Protein AF-A0A1H3VIX4-F1 (afdb_monomer_lite)

Secondary structure (DSSP, 8-state):
------SSSSSSSSSS-----SS-TT---SSSPP-PPP-PPPPPTT--SSS--EEEEEE-SSS-EEEEEEESBS-EEEEEE--TTS-B--EEEEEEE----SSSS-SSBS-EEEEEE-SBS-EEEEEEESSS-EEEEEESSS-TT-BS-EEEEEESTTT---S-EEEEEEESBS-EEEEEEESSS-EEEEEEESSS-EEEEEEE--STT----EEEEEEESSS-EEEEEEESSSEEEEEEEEESSS-EEEEEEEE--SSSEEEEEEEEESS----HHHHHHHHHHHHHT-----SSB---S---S-EEEEEEEEES-EEEEEE--SSSPPEEEEEEEEES-EEEEEESSBS-TT-B--EEEEEEEEES-EEEEEEEEES-EEEEEEEESS-EEEEEEEEES-EEEEEEEE-SS---EEEEEEEEES-EEEEEE---TT-SS--EEEEEESTTT-S----EEEEEE--TT--TTT-------PPPPPP-PPPPPPP-----S--------

Radius of gyration: 26.4 Å; chains: 1; bounding box: 95×46×82 Å

pLDDT: mean 78.57, std 14.89, range [28.78, 94.69]

Structure (mmCIF, N/CA/C/O backbone):
data_AF-A0A1H3VIX4-F1
#
_entry.id   AF-A0A1H3VIX4-F1
#
loop_
_atom_site.group_PDB
_atom_site.id
_atom_site.type_symbol
_atom_site.label_atom_id
_atom_site.label_alt_id
_atom_site.label_comp_id
_atom_site.label_asym_id
_atom_site.label_entity_id
_atom_site.label_seq_id
_atom_site.pdbx_PDB_ins_code
_atom_site.Cartn_x
_atom_site.Cartn_y
_atom_site.Cartn_z
_atom_site.occupancy
_atom_site.B_iso_or_equiv
_atom_site.auth_seq_id
_atom_site.auth_comp_id
_atom_site.auth_asym_id
_atom_site.auth_atom_id
_atom_site.pdbx_PDB_model_num
ATOM 1 N N . MET A 1 1 ? 48.214 16.006 -22.092 1.00 38.94 1 MET A N 1
ATOM 2 C CA . MET A 1 1 ? 48.220 14.790 -21.252 1.00 38.94 1 MET A CA 1
ATOM 3 C C . MET A 1 1 ? 46.780 14.490 -20.881 1.00 38.94 1 MET A C 1
ATOM 5 O O . MET A 1 1 ? 46.116 15.362 -20.337 1.00 38.94 1 MET A O 1
ATOM 9 N N . LYS A 1 2 ? 46.261 13.355 -21.363 1.00 33.50 2 LYS A N 1
ATOM 10 C CA . LYS A 1 2 ? 44.851 12.967 -21.248 1.00 33.50 2 LYS A CA 1
ATOM 11 C C . LYS A 1 2 ? 44.579 12.322 -19.885 1.00 33.50 2 LYS A C 1
ATOM 13 O O . LYS A 1 2 ? 45.466 11.744 -19.272 1.00 33.50 2 LYS A O 1
ATOM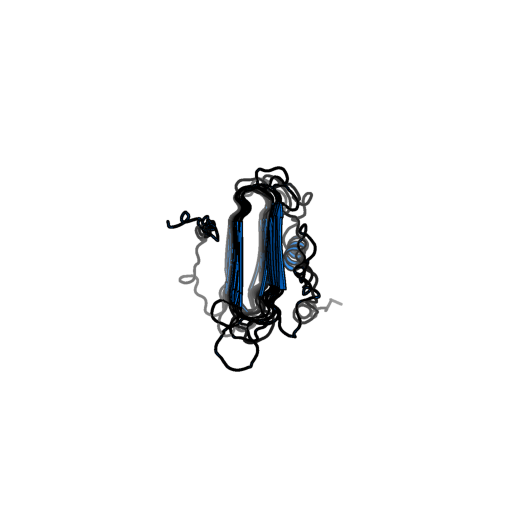 18 N N . LYS A 1 3 ? 43.330 12.512 -19.474 1.00 37.00 3 LYS A N 1
ATOM 19 C CA . LYS A 1 3 ? 42.675 12.226 -18.199 1.00 37.00 3 LYS A CA 1
ATOM 20 C C . LYS A 1 3 ? 42.771 10.754 -17.783 1.00 37.00 3 LYS A C 1
ATOM 22 O O . LYS A 1 3 ? 42.614 9.884 -18.633 1.00 37.00 3 LYS A O 1
ATOM 27 N N . VAL A 1 4 ? 42.883 10.516 -16.477 1.00 32.56 4 VAL A N 1
ATOM 28 C CA . VAL A 1 4 ? 42.431 9.286 -15.813 1.00 32.56 4 VAL A CA 1
ATOM 29 C C . VAL A 1 4 ? 41.758 9.700 -14.506 1.00 32.56 4 VAL A C 1
ATOM 31 O O . VAL A 1 4 ? 42.426 10.185 -13.603 1.00 32.56 4 VAL A O 1
ATOM 34 N N . PHE A 1 5 ? 40.440 9.536 -14.435 1.00 32.16 5 PHE A N 1
ATOM 35 C CA . PHE A 1 5 ? 39.695 9.380 -13.187 1.00 32.16 5 PHE A CA 1
ATOM 36 C C . PHE A 1 5 ? 38.558 8.405 -13.490 1.00 32.16 5 PHE A C 1
ATOM 38 O O . PHE A 1 5 ? 37.575 8.766 -14.128 1.00 32.16 5 PHE A O 1
ATOM 45 N N . PHE A 1 6 ? 38.744 7.155 -13.084 1.00 35.34 6 PHE A N 1
ATOM 46 C CA . PHE A 1 6 ? 37.698 6.146 -12.973 1.00 35.34 6 PHE A CA 1
ATOM 47 C C . PHE A 1 6 ? 37.902 5.440 -11.636 1.00 35.34 6 PHE A C 1
ATOM 49 O O . PHE A 1 6 ? 39.035 5.101 -11.297 1.00 35.34 6 PHE A O 1
ATOM 56 N N . GLY A 1 7 ? 36.803 5.208 -10.918 1.00 33.38 7 GLY A N 1
ATOM 57 C CA . GLY A 1 7 ? 36.757 4.295 -9.776 1.00 33.38 7 GLY A CA 1
ATOM 58 C C . GLY A 1 7 ? 36.436 4.977 -8.451 1.00 33.38 7 GLY A C 1
ATOM 59 O O . GLY A 1 7 ? 37.349 5.239 -7.683 1.00 33.38 7 GLY A O 1
ATOM 60 N N . ALA A 1 8 ? 35.148 5.255 -8.205 1.00 30.28 8 ALA A N 1
ATOM 61 C CA . ALA A 1 8 ? 34.580 5.414 -6.851 1.00 30.28 8 ALA A CA 1
ATOM 62 C C . ALA A 1 8 ? 33.048 5.622 -6.821 1.00 30.28 8 ALA A C 1
ATOM 64 O O . ALA A 1 8 ? 32.479 5.631 -5.740 1.00 30.28 8 ALA A O 1
ATOM 65 N N . ALA A 1 9 ? 32.356 5.795 -7.956 1.00 34.09 9 ALA A N 1
ATOM 66 C CA . ALA A 1 9 ? 30.912 6.072 -7.933 1.00 34.09 9 ALA A CA 1
ATOM 67 C C . ALA A 1 9 ? 30.023 4.819 -7.789 1.00 34.09 9 ALA A C 1
ATOM 69 O O . ALA A 1 9 ? 28.904 4.937 -7.318 1.00 34.09 9 ALA A O 1
ATOM 70 N N . ALA A 1 10 ? 30.508 3.623 -8.142 1.00 36.84 10 ALA A N 1
ATOM 71 C CA . ALA A 1 10 ? 29.705 2.395 -8.072 1.00 36.84 10 ALA A CA 1
ATOM 72 C C . ALA A 1 10 ? 29.747 1.690 -6.700 1.00 36.84 10 ALA A C 1
ATOM 74 O O . ALA A 1 10 ? 28.922 0.829 -6.441 1.00 36.84 10 ALA A O 1
ATOM 75 N N . LEU A 1 11 ? 30.691 2.045 -5.816 1.00 32.38 11 LEU A N 1
ATOM 76 C CA . LEU A 1 11 ? 30.916 1.334 -4.545 1.00 32.38 11 LEU A CA 1
ATOM 77 C C . LEU A 1 11 ? 30.412 2.078 -3.295 1.00 32.38 11 LEU A C 1
ATOM 79 O O . LEU A 1 11 ? 30.587 1.585 -2.187 1.00 32.38 11 LEU A O 1
ATOM 83 N N . LEU A 1 12 ? 29.816 3.266 -3.448 1.00 33.66 12 LEU A N 1
ATOM 84 C CA . LEU A 1 12 ? 29.278 4.045 -2.321 1.00 33.66 12 LEU A CA 1
ATOM 85 C C . LEU A 1 12 ? 27.816 3.714 -1.981 1.00 33.66 12 LEU A C 1
ATOM 87 O O . LEU A 1 12 ? 27.284 4.275 -1.030 1.00 33.66 12 LEU A O 1
ATOM 91 N N . PHE A 1 13 ? 27.179 2.797 -2.713 1.00 49.75 13 PHE A N 1
ATOM 92 C CA . PHE A 1 13 ? 25.750 2.503 -2.562 1.00 49.75 13 PHE A CA 1
ATOM 93 C C . PHE A 1 13 ? 25.434 1.231 -1.763 1.00 49.75 13 PHE A C 1
ATOM 95 O O . PHE A 1 13 ? 24.277 1.005 -1.445 1.00 49.75 13 PHE A O 1
ATOM 102 N N . SER A 1 14 ? 26.437 0.442 -1.358 1.00 38.66 14 SER A N 1
ATOM 103 C CA . SER A 1 14 ? 26.229 -0.810 -0.610 1.00 38.66 14 SER A CA 1
ATOM 104 C C . SER A 1 14 ? 26.608 -0.735 0.878 1.00 38.66 14 SER A C 1
ATOM 106 O O . SER A 1 14 ? 26.825 -1.768 1.503 1.00 38.66 14 SER A O 1
ATOM 108 N N . GLY A 1 15 ? 26.776 0.457 1.468 1.00 31.25 15 GLY A N 1
ATOM 109 C CA . GLY A 1 15 ? 27.304 0.528 2.841 1.00 31.25 15 GLY A CA 1
ATOM 110 C C . GLY A 1 15 ? 27.171 1.834 3.617 1.00 31.25 15 GLY A C 1
ATOM 111 O O . GLY A 1 15 ? 27.740 1.933 4.700 1.00 31.25 15 GLY A O 1
ATOM 112 N N . ALA A 1 16 ? 26.443 2.834 3.125 1.00 30.09 16 ALA A N 1
ATOM 113 C CA . ALA A 1 16 ? 26.253 4.079 3.861 1.00 30.09 16 ALA A CA 1
ATOM 114 C C . ALA A 1 16 ? 24.766 4.331 4.116 1.00 30.09 16 ALA A C 1
ATOM 116 O O . ALA A 1 16 ? 24.095 4.991 3.335 1.00 30.09 16 ALA A O 1
ATOM 117 N N . LEU A 1 17 ? 24.309 3.824 5.264 1.00 33.22 17 LEU A N 1
ATOM 118 C CA . LEU A 1 17 ? 23.233 4.410 6.059 1.00 33.22 17 LEU A CA 1
ATOM 119 C C . LEU A 1 17 ? 21.881 4.537 5.335 1.00 33.22 17 LEU A C 1
ATOM 121 O O . LEU A 1 17 ? 21.429 5.641 5.051 1.00 33.22 17 LEU A O 1
ATOM 125 N N . MET A 1 18 ? 21.143 3.427 5.241 1.00 38.69 18 MET A N 1
ATOM 126 C CA . MET A 1 18 ? 19.692 3.494 5.468 1.00 38.69 18 MET A CA 1
ATOM 127 C C . MET A 1 18 ? 19.445 3.694 6.971 1.00 38.69 18 MET A C 1
ATOM 129 O O . MET A 1 18 ? 18.868 2.861 7.661 1.00 38.69 18 MET A O 1
ATOM 133 N N . ALA A 1 19 ? 19.972 4.796 7.506 1.00 28.92 19 ALA A N 1
ATOM 134 C CA . ALA A 1 19 ? 19.436 5.379 8.715 1.00 28.92 19 ALA A CA 1
ATOM 135 C C . ALA A 1 19 ? 18.136 6.050 8.271 1.00 28.92 19 ALA A C 1
ATOM 137 O O . ALA A 1 19 ? 18.170 7.111 7.653 1.00 28.92 19 ALA A O 1
ATOM 138 N N . GLN A 1 20 ? 17.038 5.311 8.454 1.00 43.12 20 GLN A N 1
ATOM 139 C CA . GLN A 1 20 ? 15.797 5.790 9.054 1.00 43.12 20 GLN A CA 1
ATOM 140 C C . GLN A 1 20 ? 15.574 7.290 8.853 1.00 43.12 20 GLN A C 1
ATOM 142 O O . GLN A 1 20 ? 16.247 8.057 9.522 1.00 43.12 20 GLN A O 1
ATOM 147 N N . GLU A 1 21 ? 14.666 7.661 7.945 1.00 28.78 21 GLU A N 1
ATOM 148 C CA . GLU A 1 21 ? 13.721 8.794 8.033 1.00 28.78 21 GLU A CA 1
ATOM 149 C C . GLU A 1 21 ? 12.874 8.812 6.745 1.00 28.78 21 GLU A C 1
ATOM 151 O O . GLU A 1 21 ? 13.055 9.616 5.834 1.00 28.78 21 GLU A O 1
ATOM 156 N N . GLY A 1 22 ? 11.953 7.856 6.655 1.00 30.53 22 GLY A N 1
ATOM 157 C CA . GLY A 1 22 ? 10.790 7.901 5.774 1.00 30.53 22 GLY A CA 1
ATOM 158 C C . GLY A 1 22 ? 9.644 7.349 6.604 1.00 30.53 22 GLY A C 1
ATOM 159 O O . GLY A 1 22 ? 9.657 6.159 6.872 1.00 30.53 22 GLY A O 1
ATOM 160 N N . LEU A 1 23 ? 8.782 8.237 7.114 1.00 39.88 23 LEU A N 1
ATOM 161 C CA . LEU A 1 23 ? 7.794 7.980 8.175 1.00 39.88 23 LEU A CA 1
ATOM 162 C C . LEU A 1 23 ? 8.413 7.296 9.412 1.00 39.88 23 LEU A C 1
ATOM 164 O O . LEU A 1 23 ? 8.745 6.118 9.429 1.00 39.88 23 LEU A O 1
ATOM 168 N N . ASN A 1 24 ? 8.624 8.115 10.445 1.00 38.44 24 ASN A N 1
ATOM 169 C CA . ASN A 1 24 ? 9.185 7.792 11.757 1.00 38.44 24 ASN A CA 1
ATOM 170 C C . ASN A 1 24 ? 8.921 6.331 12.168 1.00 38.44 24 ASN A C 1
ATOM 172 O O . ASN A 1 24 ? 7.785 5.870 12.068 1.00 38.44 24 ASN A O 1
ATOM 176 N N . ALA A 1 25 ? 9.933 5.621 12.675 1.00 35.81 25 ALA A N 1
ATOM 177 C CA . ALA A 1 25 ? 9.860 4.209 13.086 1.00 35.81 25 ALA A CA 1
ATOM 178 C C . ALA A 1 25 ? 8.931 3.936 14.296 1.00 35.81 25 ALA A C 1
ATOM 180 O O . ALA A 1 25 ? 9.143 2.989 15.043 1.00 35.81 25 ALA A O 1
ATOM 181 N N . ASN A 1 26 ? 7.924 4.786 14.477 1.00 38.12 26 ASN A N 1
ATOM 182 C CA . ASN A 1 26 ? 6.981 4.883 15.573 1.00 38.12 26 ASN A CA 1
ATOM 183 C C . ASN A 1 26 ? 5.514 4.925 15.085 1.00 38.12 26 ASN A C 1
ATOM 185 O O . ASN A 1 26 ? 4.647 5.373 15.830 1.00 38.12 26 ASN A O 1
ATOM 189 N N . GLY A 1 27 ? 5.240 4.576 13.817 1.00 46.81 27 GLY A N 1
ATOM 190 C CA . GLY A 1 27 ? 3.872 4.336 13.330 1.00 46.81 27 GLY A CA 1
ATOM 191 C C . GLY A 1 27 ? 2.922 5.543 13.372 1.00 46.81 27 GLY A C 1
ATOM 192 O O . GLY A 1 27 ? 1.708 5.367 13.330 1.00 46.81 27 GLY A O 1
ATOM 193 N N . THR A 1 28 ? 3.423 6.778 13.479 1.00 45.81 28 THR A N 1
ATOM 194 C CA . THR A 1 28 ? 2.560 7.957 13.639 1.00 45.81 28 THR A CA 1
ATOM 195 C C . THR A 1 28 ? 1.806 8.261 12.348 1.00 45.81 28 THR A C 1
ATOM 197 O O . THR A 1 28 ? 2.435 8.544 11.328 1.00 45.81 28 THR A O 1
ATOM 200 N N . ALA A 1 29 ? 0.474 8.235 12.422 1.00 47.97 29 ALA A N 1
ATOM 201 C CA . ALA A 1 29 ? -0.419 8.627 11.340 1.00 47.97 29 ALA A CA 1
ATOM 202 C C . ALA A 1 29 ? -0.185 10.077 10.896 1.00 47.97 29 ALA A C 1
ATOM 204 O O . ALA A 1 29 ? 0.188 10.942 11.690 1.00 47.97 29 ALA A O 1
ATOM 205 N N . THR A 1 30 ? -0.442 10.348 9.623 1.00 49.22 30 THR A N 1
ATOM 206 C CA . THR A 1 30 ? -0.248 11.666 9.009 1.00 49.22 30 THR A CA 1
ATOM 207 C C . THR A 1 30 ? -1.311 12.688 9.431 1.00 49.22 30 THR A C 1
ATOM 209 O O . THR A 1 30 ? -1.024 13.883 9.404 1.00 49.22 30 THR A O 1
ATOM 212 N N . ASN A 1 31 ? -2.513 12.233 9.812 1.00 47.31 31 ASN A N 1
ATOM 213 C CA . ASN A 1 31 ? -3.623 13.076 10.293 1.00 47.31 31 ASN A CA 1
ATOM 214 C C . ASN A 1 31 ? -4.472 12.414 11.410 1.00 47.31 31 ASN A C 1
ATOM 216 O O . ASN A 1 31 ? -5.554 12.886 11.759 1.00 47.31 31 ASN A O 1
ATOM 220 N N . GLY A 1 32 ? -3.999 11.301 11.976 1.00 45.94 32 GLY A N 1
ATOM 221 C CA . GLY A 1 32 ? -4.639 10.647 13.120 1.00 45.94 32 GLY A CA 1
ATOM 222 C C . GLY A 1 32 ? -4.318 11.345 14.434 1.00 45.94 32 GLY A C 1
ATOM 223 O O . GLY A 1 32 ? -3.354 12.115 14.528 1.00 45.94 32 GLY A O 1
ATOM 224 N N . SER A 1 33 ? -5.088 11.039 15.476 1.00 45.97 33 SER A N 1
ATOM 225 C CA . SER A 1 33 ? -4.622 11.315 16.831 1.00 45.97 33 SER A CA 1
ATOM 226 C C . SER A 1 33 ? -3.235 10.671 17.024 1.00 45.97 33 SER A C 1
ATOM 228 O O . SER A 1 33 ? -2.974 9.558 16.560 1.00 45.97 33 SER A O 1
ATOM 230 N N . SER A 1 34 ? -2.281 11.399 17.624 1.00 51.56 34 SER A N 1
ATOM 231 C CA . SER A 1 34 ? -1.000 10.807 18.041 1.00 51.56 34 SER A CA 1
ATOM 232 C C . SER A 1 34 ? -1.301 9.510 18.776 1.00 51.56 34 SER A C 1
ATOM 234 O O . SER A 1 34 ? -2.230 9.529 19.571 1.00 51.56 34 SER A O 1
ATOM 236 N N . ALA A 1 35 ? -0.532 8.441 18.537 1.00 51.34 35 ALA A N 1
ATOM 237 C CA . ALA A 1 35 ? -0.664 7.165 19.247 1.00 51.34 35 ALA A CA 1
ATOM 238 C C . ALA A 1 35 ? -1.015 7.408 20.723 1.00 51.34 35 ALA A C 1
ATOM 240 O O . ALA A 1 35 ? -0.170 7.881 21.485 1.00 51.34 35 ALA A O 1
ATOM 241 N N . THR A 1 36 ? -2.279 7.213 21.088 1.00 62.75 36 THR A N 1
ATOM 242 C CA . THR A 1 36 ? -2.680 7.252 22.484 1.00 62.75 36 THR A CA 1
ATOM 243 C C . THR A 1 36 ? -2.809 5.816 22.911 1.00 62.75 36 THR A C 1
ATOM 245 O O . THR A 1 36 ? -3.655 5.100 22.380 1.00 62.75 36 THR A O 1
ATOM 248 N N . ASP A 1 37 ? -1.983 5.411 23.861 1.00 70.19 37 ASP A N 1
ATOM 249 C CA . ASP A 1 37 ? -2.159 4.136 24.538 1.00 70.19 37 ASP A CA 1
ATOM 250 C C . ASP A 1 37 ? -3.566 4.110 25.169 1.00 70.19 37 ASP A C 1
ATOM 252 O O . ASP A 1 37 ? -4.077 5.167 25.588 1.00 70.19 37 ASP A O 1
ATOM 256 N N . PRO A 1 38 ? -4.222 2.941 25.249 1.00 74.69 38 PRO A N 1
ATOM 257 C CA . PRO A 1 38 ? -5.498 2.818 25.930 1.00 74.69 38 PRO A CA 1
ATOM 258 C C . PRO A 1 38 ? -5.421 3.359 27.360 1.00 74.69 38 PRO A C 1
ATOM 260 O O . PRO A 1 38 ? -4.473 3.130 28.116 1.00 74.69 38 PRO A O 1
ATOM 263 N N . THR A 1 39 ? -6.467 4.057 27.780 1.00 82.56 39 THR A N 1
ATOM 264 C CA . THR A 1 39 ? -6.545 4.613 29.126 1.00 82.56 39 THR A CA 1
ATOM 265 C C . THR A 1 39 ? -6.721 3.484 30.142 1.00 82.56 39 THR A C 1
ATOM 267 O O . THR A 1 39 ? -7.792 2.882 30.254 1.00 82.56 39 THR A O 1
ATOM 270 N N .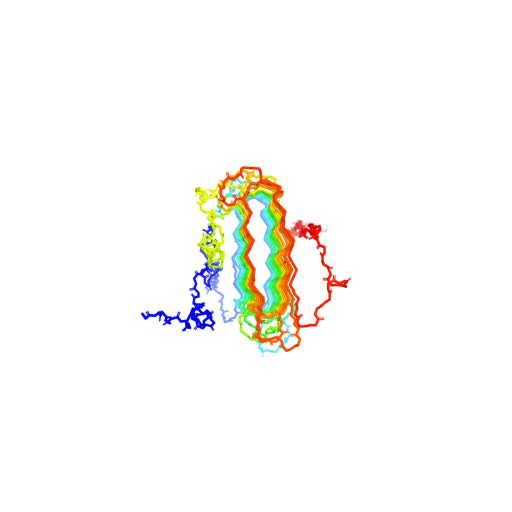 VAL A 1 40 ? -5.689 3.230 30.948 1.00 80.31 40 VAL A N 1
ATOM 271 C CA . VAL A 1 40 ? -5.755 2.229 32.022 1.00 80.31 40 VAL A CA 1
ATOM 272 C C . VAL A 1 40 ? -6.651 2.723 33.162 1.00 80.31 40 VAL A C 1
ATOM 274 O O . VAL A 1 40 ? -6.418 3.773 33.771 1.00 80.31 40 VAL A O 1
ATOM 277 N N . VAL A 1 41 ? -7.684 1.947 33.488 1.00 83.12 41 VAL A N 1
ATOM 278 C CA . VAL A 1 41 ? -8.639 2.269 34.550 1.00 83.12 41 VAL A CA 1
ATOM 279 C C . VAL A 1 41 ? -8.050 1.881 35.902 1.00 83.12 41 VAL A C 1
ATOM 281 O O . VAL A 1 41 ? -7.724 0.722 36.153 1.00 83.12 41 VAL A O 1
ATOM 284 N N . ALA A 1 42 ? -7.948 2.849 36.813 1.00 80.88 42 ALA A N 1
ATOM 285 C CA . ALA A 1 42 ? -7.496 2.587 38.174 1.00 80.88 42 ALA A CA 1
ATOM 286 C C . ALA A 1 42 ? -8.496 1.706 38.945 1.00 80.88 42 ALA A C 1
ATOM 288 O O . ALA A 1 42 ? -9.713 1.875 38.840 1.00 80.88 42 ALA A O 1
ATOM 289 N N . ALA A 1 43 ? -7.977 0.804 39.782 1.00 79.75 43 ALA A N 1
ATOM 290 C CA . ALA A 1 43 ? -8.801 0.008 40.684 1.00 79.75 43 ALA A CA 1
ATOM 291 C C . ALA A 1 43 ? -9.577 0.904 41.665 1.00 79.75 43 ALA A C 1
ATOM 293 O O . ALA A 1 43 ? -9.073 1.921 42.152 1.00 79.75 43 ALA A O 1
ATOM 294 N N . LEU A 1 44 ? -10.809 0.507 41.991 1.00 82.25 44 LEU A N 1
ATOM 295 C CA . LEU A 1 44 ? -11.607 1.220 42.985 1.00 82.25 44 LEU A CA 1
ATOM 296 C C . LEU A 1 44 ? -10.958 1.116 44.377 1.00 82.25 44 LEU A C 1
ATOM 298 O O . LEU A 1 44 ? -10.470 0.042 44.727 1.00 82.25 44 LEU A O 1
ATOM 302 N N . PRO A 1 45 ? -11.018 2.165 45.226 1.00 75.50 45 PRO A N 1
ATOM 303 C CA . PRO A 1 45 ? -10.353 2.171 46.537 1.00 75.50 45 PRO A CA 1
ATOM 304 C C . PRO A 1 45 ? -10.755 1.027 47.482 1.00 75.50 45 PRO A C 1
ATOM 306 O O . PRO A 1 45 ? -10.019 0.701 48.409 1.00 75.50 45 PRO A O 1
ATOM 309 N N . SER A 1 46 ? -11.936 0.438 47.280 1.00 76.94 46 SER A N 1
ATOM 310 C CA . SER A 1 46 ? -12.457 -0.692 48.055 1.00 76.94 46 SER A CA 1
ATOM 311 C C . SER A 1 46 ? -12.033 -2.065 47.524 1.00 76.94 46 SER A C 1
ATOM 313 O O . SER A 1 46 ? -12.240 -3.063 48.215 1.00 76.94 46 SER A O 1
ATOM 315 N N . ALA A 1 47 ? -11.461 -2.140 46.320 1.00 74.12 47 ALA A N 1
ATOM 316 C CA . ALA A 1 47 ? -10.932 -3.372 45.751 1.00 74.12 47 ALA A CA 1
ATOM 317 C C . ALA A 1 47 ? -9.518 -3.613 46.305 1.00 74.12 47 ALA A C 1
ATOM 319 O O . ALA A 1 47 ? -8.554 -2.966 45.907 1.00 74.12 47 ALA A O 1
ATOM 320 N N . GLY A 1 48 ? -9.397 -4.525 47.270 1.00 56.75 48 GLY A N 1
ATOM 321 C CA . GLY A 1 48 ? -8.103 -4.981 47.777 1.00 56.75 48 GLY A CA 1
ATOM 322 C C . GLY A 1 48 ? -7.515 -6.090 46.901 1.00 56.75 48 GLY A C 1
ATOM 323 O O . GLY A 1 48 ? -8.254 -6.922 46.382 1.00 56.75 48 GLY A O 1
ATOM 324 N N . GLY A 1 49 ? -6.189 -6.133 46.770 1.00 62.06 49 GLY A N 1
ATOM 325 C CA . GLY A 1 49 ? -5.469 -7.227 46.109 1.00 62.06 49 GLY A CA 1
ATOM 326 C C . GLY A 1 49 ? -4.531 -6.767 44.996 1.00 62.06 49 GLY A C 1
ATOM 327 O O . GLY A 1 49 ? -4.702 -5.700 44.415 1.00 62.06 49 GLY A O 1
ATOM 328 N N . PHE A 1 50 ? -3.521 -7.591 44.733 1.00 58.47 50 PHE A N 1
ATOM 329 C CA . PHE A 1 50 ? -2.702 -7.529 43.525 1.00 58.47 50 PHE A CA 1
ATOM 330 C C . PHE A 1 50 ? -3.422 -8.339 42.426 1.00 58.47 50 PHE A C 1
ATOM 332 O O . PHE A 1 50 ? -4.142 -9.273 42.780 1.00 58.47 50 PHE A O 1
ATOM 339 N N . TRP A 1 51 ? -3.207 -8.032 41.139 1.00 67.50 51 TRP A N 1
ATOM 340 C CA . TRP A 1 51 ? -3.690 -8.836 39.992 1.00 67.50 51 TRP A CA 1
ATOM 341 C C . TRP A 1 51 ? -5.186 -8.700 39.644 1.00 67.50 51 TRP A C 1
ATOM 343 O O . TRP A 1 51 ? -5.736 -9.544 38.942 1.00 67.50 51 TRP A O 1
ATOM 353 N N . ASN A 1 52 ? -5.866 -7.648 40.107 1.00 77.75 52 ASN A N 1
ATOM 354 C CA . ASN A 1 52 ? -7.296 -7.448 39.847 1.00 77.75 52 ASN A CA 1
ATOM 355 C C . ASN A 1 52 ? -7.539 -6.852 38.454 1.00 77.75 52 ASN A C 1
ATOM 357 O O . ASN A 1 52 ? -6.931 -5.844 38.108 1.00 77.75 52 ASN A O 1
ATOM 361 N N . ASN A 1 53 ? -8.491 -7.409 37.703 1.00 82.06 53 ASN A N 1
ATOM 362 C CA . ASN A 1 53 ? -9.000 -6.747 36.502 1.00 82.06 53 ASN A CA 1
ATOM 363 C C . ASN A 1 53 ? -9.759 -5.470 36.891 1.00 82.06 53 ASN A C 1
ATOM 365 O O . ASN A 1 53 ? -10.475 -5.434 37.900 1.00 82.06 53 ASN A O 1
ATOM 369 N N . THR A 1 54 ? -9.603 -4.424 36.092 1.00 86.94 54 THR A N 1
ATOM 370 C CA . THR A 1 54 ? -10.267 -3.136 36.253 1.00 86.94 54 THR A CA 1
ATOM 371 C C . THR A 1 54 ? -11.098 -2.821 35.021 1.00 86.94 54 THR A C 1
ATOM 373 O O . THR A 1 54 ? -10.832 -3.275 33.908 1.00 86.94 54 THR A O 1
ATOM 376 N N . GLY A 1 55 ? -12.130 -2.009 35.214 1.00 88.75 55 GLY A N 1
ATOM 377 C CA . GLY A 1 55 ? -12.856 -1.480 34.083 1.00 88.75 55 GLY A CA 1
ATOM 378 C C . GLY A 1 55 ? -13.841 -0.388 34.448 1.00 88.75 55 GLY A C 1
ATOM 379 O O . GLY A 1 55 ? -14.224 -0.222 35.610 1.00 88.75 55 GLY A O 1
ATOM 380 N N . LYS A 1 56 ? -14.229 0.384 33.438 1.00 90.69 56 LYS A N 1
ATOM 381 C CA . LYS A 1 56 ? -15.237 1.434 33.526 1.00 90.69 56 LYS A CA 1
ATOM 382 C C . LYS A 1 56 ? -16.016 1.474 32.220 1.00 90.69 56 LYS A C 1
ATOM 384 O O . LYS A 1 56 ? -15.428 1.646 31.161 1.00 90.69 56 LYS A O 1
ATOM 389 N N . SER A 1 57 ? -17.336 1.397 32.321 1.00 90.00 57 SER A N 1
ATOM 390 C CA . SER A 1 57 ? -18.238 1.581 31.188 1.00 90.00 57 SER A CA 1
ATOM 391 C C . SER A 1 57 ? -19.148 2.772 31.441 1.00 90.00 57 SER A C 1
ATOM 393 O O . SER A 1 57 ? -19.860 2.811 32.444 1.00 90.00 57 SER A O 1
ATOM 395 N N . VAL A 1 58 ? -19.100 3.750 30.542 1.00 88.75 58 VAL A N 1
ATOM 396 C CA . VAL A 1 58 ? -19.958 4.937 30.523 1.00 88.75 58 VAL A CA 1
ATOM 397 C C . VAL A 1 58 ? -20.841 4.840 29.286 1.00 88.75 58 VAL A C 1
ATOM 399 O O . VAL A 1 58 ? -20.331 4.708 28.179 1.00 88.75 58 VAL A O 1
ATOM 402 N N . GLN A 1 59 ? -22.154 4.856 29.491 1.00 89.12 59 GLN A N 1
ATOM 403 C CA . GLN A 1 59 ? -23.174 4.767 28.447 1.00 89.12 59 GLN A CA 1
ATOM 404 C C . GLN A 1 59 ? -24.143 5.926 28.669 1.00 89.12 59 GLN A C 1
ATOM 406 O O . GLN A 1 59 ? -25.013 5.845 29.536 1.00 89.12 59 GLN A O 1
ATOM 411 N N . GLU A 1 60 ? -23.947 7.014 27.937 1.00 85.94 60 GLU A N 1
ATOM 412 C CA . GLU A 1 60 ? -24.813 8.191 27.966 1.00 85.94 60 GLU A CA 1
ATOM 413 C C . GLU A 1 60 ? -25.722 8.183 26.729 1.00 85.94 60 GLU A C 1
ATOM 415 O O . GLU A 1 60 ? -25.344 7.697 25.665 1.00 85.94 60 GLU A O 1
ATOM 420 N N . GLY A 1 61 ? -26.939 8.712 26.852 1.00 85.06 61 GLY A N 1
ATOM 421 C CA . GLY A 1 61 ? -27.899 8.734 25.745 1.00 85.06 61 GLY A CA 1
ATOM 422 C C . GLY A 1 61 ? -28.796 7.494 25.671 1.00 85.06 61 GLY A C 1
ATOM 423 O O . GLY A 1 61 ? -29.307 7.032 26.694 1.00 85.06 61 GLY A O 1
ATOM 424 N N . THR A 1 62 ? -29.085 7.014 24.462 1.00 85.38 62 THR A N 1
ATOM 425 C CA . THR A 1 62 ? -30.186 6.072 24.192 1.00 85.38 62 THR A CA 1
ATOM 426 C C . THR A 1 62 ? -29.696 4.750 23.615 1.00 85.38 62 THR A C 1
ATOM 428 O O . THR A 1 62 ? -28.908 4.731 22.681 1.00 85.38 62 THR A O 1
ATOM 431 N N . ASN A 1 63 ? -30.198 3.636 24.166 1.00 85.88 63 ASN A N 1
ATOM 432 C CA . ASN A 1 63 ? -30.003 2.263 23.670 1.00 85.88 63 ASN A CA 1
ATOM 433 C C . ASN A 1 63 ? -28.546 1.804 23.469 1.00 85.88 63 ASN A C 1
ATOM 435 O O . ASN A 1 63 ? -28.311 0.824 22.765 1.00 85.88 63 ASN A O 1
ATOM 439 N N . GLN A 1 64 ? -27.586 2.446 24.135 1.00 88.31 64 GLN A N 1
ATOM 440 C CA . GLN A 1 64 ? -26.202 1.984 24.149 1.00 88.31 64 GLN A CA 1
ATOM 441 C C . GLN A 1 64 ? -26.111 0.599 24.797 1.00 88.31 64 GLN A C 1
ATOM 443 O O . GLN A 1 64 ? -26.821 0.311 25.771 1.00 88.31 64 GLN A O 1
ATOM 448 N N . LYS A 1 65 ? -25.263 -0.270 24.240 1.00 90.44 65 LYS A N 1
ATOM 449 C CA . LYS A 1 65 ? -25.041 -1.618 24.771 1.00 90.44 65 LYS A CA 1
ATOM 450 C C . LYS A 1 65 ? -23.555 -1.926 24.878 1.00 90.44 65 LYS A C 1
ATOM 452 O O . LYS A 1 65 ? -22.834 -1.946 23.883 1.00 90.44 65 LYS A O 1
ATOM 457 N N . VAL A 1 66 ? -23.124 -2.302 26.077 1.00 90.94 66 VAL A N 1
ATOM 458 C CA . VAL A 1 66 ? -21.768 -2.791 26.344 1.00 90.94 66 VAL A CA 1
ATOM 459 C C . VAL A 1 66 ? -21.799 -4.202 26.916 1.00 90.94 66 VAL A C 1
ATOM 461 O O . VAL A 1 66 ? -22.519 -4.486 27.873 1.00 90.94 66 VAL A O 1
ATOM 464 N N . TYR A 1 67 ? -20.953 -5.068 26.363 1.00 90.88 67 TYR A N 1
ATOM 465 C CA . TYR A 1 67 ? -20.601 -6.360 26.939 1.00 90.88 67 TYR A CA 1
ATOM 466 C C . TYR A 1 67 ? -19.093 -6.417 27.183 1.00 90.88 67 TYR A C 1
ATOM 468 O O . TYR A 1 67 ? -18.309 -6.219 26.257 1.00 90.88 67 TYR A O 1
ATOM 476 N N . VAL A 1 68 ? -18.692 -6.738 28.414 1.00 87.75 68 VAL A N 1
ATOM 477 C CA . VAL A 1 68 ? -17.286 -6.903 28.803 1.00 87.75 68 VAL A CA 1
ATOM 478 C C . VAL A 1 68 ? -17.109 -8.248 29.501 1.00 87.75 68 VAL A C 1
ATOM 480 O O . VAL A 1 68 ? -17.739 -8.506 30.527 1.00 87.75 68 VAL A O 1
ATOM 483 N N . GLY A 1 69 ? -16.234 -9.093 28.957 1.00 84.88 69 GLY A N 1
ATOM 484 C CA . GLY A 1 69 ? -15.731 -10.301 29.609 1.00 84.88 69 GLY A CA 1
ATOM 485 C C . GLY A 1 69 ? -14.232 -10.175 29.863 1.00 84.88 69 GLY A C 1
ATOM 486 O O . GLY A 1 69 ? -13.472 -10.037 28.912 1.00 84.88 69 GLY A O 1
ATOM 487 N N . GLN A 1 70 ? -13.804 -10.230 31.127 1.00 79.25 70 GLN A N 1
ATOM 488 C CA . GLN A 1 70 ? -12.387 -10.210 31.508 1.00 79.25 70 GLN A CA 1
ATOM 489 C C . GLN A 1 70 ? -12.050 -11.457 32.331 1.00 79.25 70 GLN A C 1
ATOM 491 O O . GLN A 1 70 ? -12.622 -11.666 33.405 1.00 79.25 70 GLN A O 1
ATOM 496 N N . ALA A 1 71 ? -11.106 -12.266 31.857 1.00 78.94 71 ALA A N 1
ATOM 497 C CA . ALA A 1 71 ? -10.534 -13.394 32.584 1.00 78.94 71 ALA A CA 1
ATOM 498 C C . ALA A 1 71 ? -9.000 -13.347 32.507 1.00 78.94 71 ALA A C 1
ATOM 500 O O . ALA A 1 71 ? -8.429 -13.234 31.428 1.00 78.94 71 ALA A O 1
ATOM 501 N N . GLY A 1 72 ? -8.338 -13.435 33.660 1.00 75.38 72 GLY A N 1
ATOM 502 C CA . GLY A 1 72 ? -6.904 -13.169 33.799 1.00 75.38 72 GLY A CA 1
ATOM 503 C C . GLY A 1 72 ? -6.641 -12.171 34.925 1.00 75.38 72 GLY A C 1
ATOM 504 O O . GLY A 1 72 ? -7.502 -11.988 35.793 1.00 75.38 72 GLY A O 1
ATOM 505 N N . ALA A 1 73 ? -5.472 -11.534 34.901 1.00 74.12 73 ALA A N 1
ATOM 506 C CA . ALA A 1 73 ? -4.975 -10.643 35.944 1.00 74.12 73 ALA A CA 1
ATOM 507 C C . ALA A 1 73 ? -4.640 -9.240 35.410 1.00 74.12 73 ALA A C 1
ATOM 509 O O . ALA A 1 73 ? -4.030 -9.105 34.360 1.00 74.12 73 ALA A O 1
ATOM 510 N N . ASN A 1 74 ? -4.949 -8.180 36.168 1.00 78.25 74 ASN A N 1
ATOM 511 C CA . ASN A 1 74 ? -4.602 -6.787 35.816 1.00 78.25 74 ASN A CA 1
ATOM 512 C C . ASN A 1 74 ? -5.070 -6.314 34.421 1.00 78.25 74 ASN A C 1
ATOM 514 O O . ASN A 1 74 ? -4.524 -5.351 33.890 1.00 78.25 74 ASN A O 1
ATOM 518 N N . ASN A 1 75 ? -6.085 -6.944 33.828 1.00 81.94 75 ASN A N 1
ATOM 519 C CA . ASN A 1 75 ? -6.646 -6.465 32.568 1.00 81.94 75 ASN A CA 1
ATOM 520 C C . ASN A 1 75 ? -7.477 -5.199 32.807 1.00 81.94 75 ASN A C 1
ATOM 522 O O . ASN A 1 75 ? -8.181 -5.112 33.815 1.00 81.94 75 ASN A O 1
ATOM 526 N N . SER A 1 76 ? -7.432 -4.243 31.884 1.00 87.06 76 SER A N 1
ATOM 527 C CA . SER A 1 76 ? -8.146 -2.967 31.969 1.00 87.06 76 SER A CA 1
ATOM 528 C C . SER A 1 76 ? -9.089 -2.779 30.786 1.00 87.06 76 SER A C 1
ATOM 530 O O . SER A 1 76 ? -8.683 -2.941 29.637 1.00 87.06 76 SER A O 1
ATOM 532 N N . VAL A 1 77 ? -10.328 -2.365 31.065 1.00 88.38 77 VAL A N 1
ATOM 533 C CA . VAL A 1 77 ? -11.320 -2.008 30.037 1.00 88.38 77 VAL A CA 1
ATOM 534 C C . VAL A 1 77 ? -11.907 -0.623 30.273 1.00 88.38 77 VAL A C 1
ATOM 536 O O . VAL A 1 77 ? -12.486 -0.362 31.327 1.00 88.38 77 VAL A O 1
ATOM 539 N N . LEU A 1 78 ? -11.856 0.248 29.269 1.00 88.69 78 LEU A N 1
ATOM 540 C CA . LEU A 1 78 ? -12.616 1.497 29.251 1.00 88.69 78 LEU A CA 1
ATOM 541 C C . LEU A 1 78 ? -13.591 1.499 28.074 1.00 88.69 78 LEU A C 1
ATOM 543 O O . LEU A 1 78 ? -13.184 1.367 26.926 1.00 88.69 78 LEU A O 1
ATOM 547 N N . THR A 1 79 ? -14.879 1.693 28.347 1.00 89.88 79 THR A N 1
ATOM 548 C CA . THR A 1 79 ? -15.866 1.978 27.301 1.00 89.88 79 THR A CA 1
ATOM 549 C C . THR A 1 79 ? -16.547 3.311 27.563 1.00 89.88 79 THR A C 1
ATOM 551 O O . THR A 1 79 ? -17.001 3.579 28.680 1.00 89.88 79 THR A O 1
ATOM 554 N N . MET A 1 80 ? -16.634 4.150 26.537 1.00 88.06 80 MET A N 1
ATOM 555 C CA . MET A 1 80 ? -17.388 5.401 26.551 1.00 88.06 80 MET A CA 1
ATOM 556 C C . MET A 1 80 ? -18.271 5.445 25.309 1.00 88.06 80 MET A C 1
ATOM 558 O O . MET A 1 80 ? -17.768 5.445 24.191 1.00 88.06 80 MET A O 1
ATOM 562 N N . GLN A 1 81 ? -19.582 5.443 25.510 1.00 85.94 81 GLN A N 1
ATOM 563 C CA . GLN A 1 81 ? -20.561 5.532 24.436 1.00 85.94 81 GLN A CA 1
ATOM 564 C C . GLN A 1 81 ? -21.503 6.697 24.710 1.00 85.94 81 GLN A C 1
ATOM 566 O O . GLN A 1 81 ? -22.041 6.801 25.816 1.00 85.94 81 GLN A O 1
ATOM 571 N N . ASP A 1 82 ? -21.732 7.535 23.707 1.00 89.06 82 ASP A N 1
ATOM 572 C CA . ASP A 1 82 ? -22.724 8.606 23.745 1.00 89.06 82 ASP A CA 1
ATOM 573 C C . ASP A 1 82 ? -23.424 8.765 22.391 1.00 89.06 82 ASP A C 1
ATOM 575 O O . ASP A 1 82 ? -23.049 8.136 21.405 1.00 89.06 82 ASP A O 1
ATOM 579 N N . ASN A 1 83 ? -24.503 9.542 22.364 1.00 86.44 83 ASN A N 1
ATOM 580 C CA . ASN A 1 83 ? -25.260 9.758 21.135 1.00 86.44 83 ASN A CA 1
ATOM 581 C C . ASN A 1 83 ? -24.564 10.714 20.161 1.00 86.44 83 ASN A C 1
ATOM 583 O O . ASN A 1 83 ? -24.980 10.768 19.010 1.00 86.44 83 ASN A O 1
ATOM 587 N N . GLY A 1 84 ? -23.584 11.505 20.606 1.00 87.44 84 GLY A N 1
ATOM 588 C CA . GLY A 1 84 ? -23.069 12.638 19.840 1.00 87.44 84 GLY A CA 1
ATOM 589 C C . GLY A 1 84 ? -24.192 13.536 19.325 1.00 87.44 84 GLY A C 1
ATOM 590 O O . GLY A 1 84 ? -25.109 13.906 20.071 1.00 87.44 84 GLY A O 1
ATOM 591 N N . SER A 1 85 ? -24.145 13.814 18.024 1.00 87.38 85 SER A N 1
ATOM 592 C CA . SER A 1 85 ? -25.219 14.467 17.265 1.00 87.38 85 SER A CA 1
ATOM 593 C C . SER A 1 85 ? -26.265 13.483 16.703 1.00 87.38 85 SER A C 1
ATOM 595 O O . SER A 1 85 ? -27.269 13.916 16.133 1.00 87.38 85 SER A O 1
ATOM 597 N N . GLY A 1 86 ? -26.052 12.174 16.864 1.00 86.44 86 GLY A N 1
ATOM 598 C CA . GLY A 1 86 ? -26.904 11.083 16.385 1.00 86.44 86 GLY A CA 1
ATOM 599 C C . GLY A 1 86 ? -27.971 10.596 17.380 1.00 86.44 86 GLY A C 1
ATOM 600 O O . GLY A 1 86 ? -28.399 11.306 18.296 1.00 86.44 86 GLY A O 1
ATOM 601 N N . THR A 1 87 ? -28.445 9.360 17.182 1.00 87.00 87 THR A N 1
ATOM 602 C CA . THR A 1 87 ? -29.539 8.754 17.969 1.00 87.00 87 THR A CA 1
ATOM 603 C C . THR A 1 87 ? -29.094 7.692 18.978 1.00 87.00 87 THR A C 1
ATOM 605 O O . THR A 1 87 ? -29.939 7.206 19.734 1.00 87.00 87 THR A O 1
ATOM 608 N N . GLY A 1 88 ? -27.803 7.354 19.046 1.00 87.19 88 GLY A N 1
ATOM 609 C CA . GLY A 1 88 ? -27.278 6.302 19.924 1.00 87.19 88 GLY A CA 1
ATOM 610 C C . GLY A 1 88 ? -27.352 4.909 19.294 1.00 87.19 88 GLY A C 1
ATOM 611 O O . GLY A 1 88 ? -27.123 4.754 18.105 1.00 87.19 88 GLY A O 1
ATOM 612 N N . GLU A 1 89 ? -27.672 3.883 20.080 1.00 89.50 89 GLU A N 1
ATOM 613 C CA . GLU A 1 89 ? -27.633 2.460 19.669 1.00 89.50 89 GLU A CA 1
ATOM 614 C C . GLU A 1 89 ? -26.221 1.902 19.384 1.00 89.50 89 GLU A C 1
ATOM 616 O O . GLU A 1 89 ? -26.062 0.818 18.822 1.00 89.50 89 GLU A O 1
ATOM 621 N N . ASN A 1 90 ? -25.185 2.597 19.850 1.00 86.31 90 ASN A N 1
ATOM 622 C CA . ASN A 1 90 ? -23.797 2.160 19.790 1.00 86.31 90 ASN A CA 1
ATOM 623 C C . ASN A 1 90 ? -23.588 0.887 20.628 1.00 86.31 90 ASN A C 1
ATOM 625 O O . ASN A 1 90 ? -24.049 0.762 21.772 1.00 86.31 90 ASN A O 1
ATOM 629 N N . LYS A 1 91 ? -22.839 -0.069 20.075 1.00 91.25 91 LYS A N 1
ATOM 630 C CA . LYS A 1 91 ? -22.574 -1.383 20.668 1.00 91.25 91 LYS A CA 1
ATOM 631 C C . LYS A 1 91 ? -21.075 -1.638 20.784 1.00 91.25 91 LYS A C 1
ATOM 633 O O . LYS A 1 91 ? -20.343 -1.575 19.798 1.00 91.25 91 LYS A O 1
ATOM 638 N N . ALA A 1 92 ? -20.641 -2.033 21.975 1.00 89.69 92 ALA A N 1
ATOM 639 C CA . ALA A 1 92 ? -19.263 -2.424 22.247 1.00 89.69 92 ALA A CA 1
ATOM 640 C C . ALA A 1 92 ? -19.219 -3.823 22.867 1.00 89.69 92 ALA A C 1
ATOM 642 O O . ALA A 1 92 ? -19.900 -4.110 23.855 1.00 89.69 92 ALA A O 1
ATOM 643 N N . ARG A 1 93 ? -18.394 -4.701 22.299 1.00 91.62 93 ARG A N 1
ATOM 644 C CA . ARG A 1 93 ? -18.111 -6.036 22.830 1.00 91.62 93 ARG A CA 1
ATOM 645 C C . ARG A 1 93 ? -16.619 -6.174 23.079 1.00 91.62 93 ARG A C 1
ATOM 647 O O . ARG A 1 93 ? -15.833 -6.119 22.144 1.00 91.62 93 ARG A O 1
ATOM 654 N N . ILE A 1 94 ? -16.231 -6.403 24.324 1.00 87.31 94 ILE A N 1
ATOM 655 C CA . ILE A 1 94 ? -14.830 -6.589 24.695 1.00 87.31 94 ILE A CA 1
ATOM 656 C C . ILE A 1 94 ? -14.672 -7.934 25.393 1.00 87.31 94 ILE A C 1
ATOM 658 O O . ILE A 1 94 ? -15.413 -8.252 26.327 1.00 87.31 94 ILE A O 1
ATOM 662 N N . TRP A 1 95 ? -13.708 -8.721 24.928 1.00 83.25 95 TRP A N 1
ATOM 663 C CA . TRP A 1 95 ? -13.352 -10.017 25.479 1.00 83.25 95 TRP A CA 1
ATOM 664 C C . TRP A 1 95 ? -11.839 -10.083 25.694 1.00 83.25 95 TRP A C 1
ATOM 666 O O . TRP A 1 95 ? -11.070 -10.072 24.741 1.00 83.25 95 TRP A O 1
ATOM 676 N N . GLN A 1 96 ? -11.407 -10.147 26.949 1.00 78.56 96 GLN A N 1
ATOM 677 C CA . GLN A 1 96 ? -10.004 -10.304 27.331 1.00 78.56 96 GLN A CA 1
ATOM 678 C C . GLN A 1 96 ? -9.857 -11.634 28.070 1.00 78.56 96 GLN A C 1
ATOM 680 O O . GLN A 1 96 ? -10.472 -11.823 29.124 1.00 78.56 96 GLN A O 1
ATOM 685 N N . THR A 1 97 ? -9.082 -12.567 27.520 1.00 69.94 97 THR A N 1
ATOM 686 C CA . THR A 1 97 ? -8.854 -13.895 28.113 1.00 69.94 97 THR A CA 1
ATOM 687 C C . THR A 1 97 ? -7.408 -14.339 27.971 1.00 69.94 97 THR A C 1
ATOM 689 O O . THR A 1 97 ? -6.951 -14.544 26.857 1.00 69.94 97 THR A O 1
ATOM 692 N N . GLY A 1 98 ? -6.721 -14.606 29.080 1.00 61.31 98 GLY A N 1
ATOM 693 C CA . GLY A 1 98 ? -5.516 -15.454 29.064 1.00 61.31 98 GLY A CA 1
ATOM 694 C C . GLY A 1 98 ? -5.853 -16.950 28.987 1.00 61.31 98 GLY A C 1
ATOM 695 O O . GLY A 1 98 ? -6.996 -17.332 29.266 1.00 61.31 98 GLY A O 1
ATOM 696 N N . ASP A 1 99 ? -4.883 -17.816 28.657 1.00 55.03 99 ASP A N 1
ATOM 697 C CA . ASP A 1 99 ? -5.050 -19.276 28.786 1.00 55.03 99 ASP A CA 1
ATOM 698 C C . ASP A 1 99 ? -5.209 -19.653 30.259 1.00 55.03 99 ASP A C 1
ATOM 700 O O . ASP A 1 99 ? -4.258 -19.730 31.041 1.00 55.03 99 ASP A O 1
ATOM 704 N N . VAL A 1 100 ? -6.449 -19.913 30.661 1.00 51.06 100 VAL A N 1
ATOM 705 C CA . VAL A 1 100 ? -6.773 -20.287 32.036 1.00 51.06 100 VAL A CA 1
ATOM 706 C C . VAL A 1 100 ? -6.575 -21.795 32.238 1.00 51.06 100 VAL A C 1
ATOM 708 O O . VAL A 1 100 ? -7.503 -22.507 32.621 1.00 51.06 100 VAL A O 1
ATOM 711 N N . ASN A 1 101 ? -5.356 -22.300 32.018 1.00 46.84 101 ASN A N 1
ATOM 712 C CA . ASN A 1 101 ? -4.959 -23.675 32.352 1.00 46.84 101 ASN A CA 1
ATOM 713 C C . ASN A 1 101 ? -3.947 -23.734 33.510 1.00 46.84 101 ASN A C 1
ATOM 715 O O . ASN A 1 101 ? -2.800 -24.143 33.386 1.00 46.84 101 ASN A O 1
ATOM 719 N N . ASN A 1 102 ? -4.461 -23.385 34.689 1.00 45.69 102 ASN A N 1
ATOM 720 C CA . ASN A 1 102 ? -4.198 -24.013 35.989 1.00 45.69 102 ASN A CA 1
ATOM 721 C C . ASN A 1 102 ? -2.742 -24.365 36.377 1.00 45.69 102 ASN A C 1
ATOM 723 O O . ASN A 1 102 ? -2.464 -25.475 36.841 1.00 45.69 102 ASN A O 1
ATOM 727 N N . GLY A 1 103 ? -1.834 -23.396 36.303 1.00 45.03 103 GLY A N 1
ATOM 728 C CA . GLY A 1 103 ? -0.552 -23.483 36.995 1.00 45.03 103 GLY A CA 1
ATOM 729 C C . GLY A 1 103 ? 0.342 -22.299 36.680 1.00 45.03 103 GLY A C 1
ATOM 730 O O . GLY A 1 103 ? 1.016 -22.336 35.668 1.00 45.03 103 GLY A O 1
ATOM 731 N N . PHE A 1 104 ? 0.315 -21.280 37.548 1.00 49.34 104 PHE A N 1
ATOM 732 C CA . PHE A 1 104 ? 1.278 -20.174 37.658 1.00 49.34 104 PHE A CA 1
ATOM 733 C C . PHE A 1 104 ? 2.386 -20.144 36.583 1.00 49.34 104 PHE A C 1
ATOM 735 O O . PHE A 1 104 ? 3.389 -20.836 36.755 1.00 49.34 104 PHE A O 1
ATOM 742 N N . ASN A 1 105 ? 2.160 -19.364 35.515 1.00 44.50 105 ASN A N 1
ATOM 743 C CA . ASN A 1 105 ? 3.130 -18.610 34.701 1.00 44.50 105 ASN A CA 1
ATOM 744 C C . ASN A 1 105 ? 2.362 -17.889 33.566 1.00 44.50 105 ASN A C 1
ATOM 746 O O . ASN A 1 105 ? 2.020 -18.509 32.565 1.00 44.50 105 ASN A O 1
ATOM 750 N N . ASP A 1 106 ? 2.026 -16.623 33.833 1.00 53.91 106 ASP A N 1
ATOM 751 C CA . ASP A 1 106 ? 1.940 -15.470 32.917 1.00 53.91 106 ASP A CA 1
ATOM 752 C C . ASP A 1 106 ? 1.259 -15.691 31.547 1.00 53.91 106 ASP A C 1
ATOM 754 O O . ASP A 1 106 ? 1.909 -15.879 30.530 1.00 53.91 106 ASP A O 1
ATOM 758 N N . SER A 1 107 ? -0.083 -15.708 31.546 1.00 55.31 107 SER A N 1
ATOM 759 C CA . SER A 1 107 ? -0.886 -15.333 30.372 1.00 55.31 107 SER A CA 1
ATOM 760 C C . SER A 1 107 ? -2.207 -14.659 30.805 1.00 55.31 107 SER A C 1
ATOM 762 O O . SER A 1 107 ? -2.797 -15.033 31.829 1.00 55.31 107 SER A O 1
ATOM 764 N N . GLY A 1 108 ? -2.699 -13.658 30.071 1.00 57.06 108 GLY A N 1
ATOM 765 C CA . GLY A 1 108 ? -3.804 -12.779 30.473 1.00 57.06 108 GLY A CA 1
ATOM 766 C C . GLY A 1 108 ? -3.432 -11.659 31.456 1.00 57.06 108 GLY A C 1
ATOM 767 O O . GLY A 1 108 ? -4.306 -11.261 32.238 1.00 57.06 108 GLY A O 1
ATOM 768 N N . TYR A 1 109 ? -2.175 -11.206 31.484 1.00 71.38 109 TYR A N 1
ATOM 769 C CA . TYR A 1 109 ? -1.655 -10.123 32.317 1.00 71.38 109 TYR A CA 1
ATOM 770 C C . TYR A 1 109 ? -1.615 -8.786 31.570 1.00 71.38 109 TYR A C 1
ATOM 772 O O . TYR A 1 109 ? -0.973 -8.652 30.535 1.00 71.38 109 TYR A O 1
ATOM 780 N N . GLY A 1 110 ? -2.252 -7.758 32.136 1.00 73.25 110 GLY A N 1
ATOM 781 C CA . GLY A 1 110 ? -2.013 -6.374 31.716 1.00 73.25 110 GLY A CA 1
ATOM 782 C C . GLY A 1 110 ? -2.568 -5.985 30.343 1.00 73.25 110 GLY A C 1
ATOM 783 O O . GLY A 1 110 ? -2.151 -4.957 29.821 1.00 73.25 110 GLY A O 1
ATOM 784 N N . ASN A 1 111 ? -3.507 -6.745 29.765 1.00 79.56 111 ASN A N 1
ATOM 785 C CA . ASN A 1 111 ? -4.153 -6.324 28.520 1.00 79.56 111 ASN A CA 1
ATOM 786 C C . ASN A 1 111 ? -5.015 -5.077 28.757 1.00 79.56 111 ASN A C 1
ATOM 788 O O . ASN A 1 111 ? -5.763 -5.001 29.741 1.00 79.56 111 ASN A O 1
ATOM 792 N N . ALA A 1 112 ? -4.968 -4.126 27.832 1.00 84.50 112 ALA A N 1
ATOM 793 C CA . ALA A 1 112 ? -5.759 -2.908 27.876 1.00 84.50 112 ALA A CA 1
ATOM 794 C C . ALA A 1 112 ? -6.636 -2.796 26.625 1.00 84.50 112 ALA A C 1
ATOM 796 O O . ALA A 1 112 ? -6.161 -2.884 25.494 1.00 84.50 112 ALA A O 1
ATOM 797 N N . ALA A 1 113 ? -7.935 -2.585 26.828 1.00 87.38 113 ALA A N 1
ATOM 798 C CA . ALA A 1 113 ? -8.879 -2.330 25.751 1.00 87.38 113 ALA A CA 1
ATOM 799 C C . ALA A 1 113 ? -9.654 -1.042 26.022 1.00 87.38 113 ALA A C 1
ATOM 801 O O . ALA A 1 113 ? -10.215 -0.849 27.105 1.00 87.38 113 ALA A O 1
ATOM 802 N N . GLU A 1 114 ? -9.719 -0.175 25.020 1.00 89.38 114 GLU A N 1
ATOM 803 C CA . GLU A 1 114 ? -10.497 1.052 25.057 1.00 89.38 114 GLU A CA 1
ATOM 804 C C . GLU A 1 114 ? -11.403 1.171 23.828 1.00 89.38 114 GLU A C 1
ATOM 806 O O . GLU A 1 114 ? -10.966 1.002 22.691 1.00 89.38 114 GLU A O 1
ATOM 811 N N . VAL A 1 115 ? -12.678 1.482 24.067 1.00 88.94 115 VAL A N 1
ATOM 812 C CA . VAL A 1 115 ? -13.671 1.751 23.023 1.00 88.94 115 VAL A CA 1
ATOM 813 C C . VAL A 1 115 ? -14.364 3.077 23.321 1.00 88.94 115 VAL A C 1
ATOM 815 O O . VAL A 1 115 ? -15.026 3.216 24.354 1.00 88.94 115 VAL A O 1
ATOM 818 N N . ARG A 1 116 ? -14.243 4.045 22.409 1.00 88.19 116 ARG A N 1
ATOM 819 C CA . ARG A 1 116 ? -15.003 5.303 22.420 1.00 88.19 116 ARG A CA 1
ATOM 820 C C . ARG A 1 116 ? -15.861 5.393 21.165 1.00 88.19 116 ARG A C 1
ATOM 822 O O . ARG A 1 116 ? -15.326 5.301 20.065 1.00 88.19 116 ARG A O 1
ATOM 829 N N . GLN A 1 117 ? -17.170 5.552 21.331 1.00 85.88 117 GLN A N 1
ATOM 830 C CA . GLN A 1 117 ? -18.125 5.627 20.224 1.00 85.88 117 GLN A CA 1
ATOM 831 C C . GLN A 1 117 ? -19.098 6.786 20.450 1.00 85.88 117 GLN A C 1
ATOM 833 O O . GLN A 1 117 ? -19.769 6.838 21.484 1.00 85.88 117 GLN A O 1
ATOM 838 N N . SER A 1 118 ? -19.194 7.679 19.474 1.00 87.12 118 SER A N 1
ATOM 839 C CA . SER A 1 118 ? -20.194 8.745 19.419 1.00 87.12 118 SER A CA 1
ATOM 840 C C . SER A 1 118 ? -20.990 8.627 18.120 1.00 87.12 118 SER A C 1
ATOM 842 O O . SER A 1 118 ? -20.462 8.136 17.125 1.00 87.12 118 SER A O 1
ATOM 844 N N . GLY A 1 119 ? -22.260 9.027 18.138 1.00 89.12 119 GLY A N 1
ATOM 845 C CA . GLY A 1 119 ? -23.151 8.949 16.980 1.00 89.12 119 GLY A CA 1
ATOM 846 C C . GLY A 1 119 ? -24.140 7.782 17.043 1.00 89.12 119 GLY A C 1
ATOM 847 O O . GLY A 1 119 ? -24.693 7.498 18.113 1.00 89.12 119 GLY A O 1
ATOM 848 N N . THR A 1 120 ? -24.400 7.142 15.898 1.00 89.31 120 THR A N 1
ATOM 849 C CA . THR A 1 120 ? -25.506 6.180 15.720 1.00 89.31 120 THR A CA 1
ATOM 850 C C . THR A 1 120 ? -25.035 4.784 15.305 1.00 89.31 120 THR A C 1
ATOM 852 O O . THR A 1 120 ? -24.215 4.653 14.410 1.00 89.31 120 THR A O 1
ATOM 855 N N . ASP A 1 121 ? -25.580 3.721 15.904 1.00 89.44 121 ASP A N 1
ATOM 856 C CA . ASP A 1 121 ? -25.412 2.324 15.452 1.00 89.44 121 ASP A CA 1
ATOM 857 C C . ASP A 1 121 ? -23.957 1.834 15.259 1.00 89.44 121 ASP A C 1
ATOM 859 O O . ASP A 1 121 ? -23.710 0.813 14.610 1.00 89.44 121 ASP A O 1
ATOM 863 N N . ASN A 1 122 ? -22.970 2.506 15.859 1.00 88.25 122 ASN A N 1
ATOM 864 C CA . ASN A 1 122 ? -21.569 2.119 15.721 1.00 88.25 122 ASN A CA 1
ATOM 865 C C . ASN A 1 122 ? -21.290 0.831 16.503 1.00 88.25 122 ASN A C 1
ATOM 867 O O . ASN A 1 122 ? -21.718 0.663 17.648 1.00 88.25 122 ASN A O 1
ATOM 871 N N . GLN A 1 123 ? -20.537 -0.088 15.909 1.00 91.75 123 GLN A N 1
ATOM 872 C CA . GLN A 1 123 ? -20.268 -1.415 16.453 1.00 91.75 123 GLN A CA 1
ATOM 873 C C . GLN A 1 123 ? -18.768 -1.666 16.579 1.00 91.75 123 GLN A C 1
ATOM 875 O O . GLN A 1 123 ? -18.019 -1.560 15.613 1.00 91.75 123 GLN A O 1
ATOM 880 N N . SER A 1 124 ? -18.330 -2.077 17.766 1.00 92.69 124 SER A N 1
ATOM 881 C CA . SER A 1 124 ? -16.938 -2.438 18.032 1.00 92.69 124 SER A CA 1
ATOM 882 C C . SER A 1 124 ? -16.850 -3.800 18.714 1.00 92.69 124 SER A C 1
ATOM 884 O O . SER A 1 124 ? -17.627 -4.114 19.622 1.00 92.69 124 SER A O 1
ATOM 886 N N . THR A 1 125 ? -15.908 -4.630 18.267 1.00 91.69 125 THR A N 1
ATOM 887 C CA . THR A 1 125 ? -15.510 -5.870 18.941 1.00 91.69 125 THR A CA 1
ATOM 888 C C . THR A 1 125 ? -14.001 -5.904 19.156 1.00 91.69 125 THR A C 1
ATOM 890 O O . THR A 1 125 ? -13.252 -5.890 18.184 1.00 91.69 125 THR A O 1
ATOM 893 N N . THR A 1 126 ? -13.559 -6.062 20.401 1.00 89.31 126 THR A N 1
ATOM 894 C CA . THR A 1 126 ? -12.144 -6.264 20.750 1.00 89.31 126 THR A CA 1
ATOM 895 C C . THR A 1 126 ? -11.980 -7.597 21.466 1.00 89.31 126 THR A C 1
ATOM 897 O O . THR A 1 126 ? -12.524 -7.780 22.553 1.00 89.31 126 THR A O 1
ATOM 900 N N . ASN A 1 127 ? -11.224 -8.518 20.870 1.00 86.56 127 ASN A N 1
ATOM 901 C CA . ASN A 1 127 ? -10.822 -9.784 21.475 1.00 86.56 127 ASN A CA 1
ATOM 902 C C . ASN A 1 127 ? -9.308 -9.772 21.704 1.00 86.56 127 ASN A C 1
ATOM 904 O O . ASN A 1 127 ? -8.547 -9.568 20.760 1.00 86.56 127 ASN A O 1
ATOM 908 N N . GLN A 1 128 ? -8.870 -10.000 22.937 1.00 80.62 128 GLN A N 1
ATOM 909 C CA . GLN A 1 128 ? -7.459 -10.053 23.314 1.00 80.62 128 GLN A CA 1
ATOM 910 C C . GLN A 1 128 ? -7.161 -11.349 24.067 1.00 80.62 128 GLN A C 1
ATOM 912 O O . GLN A 1 128 ? -7.793 -11.640 25.086 1.00 80.62 128 GLN A O 1
ATOM 917 N N . GLU A 1 129 ? -6.186 -12.102 23.564 1.00 79.00 129 GLU A N 1
ATOM 918 C CA . GLU A 1 129 ? -5.577 -13.258 24.222 1.00 79.00 129 GLU A CA 1
ATOM 919 C C . GLU A 1 129 ? -4.074 -13.020 24.420 1.00 79.00 129 GLU A C 1
ATOM 921 O O . GLU A 1 129 ? -3.459 -12.387 23.570 1.00 79.00 129 GLU A O 1
ATOM 926 N N . GLY A 1 130 ? -3.480 -13.547 25.497 1.00 76.38 130 GLY A N 1
ATOM 927 C CA . GLY A 1 130 ? -2.063 -13.328 25.845 1.00 76.38 130 GLY A CA 1
ATOM 928 C C . GLY A 1 130 ? -1.840 -12.174 26.832 1.00 76.38 130 GLY A C 1
ATOM 929 O O . GLY A 1 130 ? -2.747 -11.863 27.613 1.00 76.38 130 GLY A O 1
ATOM 930 N N . ASP A 1 131 ? -0.650 -11.566 26.814 1.00 75.94 131 ASP A N 1
ATOM 931 C CA . ASP A 1 131 ? -0.199 -10.538 27.773 1.00 75.94 131 ASP A CA 1
ATOM 932 C C . ASP A 1 131 ? 0.068 -9.183 27.109 1.00 75.94 131 ASP A C 1
ATOM 934 O O . ASP A 1 131 ? 0.469 -9.113 25.953 1.00 75.94 131 ASP A O 1
ATOM 938 N N . PHE A 1 132 ? -0.143 -8.092 27.852 1.00 78.31 132 PHE A N 1
ATOM 939 C CA . PHE A 1 132 ? 0.200 -6.718 27.449 1.00 78.31 132 PHE A CA 1
ATOM 940 C C . PHE A 1 132 ? -0.337 -6.267 26.080 1.00 78.31 132 PHE A C 1
ATOM 942 O O . PHE A 1 132 ? 0.205 -5.356 25.461 1.00 78.31 132 PHE A O 1
ATOM 949 N N . ASN A 1 133 ? -1.426 -6.868 25.598 1.00 82.62 133 ASN A N 1
ATOM 950 C CA . ASN A 1 133 ? -2.031 -6.445 24.344 1.00 82.62 133 ASN A CA 1
ATOM 951 C C . ASN A 1 133 ? -2.875 -5.186 24.553 1.00 82.62 133 ASN A C 1
ATOM 953 O O . ASN A 1 133 ? -3.679 -5.095 25.488 1.00 82.62 133 ASN A O 1
ATOM 957 N N . GLU A 1 134 ? -2.746 -4.243 23.630 1.00 86.06 134 GLU A N 1
ATOM 958 C CA . GLU A 1 134 ? -3.403 -2.944 23.644 1.00 86.06 134 GLU A CA 1
ATOM 959 C C . GLU A 1 134 ? -4.310 -2.781 22.423 1.00 86.06 134 GLU A C 1
ATOM 961 O O . GLU A 1 134 ? -3.876 -2.888 21.279 1.00 86.06 134 GLU A O 1
ATOM 966 N N . GLY A 1 135 ? -5.592 -2.521 22.671 1.00 87.25 135 GLY A N 1
ATOM 967 C CA . GLY A 1 135 ? -6.614 -2.414 21.638 1.00 87.25 135 GLY A CA 1
ATOM 968 C C . GLY A 1 135 ? -7.414 -1.136 21.816 1.00 87.25 135 GLY A C 1
ATOM 969 O O . GLY A 1 135 ? -8.088 -0.967 22.833 1.00 87.25 135 GLY A O 1
ATOM 970 N N . LEU A 1 136 ? -7.371 -0.252 20.825 1.00 89.25 136 LEU A N 1
ATOM 971 C CA . LEU A 1 136 ? -8.074 1.026 20.837 1.00 89.25 136 LEU A CA 1
ATOM 972 C C . LEU A 1 136 ? -9.043 1.117 19.656 1.00 89.25 136 LEU A C 1
ATOM 974 O O . LEU A 1 136 ? -8.643 1.006 18.501 1.00 89.25 136 LEU A O 1
ATOM 978 N N . THR A 1 137 ? -10.322 1.351 19.937 1.00 90.12 137 THR A N 1
ATOM 979 C CA . THR A 1 137 ? -11.317 1.725 18.925 1.00 90.12 137 THR A CA 1
ATOM 980 C C . THR A 1 137 ? -11.875 3.109 19.225 1.00 90.12 137 THR A C 1
ATOM 982 O O . THR A 1 137 ? -12.423 3.342 20.304 1.00 90.12 137 THR A O 1
ATOM 985 N N . LEU A 1 138 ? -11.779 4.002 18.247 1.00 87.31 138 LEU A N 1
ATOM 986 C CA . LEU A 1 138 ? -12.339 5.346 18.253 1.00 87.31 138 LEU A CA 1
ATOM 987 C C . LEU A 1 138 ? -13.306 5.465 17.071 1.00 87.31 138 LEU A C 1
ATOM 989 O O . LEU A 1 138 ? -12.894 5.323 15.925 1.00 87.31 138 LEU A O 1
ATOM 993 N N . GLN A 1 139 ? -14.585 5.701 17.339 1.00 85.38 139 GLN A N 1
ATOM 994 C CA . GLN A 1 139 ? -15.592 5.936 16.304 1.00 85.38 139 GLN A CA 1
ATOM 995 C C . GLN A 1 139 ? -16.331 7.242 16.600 1.00 85.38 139 GLN A C 1
ATOM 997 O O . GLN A 1 139 ? -16.764 7.466 17.739 1.00 85.38 139 GLN A O 1
ATOM 1002 N N . GLY A 1 140 ? -16.423 8.120 15.603 1.00 81.88 140 GLY A N 1
ATOM 1003 C CA . GLY A 1 140 ? -17.076 9.423 15.724 1.00 81.88 140 GLY A CA 1
ATOM 1004 C C . GLY A 1 140 ? -16.413 10.377 16.710 1.00 81.88 140 GLY A C 1
ATOM 1005 O O . GLY A 1 140 ? -17.085 11.049 17.489 1.00 81.88 140 GLY A O 1
ATOM 1006 N N . GLN A 1 141 ? -15.080 10.390 16.752 1.00 82.88 141 GLN A N 1
ATOM 1007 C CA . GLN A 1 141 ? -14.334 11.295 17.636 1.00 82.88 141 GLN A CA 1
ATOM 1008 C C . GLN A 1 141 ? -13.980 12.619 16.950 1.00 82.88 141 GLN A C 1
ATOM 1010 O O . GLN A 1 141 ? -13.796 13.626 17.642 1.00 82.88 141 GLN A O 1
ATOM 1015 N N . LYS A 1 142 ? -13.889 12.632 15.615 1.00 82.38 142 LYS A N 1
ATOM 1016 C CA . LYS A 1 142 ? -13.762 13.855 14.808 1.00 82.38 142 LYS A CA 1
ATOM 1017 C C . LYS A 1 142 ? -15.100 14.277 14.209 1.00 82.38 142 LYS A C 1
ATOM 1019 O O . LYS A 1 142 ? -15.307 15.476 14.023 1.00 82.38 142 LYS A O 1
ATOM 1024 N N . ASP A 1 143 ? -15.996 13.318 13.975 1.00 80.56 143 ASP A N 1
ATOM 1025 C CA . ASP A 1 143 ? -17.379 13.559 13.562 1.00 80.56 143 ASP A CA 1
ATOM 1026 C C . ASP A 1 143 ? -18.370 12.845 14.494 1.00 80.56 143 ASP A C 1
ATOM 1028 O O . ASP A 1 143 ? -18.608 11.641 14.380 1.00 80.56 143 ASP A O 1
ATOM 1032 N N . ASP A 1 144 ? -18.979 13.597 15.413 1.00 79.56 144 ASP A N 1
ATOM 1033 C CA . ASP A 1 144 ? -19.939 13.071 16.392 1.00 79.56 144 ASP A CA 1
ATOM 1034 C C . ASP A 1 144 ? -21.306 12.681 15.784 1.00 79.56 144 ASP A C 1
ATOM 1036 O O . ASP A 1 144 ? -22.204 12.232 16.507 1.00 79.56 144 ASP A O 1
ATOM 1040 N N . ALA A 1 145 ? -21.471 12.828 14.462 1.00 82.50 145 ALA A N 1
ATOM 1041 C CA . ALA A 1 145 ? -22.598 12.311 13.692 1.00 82.50 145 ALA A CA 1
ATOM 1042 C C . ALA A 1 145 ? -22.325 10.939 13.041 1.00 82.50 145 ALA A C 1
ATOM 1044 O O . ALA A 1 145 ? -23.228 10.400 12.403 1.00 82.50 145 ALA A O 1
ATOM 1045 N N . SER A 1 146 ? -21.135 10.357 13.240 1.00 87.31 146 SER A N 1
ATOM 1046 C CA . SER A 1 146 ? -20.729 9.067 12.659 1.00 87.31 146 SER A CA 1
ATOM 1047 C C . SER A 1 146 ? -21.759 7.953 12.871 1.00 87.31 146 SER A C 1
ATOM 1049 O O . SER A 1 146 ? -22.276 7.767 13.982 1.00 87.31 146 SER A O 1
ATOM 1051 N N . SER A 1 147 ? -22.037 7.182 11.818 1.00 90.44 147 SER A N 1
ATOM 1052 C CA . SER A 1 147 ? -23.122 6.198 11.808 1.00 90.44 147 SER A CA 1
ATOM 1053 C C . SER A 1 147 ? -22.697 4.847 11.235 1.00 90.44 147 SER A C 1
ATOM 1055 O O . SER A 1 147 ? -21.977 4.785 10.250 1.00 90.44 147 SER A O 1
ATOM 1057 N N . GLY A 1 148 ? -23.152 3.743 11.829 1.00 88.19 148 GLY A N 1
ATOM 1058 C CA . GLY A 1 148 ? -23.022 2.404 11.232 1.00 88.19 148 GLY A CA 1
ATOM 1059 C C . GLY A 1 148 ? -21.595 1.846 11.131 1.00 88.19 148 GLY A C 1
ATOM 1060 O O . GLY A 1 148 ? -21.411 0.743 10.614 1.00 88.19 148 GLY A O 1
ATOM 1061 N N . ASN A 1 149 ? -20.581 2.538 11.665 1.00 90.81 149 ASN A N 1
ATOM 1062 C CA . ASN A 1 149 ? -19.191 2.099 11.559 1.00 90.81 149 ASN A CA 1
ATOM 1063 C C . ASN A 1 149 ? -18.950 0.799 12.329 1.00 90.81 149 ASN A C 1
ATOM 1065 O O . ASN A 1 149 ? -19.417 0.614 13.459 1.00 90.81 149 ASN A O 1
ATOM 1069 N N . LYS A 1 150 ? -18.145 -0.093 11.756 1.00 92.69 150 LYS A N 1
ATOM 1070 C CA . LYS A 1 150 ? -17.842 -1.417 12.304 1.00 92.69 150 LYS A CA 1
ATOM 1071 C C . LYS A 1 150 ? -16.342 -1.598 12.473 1.00 92.69 150 LYS A C 1
ATOM 1073 O O . LYS A 1 150 ? -15.588 -1.577 11.504 1.00 92.69 150 LYS A O 1
ATOM 1078 N N . ALA A 1 151 ? -15.928 -1.882 13.700 1.00 92.81 151 ALA A N 1
ATOM 1079 C CA . ALA A 1 151 ? -14.542 -2.127 14.068 1.00 92.81 151 ALA A CA 1
ATOM 1080 C C . ALA A 1 151 ? -14.380 -3.513 14.701 1.00 92.81 151 ALA A C 1
ATOM 1082 O O . ALA A 1 151 ? -15.166 -3.924 15.563 1.00 92.81 151 ALA A O 1
ATOM 1083 N N . ARG A 1 152 ? -13.331 -4.239 14.309 1.00 93.31 152 ARG A N 1
ATOM 1084 C CA . ARG A 1 152 ? -12.948 -5.504 14.941 1.00 93.31 152 ARG A CA 1
ATOM 1085 C C . ARG A 1 152 ? -11.443 -5.613 15.143 1.00 93.31 152 ARG A C 1
ATOM 1087 O O . ARG A 1 152 ? -10.696 -5.633 14.171 1.00 93.31 152 ARG A O 1
ATOM 1094 N N . ILE A 1 153 ? -11.028 -5.808 16.387 1.00 90.38 153 ILE A N 1
ATOM 1095 C CA . ILE A 1 153 ? -9.647 -6.090 16.778 1.00 90.38 153 ILE A CA 1
ATOM 1096 C C . ILE A 1 153 ? -9.587 -7.508 17.362 1.00 90.38 153 ILE A C 1
ATOM 1098 O O . ILE A 1 153 ? -10.318 -7.817 18.301 1.00 90.38 153 ILE A O 1
ATOM 1102 N N . ASP A 1 154 ? -8.731 -8.371 16.813 1.00 87.50 154 ASP A N 1
ATOM 1103 C CA . ASP A 1 154 ? -8.415 -9.696 17.360 1.00 87.50 154 ASP A CA 1
ATOM 1104 C C . ASP A 1 154 ? -6.892 -9.812 17.605 1.00 87.50 154 ASP A C 1
ATOM 1106 O O . ASP A 1 154 ? -6.118 -9.886 16.646 1.00 87.50 154 ASP A O 1
ATOM 1110 N N . HIS A 1 155 ? -6.463 -9.881 18.868 1.00 81.81 155 HIS A N 1
ATOM 1111 C CA . HIS A 1 155 ? -5.077 -10.158 19.268 1.00 81.81 155 HIS A CA 1
ATOM 1112 C C . HIS A 1 155 ? -4.916 -11.581 19.799 1.00 81.81 155 HIS A C 1
ATOM 1114 O O . HIS A 1 155 ? -5.755 -12.066 20.559 1.00 81.81 155 HIS A O 1
ATOM 1120 N N . GLY A 1 156 ? -3.809 -12.230 19.440 1.00 64.62 156 GLY A N 1
ATOM 1121 C CA . GLY A 1 156 ? -3.295 -13.407 20.143 1.00 64.62 156 GLY A CA 1
ATOM 1122 C C . GLY A 1 156 ? -4.101 -14.698 19.977 1.00 64.62 156 GLY A C 1
ATOM 1123 O O . GLY A 1 156 ? -3.726 -15.703 20.582 1.00 64.62 156 GLY A O 1
ATOM 1124 N N . THR A 1 157 ? -5.157 -14.709 19.147 1.00 62.81 157 THR A N 1
ATOM 1125 C CA . THR A 1 157 ? -6.091 -15.842 19.041 1.00 62.81 157 THR A CA 1
ATOM 1126 C C . THR A 1 157 ? -5.362 -17.154 18.736 1.00 62.81 157 THR A C 1
ATOM 1128 O O . THR A 1 157 ? -4.929 -17.374 17.600 1.00 62.81 157 THR A O 1
ATOM 1131 N N . GLY A 1 158 ? -5.252 -18.032 19.737 1.00 56.03 158 GLY A N 1
ATOM 1132 C CA . GLY A 1 158 ? -4.688 -19.377 19.607 1.00 56.03 158 GLY A CA 1
ATOM 1133 C C . GLY A 1 158 ? -3.173 -19.535 19.791 1.00 56.03 158 GLY A C 1
ATOM 1134 O O . GLY A 1 158 ? -2.681 -20.612 19.447 1.00 56.03 158 GLY A O 1
ATOM 1135 N N . GLN A 1 159 ? -2.440 -18.535 20.310 1.00 61.47 159 GLN A N 1
ATOM 1136 C CA . GLN A 1 159 ? -0.968 -18.604 20.458 1.00 61.47 159 GLN A CA 1
ATOM 1137 C C . GLN A 1 159 ? -0.329 -17.814 21.623 1.00 61.47 159 GLN A C 1
ATOM 1139 O O . GLN A 1 159 ? 0.888 -17.879 21.730 1.00 61.47 159 GLN A O 1
ATOM 1144 N N . GLN A 1 160 ? -1.098 -17.151 22.503 1.00 64.88 160 GLN A N 1
ATOM 1145 C CA . GLN A 1 160 ? -0.571 -16.312 23.608 1.00 64.88 160 GLN A CA 1
ATOM 1146 C C . GLN A 1 160 ? 0.318 -15.146 23.142 1.00 64.88 160 GLN A C 1
ATOM 1148 O O . GLN A 1 160 ? 1.384 -14.939 23.694 1.00 64.88 160 GLN A O 1
ATOM 1153 N N . GLY A 1 161 ? -0.114 -14.396 22.122 1.00 70.25 161 GLY A N 1
ATOM 1154 C CA . GLY A 1 161 ? 0.663 -13.247 21.643 1.00 70.25 161 GLY A CA 1
ATOM 1155 C C . GLY A 1 161 ? 0.847 -12.166 22.716 1.00 70.25 161 GLY A C 1
ATOM 1156 O O . GLY A 1 161 ? -0.120 -11.814 23.396 1.00 70.25 161 GLY A O 1
ATOM 1157 N N . GLU A 1 162 ? 2.061 -11.636 22.836 1.00 76.44 162 GLU A N 1
ATOM 1158 C CA . GLU A 1 162 ? 2.441 -10.595 23.800 1.00 76.44 162 GLU A CA 1
ATOM 1159 C C . GLU A 1 162 ? 2.731 -9.243 23.115 1.00 76.44 162 GLU A C 1
ATOM 1161 O O . GLU A 1 162 ? 3.139 -9.191 21.953 1.00 76.44 162 GLU A O 1
ATOM 1166 N N . ASP A 1 163 ? 2.536 -8.128 23.827 1.00 79.38 163 ASP A N 1
ATOM 1167 C CA . ASP A 1 163 ? 2.969 -6.779 23.405 1.00 79.38 163 ASP A CA 1
ATOM 1168 C C . ASP A 1 163 ? 2.437 -6.322 22.023 1.00 79.38 163 ASP A C 1
ATOM 1170 O O . ASP A 1 163 ? 3.110 -5.602 21.278 1.00 79.38 163 ASP A O 1
ATOM 1174 N N . ASN A 1 164 ? 1.223 -6.734 21.636 1.00 83.44 164 ASN A N 1
ATOM 1175 C CA . ASN A 1 164 ? 0.614 -6.250 20.395 1.00 83.44 164 ASN A CA 1
ATOM 1176 C C . ASN A 1 164 ? -0.190 -4.968 20.608 1.00 83.44 164 ASN A C 1
ATOM 1178 O O . ASN A 1 164 ? -0.969 -4.865 21.553 1.00 83.44 164 ASN A O 1
ATOM 1182 N N . PHE A 1 165 ? -0.104 -4.049 19.649 1.00 87.31 165 PHE A N 1
ATOM 1183 C CA . PHE A 1 165 ? -0.890 -2.821 19.609 1.00 87.31 165 PHE A CA 1
ATOM 1184 C C . PHE A 1 165 ? -1.763 -2.767 18.352 1.00 87.31 165 PHE A C 1
ATOM 1186 O O . PHE A 1 165 ? -1.262 -2.891 17.227 1.00 87.31 165 PHE A O 1
ATOM 1193 N N . ALA A 1 166 ? -3.061 -2.521 18.531 1.00 88.38 166 ALA A N 1
ATOM 1194 C CA . ALA A 1 166 ? -4.000 -2.274 17.445 1.00 88.38 166 ALA A CA 1
ATOM 1195 C C . ALA A 1 166 ? -4.850 -1.032 17.710 1.00 88.38 166 ALA A C 1
ATOM 1197 O O . ALA A 1 166 ? -5.464 -0.887 18.769 1.00 88.38 166 ALA A O 1
ATOM 1198 N N . MET A 1 167 ? -4.957 -0.172 16.699 1.00 89.50 167 MET A N 1
ATOM 1199 C CA . MET A 1 167 ? -5.802 1.018 16.735 1.00 89.50 167 MET A CA 1
ATOM 1200 C C . MET A 1 167 ? -6.689 1.104 15.495 1.00 89.50 167 MET A C 1
ATOM 1202 O O . MET A 1 167 ? -6.203 1.017 14.365 1.00 89.50 167 MET A O 1
ATOM 1206 N N . ILE A 1 168 ? -7.981 1.326 15.721 1.00 90.06 168 ILE A N 1
ATOM 1207 C CA . ILE A 1 168 ? -8.975 1.631 14.692 1.00 90.06 168 ILE A CA 1
ATOM 1208 C C . ILE A 1 168 ? -9.592 2.997 15.014 1.00 90.06 168 ILE A C 1
ATOM 1210 O O . ILE A 1 168 ? -10.157 3.172 16.093 1.00 90.06 168 ILE A O 1
ATOM 1214 N N . GLU A 1 169 ? -9.492 3.944 14.086 1.00 89.94 169 GLU A N 1
ATOM 1215 C CA . GLU A 1 169 ? -10.155 5.255 14.115 1.00 89.94 169 GLU A CA 1
ATOM 1216 C C . GLU A 1 169 ? -11.056 5.359 12.875 1.00 89.94 169 GLU A C 1
ATOM 1218 O O . GLU A 1 169 ? -10.579 5.165 11.756 1.00 89.94 169 GLU A O 1
ATOM 1223 N N . GLN A 1 170 ? -12.357 5.579 13.061 1.00 87.50 170 GLN A N 1
ATOM 1224 C CA . GLN A 1 170 ? -13.325 5.698 11.965 1.00 87.50 170 GLN A CA 1
ATOM 1225 C C . GLN A 1 170 ? -14.249 6.892 12.206 1.00 87.50 170 GLN A C 1
ATOM 1227 O O . GLN A 1 170 ? -14.888 6.979 13.258 1.00 87.50 170 GLN A O 1
ATOM 1232 N N . ASP A 1 171 ? -14.352 7.773 11.222 1.00 86.94 171 ASP A N 1
ATOM 1233 C CA . ASP A 1 171 ? -15.273 8.905 11.223 1.00 86.94 171 ASP A CA 1
ATOM 1234 C C . ASP A 1 171 ? -16.018 8.934 9.874 1.00 86.94 171 ASP A C 1
ATOM 1236 O O . ASP A 1 171 ? -15.385 8.843 8.823 1.00 86.94 171 ASP A O 1
ATOM 1240 N N . GLY A 1 172 ? -17.351 9.033 9.908 1.00 89.12 172 GLY A N 1
ATOM 1241 C CA . GLY A 1 172 ? -18.229 8.956 8.726 1.00 89.12 172 GLY A CA 1
ATOM 1242 C C . GLY A 1 172 ? -19.293 7.856 8.825 1.00 89.12 172 GLY A C 1
ATOM 1243 O O . GLY A 1 172 ? -19.662 7.453 9.939 1.00 89.12 172 GLY A O 1
ATOM 1244 N N . GLU A 1 173 ? -19.801 7.386 7.684 1.00 90.50 173 GLU A N 1
ATOM 1245 C CA . GLU A 1 173 ? -20.866 6.378 7.595 1.00 90.50 173 GLU A CA 1
ATOM 1246 C C . GLU A 1 173 ? -20.363 5.005 7.096 1.00 90.50 173 GLU A C 1
ATOM 1248 O O . GLU A 1 173 ? -19.551 4.897 6.182 1.00 90.50 173 GLU A O 1
ATOM 1253 N N . ASP A 1 174 ? -20.843 3.921 7.716 1.00 91.62 174 ASP A N 1
ATOM 1254 C CA . ASP A 1 174 ? -20.692 2.527 7.253 1.00 91.62 174 ASP A CA 1
ATOM 1255 C C . ASP A 1 174 ? -19.248 2.016 7.006 1.00 91.62 174 ASP A C 1
ATOM 1257 O O . ASP A 1 174 ? -19.035 0.950 6.417 1.00 91.62 174 ASP A O 1
ATOM 1261 N N . ASN A 1 175 ? -18.224 2.677 7.561 1.00 91.38 175 ASN A N 1
ATOM 1262 C CA . ASN A 1 175 ? -16.843 2.201 7.449 1.00 91.38 175 ASN A CA 1
ATOM 1263 C C . ASN A 1 175 ? -16.635 0.867 8.179 1.00 91.38 175 ASN A C 1
ATOM 1265 O O . ASN A 1 175 ? -17.102 0.654 9.302 1.00 91.38 175 ASN A O 1
ATOM 1269 N N . SER A 1 176 ? -15.829 -0.026 7.607 1.00 93.62 176 SER A N 1
ATOM 1270 C CA . SER A 1 176 ? -15.537 -1.349 8.163 1.00 93.62 176 SER A CA 1
ATOM 1271 C C . SER A 1 176 ? -14.034 -1.600 8.291 1.00 93.62 176 SER A C 1
ATOM 1273 O O . SER A 1 176 ? -13.348 -1.818 7.294 1.00 93.62 176 SER A O 1
ATOM 1275 N N . SER A 1 177 ? -13.528 -1.714 9.520 1.00 93.31 177 SER A N 1
ATOM 1276 C CA . SER A 1 177 ? -12.117 -2.003 9.793 1.00 93.31 177 SER A CA 1
ATOM 1277 C C . SER A 1 177 ? -11.925 -3.275 10.614 1.00 93.31 177 SER A C 1
ATOM 1279 O O . SER A 1 177 ? -12.594 -3.512 11.625 1.00 93.31 177 SER A O 1
ATOM 1281 N N . ARG A 1 178 ? -10.979 -4.111 10.184 1.00 94.06 178 ARG A N 1
ATOM 1282 C CA . ARG A 1 178 ? -10.581 -5.343 10.860 1.00 94.06 178 ARG A CA 1
ATOM 1283 C C . ARG A 1 178 ? -9.066 -5.409 11.020 1.00 94.06 178 ARG A C 1
ATOM 1285 O O . ARG A 1 178 ? -8.332 -5.374 10.038 1.00 94.06 178 ARG A O 1
ATOM 1292 N N . ILE A 1 179 ? -8.616 -5.643 12.247 1.00 92.19 179 ILE A N 1
ATOM 1293 C CA . ILE A 1 179 ? -7.219 -5.921 12.581 1.00 92.19 179 ILE A CA 1
ATOM 1294 C C . ILE A 1 179 ? -7.127 -7.296 13.244 1.00 92.19 179 ILE A C 1
ATOM 1296 O O . ILE A 1 179 ? -7.846 -7.589 14.198 1.00 92.19 179 ILE A O 1
ATOM 1300 N N . VAL A 1 180 ? -6.244 -8.153 12.728 1.00 89.81 180 VAL A N 1
ATOM 1301 C CA . VAL A 1 180 ? -5.918 -9.460 13.314 1.00 89.81 180 VAL A CA 1
ATOM 1302 C C . VAL A 1 180 ? -4.408 -9.580 13.482 1.00 89.81 180 VAL A C 1
ATOM 1304 O O . VAL A 1 180 ? -3.684 -9.621 12.484 1.00 89.81 180 VAL A O 1
ATOM 1307 N N . GLN A 1 181 ? -3.947 -9.713 14.722 1.00 85.56 181 GLN A N 1
ATOM 1308 C CA . GLN A 1 181 ? -2.537 -9.879 15.076 1.00 85.56 181 GLN A CA 1
ATOM 1309 C C . GLN A 1 181 ? -2.332 -11.208 15.807 1.00 85.56 181 GLN A C 1
ATOM 1311 O O . GLN A 1 181 ? -3.007 -11.504 16.791 1.00 85.56 181 GLN A O 1
ATOM 1316 N N . GLN A 1 182 ? -1.431 -12.036 15.288 1.00 84.69 182 GLN A N 1
ATOM 1317 C CA . GLN A 1 182 ? -1.031 -13.318 15.876 1.00 84.69 182 GLN A CA 1
ATOM 1318 C C . GLN A 1 182 ? 0.455 -13.261 16.238 1.00 84.69 182 GLN A C 1
ATOM 1320 O O . GLN A 1 182 ? 1.235 -12.736 15.437 1.00 84.69 182 GLN A O 1
ATOM 1325 N N . TYR A 1 183 ? 0.823 -13.898 17.356 1.00 83.25 183 TYR A N 1
ATOM 1326 C CA . TYR A 1 183 ? 2.146 -13.806 17.997 1.00 83.25 183 TYR A CA 1
ATOM 1327 C C . TYR A 1 183 ? 2.427 -12.397 18.524 1.00 83.25 183 TYR A C 1
ATOM 1329 O O . TYR A 1 183 ? 1.467 -11.706 18.849 1.00 83.25 183 TYR A O 1
ATOM 1337 N N . ASP A 1 184 ? 3.692 -11.999 18.642 1.00 81.06 184 ASP A N 1
ATOM 1338 C CA . ASP A 1 184 ? 4.080 -10.873 19.494 1.00 81.06 184 ASP A CA 1
ATOM 1339 C C . ASP A 1 184 ? 4.438 -9.608 18.718 1.00 81.06 184 ASP A C 1
ATOM 1341 O O . ASP A 1 184 ? 4.682 -9.639 17.502 1.00 81.06 184 ASP A O 1
ATOM 1345 N N . ASN A 1 185 ? 4.566 -8.506 19.464 1.00 81.69 185 ASN A N 1
ATOM 1346 C CA . ASN A 1 185 ? 5.237 -7.263 19.065 1.00 81.69 185 ASN A CA 1
ATOM 1347 C C . ASN A 1 185 ? 4.670 -6.603 17.797 1.00 81.69 185 ASN A C 1
ATOM 1349 O O . ASN A 1 185 ? 5.352 -5.805 17.140 1.00 81.69 185 ASN A O 1
ATOM 1353 N N . SER A 1 186 ? 3.458 -6.971 17.382 1.00 87.00 186 SER A N 1
ATOM 1354 C CA . SER A 1 186 ? 2.854 -6.447 16.163 1.00 87.00 186 SER A CA 1
ATOM 1355 C C . SER A 1 186 ? 2.124 -5.139 16.442 1.00 87.00 186 SER A C 1
ATOM 1357 O O . SER A 1 186 ? 1.394 -5.003 17.418 1.00 87.00 186 SER A O 1
ATOM 1359 N N . GLU A 1 187 ? 2.286 -4.176 15.541 1.00 88.94 187 GLU A N 1
ATOM 1360 C CA . GLU A 1 187 ? 1.635 -2.873 15.577 1.00 88.94 187 GLU A CA 1
ATOM 1361 C C . GLU A 1 187 ? 0.794 -2.685 14.306 1.00 88.94 187 GLU A C 1
ATOM 1363 O O . GLU A 1 187 ? 1.300 -2.797 13.182 1.00 88.94 187 GLU A O 1
ATOM 1368 N N . ALA A 1 188 ? -0.495 -2.399 14.476 1.00 88.94 188 ALA A N 1
ATOM 1369 C CA . ALA A 1 188 ? -1.430 -2.184 13.381 1.00 88.94 188 ALA A CA 1
ATOM 1370 C C . ALA A 1 188 ? -2.308 -0.959 13.629 1.00 88.94 188 ALA A C 1
ATOM 1372 O O . ALA A 1 188 ? -2.860 -0.768 14.714 1.00 88.94 188 ALA A O 1
ATOM 1373 N N . ARG A 1 189 ? -2.472 -0.136 12.594 1.00 89.12 189 ARG A N 1
ATOM 1374 C CA . ARG A 1 189 ? -3.291 1.076 12.637 1.00 89.12 189 ARG A CA 1
ATOM 1375 C C . ARG A 1 189 ? -4.169 1.187 11.402 1.00 89.12 189 ARG A C 1
ATOM 1377 O O . ARG A 1 189 ? -3.690 1.047 10.275 1.00 89.12 189 ARG A O 1
ATOM 1384 N N . SER A 1 190 ? -5.441 1.482 11.623 1.00 91.00 190 SER A N 1
ATOM 1385 C CA . SER A 1 190 ? -6.421 1.747 10.575 1.00 91.00 190 SER A CA 1
ATOM 1386 C C . SER A 1 190 ? -7.158 3.041 10.868 1.00 91.00 190 SER A C 1
ATOM 1388 O O . SER A 1 190 ? -7.799 3.150 11.909 1.00 91.00 190 SER A O 1
ATOM 1390 N N . ILE A 1 191 ? -7.087 3.989 9.938 1.00 88.75 191 ILE A N 1
ATOM 1391 C CA . ILE A 1 191 ? -7.791 5.272 10.000 1.00 88.75 191 ILE A CA 1
ATOM 1392 C C . ILE A 1 191 ? -8.646 5.411 8.746 1.00 88.75 191 ILE A C 1
ATOM 1394 O O . ILE A 1 191 ? -8.132 5.243 7.639 1.00 88.75 191 ILE A O 1
ATOM 1398 N N . GLN A 1 192 ? -9.933 5.688 8.925 1.00 86.75 192 GLN A N 1
ATOM 1399 C CA . GLN A 1 192 ? -10.901 5.850 7.842 1.00 86.75 192 GLN A CA 1
ATOM 1400 C C . GLN A 1 192 ? -11.731 7.110 8.099 1.00 86.75 192 GLN A C 1
ATOM 1402 O O . GLN A 1 192 ? -12.395 7.201 9.128 1.00 86.75 192 GLN A O 1
ATOM 1407 N N . GLU A 1 193 ? -11.660 8.074 7.188 1.00 88.50 193 GLU A N 1
ATOM 1408 C CA . GLU A 1 193 ? -12.459 9.301 7.202 1.00 88.50 193 GLU A CA 1
ATOM 1409 C C . GLU A 1 193 ? -13.247 9.384 5.882 1.00 88.50 193 GLU A C 1
ATOM 1411 O O . GLU A 1 193 ? -12.640 9.533 4.820 1.00 88.50 193 GLU A O 1
ATOM 1416 N N . GLY A 1 194 ? -14.575 9.284 5.942 1.00 89.50 194 GLY A N 1
ATOM 1417 C CA . GLY A 1 194 ? -15.464 9.213 4.771 1.00 89.50 194 GLY A CA 1
ATOM 1418 C C . GLY A 1 194 ? -16.453 8.056 4.884 1.00 89.50 194 GLY A C 1
ATOM 1419 O O . GLY A 1 194 ? -16.627 7.529 5.983 1.00 89.50 194 GLY A O 1
ATOM 1420 N N . ASP A 1 195 ? -17.063 7.646 3.775 1.00 90.69 195 ASP A N 1
ATOM 1421 C CA . ASP A 1 195 ? -18.142 6.651 3.782 1.00 90.69 195 ASP A CA 1
ATOM 1422 C C . ASP A 1 195 ? -17.729 5.319 3.122 1.00 90.69 195 ASP A C 1
ATOM 1424 O O . ASP A 1 195 ? -16.902 5.269 2.210 1.00 90.69 195 ASP A O 1
ATOM 1428 N N . ASP A 1 196 ? -18.289 4.200 3.595 1.00 92.12 196 ASP A N 1
ATOM 1429 C CA . ASP A 1 196 ? -18.135 2.858 2.997 1.00 92.12 196 ASP A CA 1
ATOM 1430 C C . ASP A 1 196 ? -16.674 2.351 2.841 1.00 92.12 196 ASP A C 1
ATOM 1432 O O . ASP A 1 196 ? -16.390 1.388 2.115 1.00 92.12 196 ASP A O 1
ATOM 1436 N N . ASN A 1 197 ? -15.704 2.924 3.565 1.00 91.50 197 ASN A N 1
ATOM 1437 C CA . ASN A 1 197 ? -14.312 2.481 3.467 1.00 91.50 197 ASN A CA 1
ATOM 1438 C C . ASN A 1 197 ? -14.093 1.132 4.158 1.00 91.50 197 ASN A C 1
ATOM 1440 O O . ASN A 1 197 ? -14.545 0.884 5.280 1.00 91.50 197 ASN A O 1
ATOM 1444 N N . ILE A 1 198 ? -13.269 0.270 3.558 1.00 93.06 198 ILE A N 1
ATOM 1445 C CA . ILE A 1 198 ? -12.928 -1.048 4.107 1.00 93.06 198 ILE A CA 1
ATOM 1446 C C . ILE A 1 198 ? -11.418 -1.191 4.332 1.00 93.06 198 ILE A C 1
ATOM 1448 O O . ILE A 1 198 ? -10.630 -1.079 3.395 1.00 93.06 198 ILE A O 1
ATOM 1452 N N . SER A 1 199 ? -11.015 -1.560 5.551 1.00 93.62 199 SER A N 1
ATOM 1453 C CA . SER A 1 199 ? -9.628 -1.896 5.899 1.00 93.62 199 SER A CA 1
ATOM 1454 C C . SER A 1 199 ? -9.533 -3.279 6.556 1.00 93.62 199 SER A C 1
ATOM 1456 O O . SER A 1 199 ? -10.247 -3.583 7.510 1.00 93.62 199 SER A O 1
ATOM 1458 N N . ASP A 1 200 ? -8.655 -4.147 6.044 1.00 94.69 200 ASP A N 1
ATOM 1459 C CA . ASP A 1 200 ? -8.360 -5.479 6.599 1.00 94.69 200 ASP A CA 1
ATOM 1460 C C . ASP A 1 200 ? -6.847 -5.658 6.754 1.00 94.69 200 ASP A C 1
ATOM 1462 O O . ASP A 1 200 ? -6.124 -5.862 5.772 1.00 94.69 200 ASP A O 1
ATOM 1466 N N . ILE A 1 201 ? -6.365 -5.608 7.995 1.00 92.56 201 ILE A N 1
ATOM 1467 C CA . ILE A 1 201 ? -4.967 -5.838 8.356 1.00 92.56 201 ILE A CA 1
ATOM 1468 C C . ILE A 1 201 ? -4.848 -7.197 9.039 1.00 92.56 201 ILE A C 1
ATOM 1470 O O . ILE A 1 201 ? -5.446 -7.452 10.085 1.00 92.56 201 ILE A O 1
ATOM 1474 N N . ARG A 1 202 ? -4.007 -8.069 8.480 1.00 92.06 202 ARG A N 1
ATOM 1475 C CA . ARG A 1 202 ? -3.613 -9.329 9.112 1.00 92.06 202 ARG A CA 1
ATOM 1476 C C . ARG A 1 202 ? -2.099 -9.431 9.233 1.00 92.06 202 ARG A C 1
ATOM 1478 O O . ARG A 1 202 ? -1.401 -9.543 8.224 1.00 92.06 202 ARG A O 1
ATOM 1485 N N . GLN A 1 203 ? -1.624 -9.508 10.467 1.00 86.50 203 GLN A N 1
ATOM 1486 C CA . GLN A 1 203 ? -0.227 -9.734 10.814 1.00 86.50 203 GLN A CA 1
ATOM 1487 C C . GLN A 1 203 ? -0.094 -11.084 11.513 1.00 86.50 203 GLN A C 1
ATOM 1489 O O . GLN A 1 203 ? -0.776 -11.36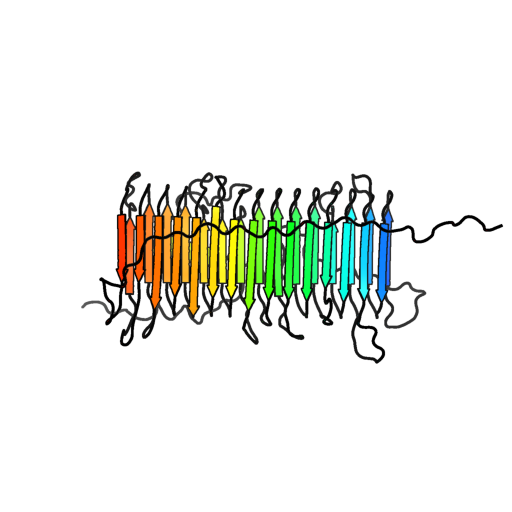6 12.498 1.00 86.50 203 GLN A O 1
ATOM 1494 N N . ASN A 1 204 ? 0.752 -11.950 10.973 1.00 88.19 204 ASN A N 1
ATOM 1495 C CA . ASN A 1 204 ? 1.116 -13.208 11.603 1.00 88.19 204 ASN A CA 1
ATOM 1496 C C . ASN A 1 204 ? 2.637 -13.252 11.704 1.00 88.19 204 ASN A C 1
ATOM 1498 O O . ASN A 1 204 ? 3.327 -13.670 10.768 1.00 88.19 204 ASN A O 1
ATOM 1502 N N . ALA A 1 205 ? 3.122 -12.799 12.856 1.00 84.69 205 ALA A N 1
ATOM 1503 C CA . ALA A 1 205 ? 4.536 -12.663 13.137 1.00 84.69 205 ALA A CA 1
ATOM 1504 C C . ALA A 1 205 ? 5.123 -13.957 13.727 1.00 84.69 205 ALA A C 1
ATOM 1506 O O . ALA A 1 205 ? 5.947 -13.909 14.625 1.00 84.69 205 ALA A O 1
ATOM 1507 N N . GLY A 1 206 ? 4.677 -15.137 13.289 1.00 79.00 206 GLY A N 1
ATOM 1508 C CA . GLY A 1 206 ? 5.164 -16.393 13.859 1.00 79.00 206 GLY A CA 1
ATOM 1509 C C . GLY A 1 206 ? 6.657 -16.643 13.597 1.00 79.00 206 GLY A C 1
ATOM 1510 O O . GLY A 1 206 ? 7.164 -16.270 12.532 1.00 79.00 206 GLY A O 1
ATOM 1511 N N . PRO A 1 207 ? 7.362 -17.351 14.503 1.00 76.31 207 PRO A N 1
ATOM 1512 C CA . PRO A 1 207 ? 6.889 -17.920 15.772 1.00 76.31 207 PRO A CA 1
ATOM 1513 C C . PRO A 1 207 ? 6.909 -16.900 16.931 1.00 76.31 207 PRO A C 1
ATOM 1515 O O . PRO A 1 207 ? 7.263 -15.748 16.733 1.00 76.31 207 PRO A O 1
ATOM 1518 N N . ASP A 1 208 ? 6.547 -17.355 18.131 1.00 71.62 208 ASP A N 1
ATOM 1519 C CA . ASP A 1 208 ? 6.706 -16.642 19.410 1.00 71.62 208 ASP A CA 1
ATOM 1520 C C . ASP A 1 208 ? 8.103 -15.992 19.552 1.00 71.62 208 ASP A C 1
ATOM 1522 O O . ASP A 1 208 ? 9.103 -16.557 19.086 1.00 71.62 208 ASP A O 1
ATOM 1526 N N . GLN A 1 209 ? 8.168 -14.817 20.178 1.00 73.31 209 GLN A N 1
ATOM 1527 C CA . GLN A 1 209 ? 9.342 -13.941 20.327 1.00 73.31 209 GLN A CA 1
ATOM 1528 C C . GLN A 1 209 ? 9.918 -13.393 19.013 1.00 73.31 209 GLN A C 1
ATOM 1530 O O . GLN A 1 209 ? 11.129 -13.167 18.880 1.00 73.31 209 GLN A O 1
ATOM 1535 N N . SER A 1 210 ? 9.070 -13.187 18.009 1.00 79.44 210 SER A N 1
ATOM 1536 C CA . SER A 1 210 ? 9.481 -12.535 16.767 1.00 79.44 210 SER A CA 1
ATOM 1537 C C . SER A 1 210 ? 9.642 -11.022 16.925 1.00 79.44 210 SER A C 1
ATOM 1539 O O . SER A 1 210 ? 9.296 -10.419 17.940 1.00 79.44 210 SER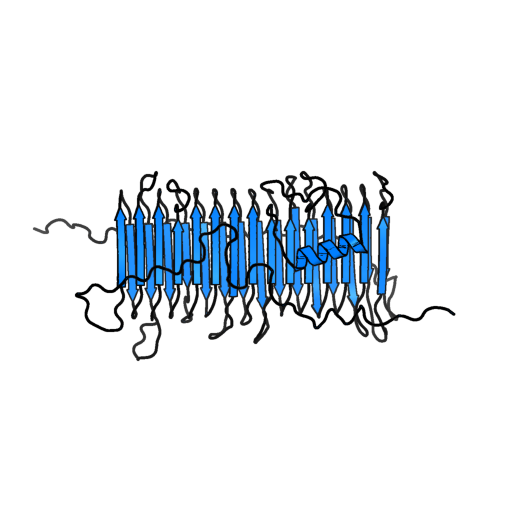 A O 1
ATOM 1541 N N . ALA A 1 211 ? 10.150 -10.381 15.870 1.00 80.75 211 ALA A N 1
ATOM 1542 C CA . ALA A 1 211 ? 10.278 -8.928 15.818 1.00 80.75 211 ALA A CA 1
ATOM 1543 C C . ALA A 1 211 ? 8.932 -8.191 15.638 1.00 80.75 211 ALA A C 1
ATOM 1545 O O . ALA A 1 211 ? 8.936 -6.960 15.559 1.00 80.75 211 ALA A O 1
ATOM 1546 N N . GLY A 1 212 ? 7.818 -8.922 15.504 1.00 84.56 212 GLY A N 1
ATOM 1547 C CA . GLY A 1 212 ? 6.512 -8.363 15.176 1.00 84.56 212 GLY A CA 1
ATOM 1548 C C . GLY A 1 212 ? 6.429 -7.795 13.762 1.00 84.56 212 GLY A C 1
ATOM 1549 O O . GLY A 1 212 ? 7.345 -7.932 12.947 1.00 84.56 212 GLY A O 1
ATOM 1550 N N . HIS A 1 213 ? 5.313 -7.154 13.438 1.00 86.56 213 HIS A N 1
ATOM 1551 C CA . HIS A 1 213 ? 5.078 -6.485 12.157 1.00 86.56 213 HIS A CA 1
ATOM 1552 C C . HIS A 1 213 ? 4.545 -5.067 12.370 1.00 86.56 213 HIS A C 1
ATOM 1554 O O . HIS A 1 213 ? 4.003 -4.767 13.426 1.00 86.56 213 HIS A O 1
ATOM 1560 N N . LEU A 1 214 ? 4.687 -4.189 11.376 1.00 88.44 214 LEU A N 1
ATOM 1561 C CA . LEU A 1 214 ? 4.093 -2.849 11.388 1.00 88.44 214 LEU A CA 1
ATOM 1562 C C . LEU A 1 214 ? 3.202 -2.658 10.163 1.00 88.44 214 LEU A C 1
ATOM 1564 O O . LEU A 1 214 ? 3.662 -2.857 9.038 1.00 88.44 214 LEU A O 1
ATOM 1568 N N . ALA A 1 215 ? 1.959 -2.242 10.377 1.00 88.69 215 ALA A N 1
ATOM 1569 C CA . ALA A 1 215 ? 1.013 -1.929 9.314 1.00 88.69 215 ALA A CA 1
ATOM 1570 C C . ALA A 1 215 ? 0.244 -0.645 9.633 1.00 88.69 215 ALA A C 1
ATOM 1572 O O . ALA A 1 215 ? -0.416 -0.556 10.667 1.00 88.69 215 ALA A O 1
ATOM 1573 N N . THR A 1 216 ? 0.273 0.314 8.713 1.00 89.31 216 THR A N 1
ATOM 1574 C CA . THR A 1 216 ? -0.537 1.535 8.787 1.00 89.31 216 THR A CA 1
ATOM 1575 C C . THR A 1 216 ? -1.389 1.662 7.534 1.00 89.31 216 THR A C 1
ATOM 1577 O O . THR A 1 216 ? -0.876 1.582 6.416 1.00 89.31 216 THR A O 1
ATOM 1580 N N . THR A 1 217 ? -2.688 1.874 7.726 1.00 89.62 217 THR A N 1
ATOM 1581 C CA . THR A 1 217 ? -3.656 2.128 6.655 1.00 89.62 217 THR A CA 1
ATOM 1582 C C . THR A 1 217 ? -4.411 3.421 6.954 1.00 89.62 217 THR A C 1
ATOM 1584 O O . THR A 1 217 ? -4.931 3.590 8.056 1.00 89.62 217 THR A O 1
ATOM 1587 N N . GLU A 1 218 ? -4.428 4.343 5.996 1.00 88.75 218 GLU A N 1
ATOM 1588 C CA . GLU A 1 218 ? -5.176 5.601 6.059 1.00 88.75 218 GLU A CA 1
ATOM 1589 C C . GLU A 1 218 ? -6.020 5.755 4.792 1.00 88.75 218 GLU A C 1
ATOM 1591 O O . GLU A 1 218 ? -5.492 5.620 3.684 1.00 88.75 218 GLU A O 1
ATOM 1596 N N . GLN A 1 219 ? -7.310 6.032 4.952 1.00 87.00 219 GLN A N 1
ATOM 1597 C CA . GLN A 1 219 ? -8.269 6.194 3.861 1.00 87.00 219 GLN A CA 1
ATOM 1598 C C . GLN A 1 219 ? -9.075 7.472 4.096 1.00 87.00 219 GLN A C 1
ATOM 1600 O O . GLN A 1 219 ? -9.687 7.610 5.152 1.00 87.00 219 GLN A O 1
ATOM 1605 N N . TYR A 1 220 ? -9.031 8.392 3.137 1.00 88.19 220 TYR A N 1
ATOM 1606 C CA . TYR A 1 220 ? -9.757 9.660 3.154 1.00 88.19 220 TYR A CA 1
ATOM 1607 C C . TYR A 1 220 ? -10.585 9.767 1.866 1.00 88.19 220 TYR A C 1
ATOM 1609 O O . TYR A 1 220 ? -9.996 9.829 0.784 1.00 88.19 220 TYR A O 1
ATOM 1617 N N . GLY A 1 221 ? -11.911 9.802 1.984 1.00 88.88 221 GLY A N 1
ATOM 1618 C CA . GLY A 1 221 ? -12.860 9.715 0.863 1.00 88.88 221 GLY A CA 1
ATOM 1619 C C . GLY A 1 221 ? -13.738 8.470 0.967 1.00 88.88 221 GLY A C 1
ATOM 1620 O O . GLY A 1 221 ? -13.756 7.838 2.022 1.00 88.88 221 GLY A O 1
ATOM 1621 N N . ASP A 1 222 ? -14.425 8.104 -0.110 1.00 90.31 222 ASP A N 1
ATOM 1622 C CA . ASP A 1 222 ? -15.488 7.093 -0.079 1.00 90.31 222 ASP A CA 1
ATOM 1623 C C . ASP A 1 222 ? -15.089 5.787 -0.797 1.00 90.31 222 ASP A C 1
ATOM 1625 O O . ASP A 1 222 ? -14.273 5.777 -1.722 1.00 90.31 222 ASP A O 1
ATOM 1629 N N . ASP A 1 223 ? -15.659 4.647 -0.397 1.00 91.44 223 ASP A N 1
ATOM 1630 C CA . ASP A 1 223 ? -15.483 3.343 -1.072 1.00 91.44 223 ASP A CA 1
ATOM 1631 C C . ASP A 1 223 ? -14.016 2.849 -1.198 1.00 91.44 223 ASP A C 1
ATOM 1633 O O . ASP A 1 223 ? -13.697 1.959 -2.005 1.00 91.44 223 ASP A O 1
ATOM 1637 N N . ASN A 1 224 ? -13.073 3.380 -0.409 1.00 91.31 224 ASN A N 1
ATOM 1638 C CA . ASN A 1 224 ? -11.680 2.943 -0.491 1.00 91.31 224 ASN A CA 1
ATOM 1639 C C . ASN A 1 224 ? -11.482 1.591 0.193 1.00 91.31 224 ASN A C 1
ATOM 1641 O O . ASN A 1 224 ? -11.973 1.327 1.292 1.00 91.31 224 ASN A O 1
ATOM 1645 N N . VAL A 1 225 ? -10.632 0.742 -0.382 1.00 93.69 225 VAL A N 1
ATOM 1646 C CA . VAL A 1 225 ? -10.349 -0.599 0.137 1.00 93.69 225 VAL A CA 1
ATOM 1647 C C . VAL A 1 225 ? -8.856 -0.797 0.378 1.00 93.69 225 VAL A C 1
ATOM 1649 O O . VAL A 1 225 ? -8.045 -0.676 -0.536 1.00 93.69 225 VAL A O 1
ATOM 1652 N N . THR A 1 226 ? -8.471 -1.173 1.596 1.00 93.12 226 THR A N 1
ATOM 1653 C CA . THR A 1 226 ? -7.097 -1.571 1.931 1.00 93.12 226 THR A CA 1
ATOM 1654 C C . THR A 1 226 ? -7.065 -2.985 2.475 1.00 93.12 226 THR A C 1
ATOM 1656 O O . THR A 1 226 ? -7.844 -3.360 3.350 1.00 93.12 226 THR A O 1
ATOM 1659 N N . ARG A 1 227 ? -6.112 -3.782 1.998 1.00 94.44 227 ARG A N 1
ATOM 1660 C CA . ARG A 1 227 ? -5.882 -5.139 2.484 1.00 94.44 227 ARG A CA 1
ATOM 1661 C C . ARG A 1 227 ? -4.389 -5.375 2.685 1.00 94.44 227 ARG A C 1
ATOM 1663 O O . ARG A 1 227 ? -3.633 -5.476 1.715 1.00 94.44 227 ARG A O 1
ATOM 1670 N N . VAL A 1 228 ? -3.984 -5.558 3.934 1.00 92.94 228 VAL A N 1
ATOM 1671 C CA . VAL A 1 228 ? -2.598 -5.826 4.324 1.00 92.94 228 VAL A CA 1
ATOM 1672 C C . VAL A 1 228 ? -2.474 -7.249 4.861 1.00 92.94 228 VAL A C 1
ATOM 1674 O O . VAL A 1 228 ? -3.219 -7.677 5.742 1.00 92.94 228 VAL A O 1
ATOM 1677 N N . ARG A 1 229 ? -1.503 -8.001 4.341 1.00 94.25 229 ARG A N 1
ATOM 1678 C CA . ARG A 1 229 ? -1.080 -9.307 4.864 1.00 94.25 229 ARG A CA 1
ATOM 1679 C C . ARG A 1 229 ? 0.417 -9.315 5.089 1.00 94.25 229 ARG A C 1
ATOM 1681 O O . ARG A 1 229 ? 1.172 -9.192 4.129 1.00 94.25 229 ARG A O 1
ATOM 1688 N N . GLN A 1 230 ? 0.833 -9.560 6.320 1.00 88.25 230 GLN A N 1
ATOM 1689 C CA . GLN A 1 230 ? 2.238 -9.706 6.682 1.00 88.25 230 GLN A CA 1
ATOM 1690 C C . GLN A 1 230 ? 2.449 -11.049 7.381 1.00 88.25 230 GLN A C 1
ATOM 1692 O O . GLN A 1 230 ? 1.708 -11.392 8.304 1.00 88.25 230 GLN A O 1
ATOM 1697 N N . TYR A 1 231 ? 3.431 -11.811 6.904 1.00 89.19 231 TYR A N 1
ATOM 1698 C CA . TYR A 1 231 ? 3.790 -13.128 7.426 1.00 89.19 231 TYR A CA 1
ATOM 1699 C C . TYR A 1 231 ? 5.301 -13.246 7.646 1.00 89.19 231 TYR A C 1
ATOM 1701 O O . TYR A 1 231 ? 6.090 -12.719 6.852 1.00 89.19 231 TYR A O 1
ATOM 1709 N N . GLY A 1 232 ? 5.695 -14.030 8.648 1.00 86.12 232 GLY A N 1
ATOM 1710 C CA . GLY A 1 232 ? 7.084 -14.415 8.918 1.00 86.12 232 GLY A CA 1
ATOM 1711 C C . GLY A 1 232 ? 7.636 -13.801 10.204 1.00 86.12 232 GLY A C 1
ATOM 1712 O O . GLY A 1 232 ? 6.969 -13.020 10.864 1.00 86.12 232 GLY A O 1
ATOM 1713 N N . SER A 1 233 ? 8.872 -14.146 10.563 1.00 82.62 233 SER A N 1
ATOM 1714 C CA . SER A 1 233 ? 9.466 -13.757 11.854 1.00 82.62 233 SER A CA 1
ATOM 1715 C C . SER A 1 233 ? 10.188 -12.408 11.855 1.00 82.62 233 SER A C 1
ATOM 1717 O O . SER A 1 233 ? 10.429 -11.832 12.916 1.00 82.62 233 SER A O 1
ATOM 1719 N N . ALA A 1 234 ? 10.589 -11.908 10.685 1.00 84.38 234 ALA A N 1
ATOM 1720 C CA . ALA A 1 234 ? 11.235 -10.604 10.564 1.00 84.38 234 ALA A CA 1
ATOM 1721 C C . ALA A 1 234 ? 10.210 -9.484 10.370 1.00 84.38 234 ALA A C 1
ATOM 1723 O O . ALA A 1 234 ? 9.125 -9.701 9.823 1.00 84.38 234 ALA A O 1
ATOM 1724 N N . ARG A 1 235 ? 10.578 -8.268 10.784 1.00 85.81 235 ARG A N 1
ATOM 1725 C CA . ARG A 1 235 ? 9.656 -7.131 10.813 1.00 85.81 235 ARG A CA 1
ATOM 1726 C C . ARG A 1 235 ? 9.319 -6.629 9.419 1.00 85.81 235 ARG A C 1
ATOM 1728 O O . ARG A 1 235 ? 10.079 -5.855 8.843 1.00 85.81 235 ARG A O 1
ATOM 1735 N N . ASN A 1 236 ? 8.182 -7.070 8.889 1.00 86.88 236 ASN A N 1
ATOM 1736 C CA . ASN A 1 236 ? 7.581 -6.467 7.709 1.00 86.88 236 ASN A CA 1
ATOM 1737 C C . ASN A 1 236 ? 6.959 -5.117 8.090 1.00 86.88 236 ASN A C 1
ATOM 1739 O O . ASN A 1 236 ? 6.374 -4.980 9.168 1.00 86.88 236 ASN A O 1
ATOM 1743 N N . VAL A 1 237 ? 7.084 -4.141 7.198 1.00 87.81 237 VAL A N 1
ATOM 1744 C CA . VAL A 1 237 ? 6.497 -2.806 7.323 1.00 87.81 237 VAL A CA 1
ATOM 1745 C C . VAL A 1 237 ? 5.611 -2.559 6.110 1.00 87.81 237 VAL A C 1
ATOM 1747 O O . VAL A 1 237 ? 6.068 -2.710 4.975 1.00 87.81 237 VAL A O 1
ATOM 1750 N N . SER A 1 238 ? 4.352 -2.192 6.342 1.00 88.75 238 SER A N 1
ATOM 1751 C CA . SER A 1 238 ? 3.439 -1.764 5.289 1.00 88.75 238 SER A CA 1
ATOM 1752 C C . SER A 1 238 ? 2.824 -0.412 5.620 1.00 88.75 238 SER A C 1
ATOM 1754 O O . SER A 1 238 ? 2.368 -0.172 6.740 1.00 88.75 238 SER A O 1
ATOM 1756 N N . VAL A 1 239 ? 2.771 0.457 4.622 1.00 88.56 239 VAL A N 1
ATOM 1757 C CA . VAL A 1 239 ? 2.085 1.744 4.686 1.00 88.56 239 VAL A CA 1
ATOM 1758 C C . VAL A 1 239 ? 1.192 1.860 3.458 1.00 88.56 239 VAL A C 1
ATOM 1760 O O . VAL A 1 239 ? 1.652 1.681 2.331 1.00 88.56 239 VAL A O 1
ATOM 1763 N N . SER A 1 240 ? -0.087 2.135 3.680 1.00 88.75 240 SER A N 1
ATOM 1764 C CA . SER A 1 240 ? -1.075 2.406 2.637 1.00 88.75 240 SER A CA 1
ATOM 1765 C C . SER A 1 240 ? -1.790 3.708 2.960 1.00 88.75 240 SER A C 1
ATOM 1767 O O . SER A 1 240 ? -2.381 3.828 4.032 1.00 88.75 240 SER A O 1
ATOM 1769 N N . VAL A 1 241 ? -1.748 4.670 2.045 1.00 87.12 241 VAL A N 1
ATOM 1770 C CA . VAL A 1 241 ? -2.439 5.955 2.187 1.00 87.12 241 VAL A CA 1
ATOM 1771 C C . VAL A 1 241 ? -3.256 6.220 0.929 1.00 87.12 241 VAL A C 1
ATOM 1773 O O . VAL A 1 241 ? -2.691 6.290 -0.162 1.00 87.12 241 VAL A O 1
ATOM 1776 N N . GLN A 1 242 ? -4.567 6.370 1.085 1.00 84.75 242 GLN A N 1
ATOM 1777 C CA . GLN A 1 242 ? -5.515 6.617 -0.001 1.00 84.75 242 GLN A CA 1
ATOM 1778 C C . GLN A 1 242 ? -6.261 7.922 0.282 1.00 84.75 242 GLN A C 1
ATOM 1780 O O . GLN A 1 242 ? -6.855 8.069 1.345 1.00 84.75 242 GLN A O 1
ATOM 1785 N N . GLU A 1 243 ? -6.183 8.874 -0.641 1.00 87.06 243 GLU A N 1
ATOM 1786 C CA . GLU A 1 243 ? -6.951 10.121 -0.644 1.00 87.06 243 GLU A CA 1
ATOM 1787 C C . GLU A 1 243 ? -7.679 10.192 -1.989 1.00 87.06 243 GLU A C 1
ATOM 1789 O O . GLU A 1 243 ? -7.027 10.266 -3.035 1.00 87.06 243 GLU A O 1
ATOM 1794 N N . GLY A 1 244 ? -9.005 10.084 -1.984 1.00 86.62 244 GLY A N 1
ATOM 1795 C CA . GLY A 1 244 ? -9.755 9.696 -3.181 1.00 86.62 244 GLY A CA 1
ATOM 1796 C C . GLY A 1 244 ? -10.931 8.802 -2.877 1.00 86.62 244 GLY A C 1
ATOM 1797 O O . GLY A 1 244 ? -11.057 8.331 -1.753 1.00 86.62 244 GLY A O 1
ATOM 1798 N N . ASP A 1 245 ? -11.713 8.518 -3.906 1.00 88.62 245 ASP A N 1
ATOM 1799 C CA . ASP A 1 245 ? -12.809 7.567 -3.852 1.00 88.62 245 ASP A CA 1
ATOM 1800 C C . ASP A 1 245 ? -12.451 6.290 -4.627 1.00 88.62 245 ASP A C 1
ATOM 1802 O O . ASP A 1 245 ? -11.685 6.301 -5.596 1.00 88.62 245 ASP A O 1
ATOM 1806 N N . ASN A 1 246 ? -13.032 5.154 -4.243 1.00 89.62 246 ASN A N 1
ATOM 1807 C CA . ASN A 1 246 ? -12.916 3.879 -4.970 1.00 89.62 246 ASN A CA 1
ATOM 1808 C C . ASN A 1 246 ? -11.482 3.337 -5.151 1.00 89.62 246 ASN A C 1
ATOM 1810 O O . ASN A 1 246 ? -11.246 2.434 -5.968 1.00 89.62 246 ASN A O 1
ATOM 1814 N N . ASN A 1 247 ? -10.508 3.829 -4.385 1.00 90.19 247 ASN A N 1
ATOM 1815 C CA . ASN A 1 247 ? -9.145 3.324 -4.469 1.00 90.19 247 ASN A CA 1
ATOM 1816 C C . ASN A 1 247 ? -9.018 1.949 -3.818 1.00 90.19 247 ASN A C 1
ATOM 1818 O O . ASN A 1 247 ? -9.715 1.615 -2.857 1.00 90.19 247 ASN A O 1
ATOM 1822 N N . LYS A 1 248 ? -8.118 1.115 -4.346 1.00 93.25 248 LYS A N 1
ATOM 1823 C CA . LYS A 1 248 ? -7.863 -0.227 -3.814 1.00 93.25 248 LYS A CA 1
ATOM 1824 C C . LYS A 1 248 ? -6.378 -0.509 -3.692 1.00 93.25 248 LYS A C 1
ATOM 1826 O O . LYS A 1 248 ? -5.632 -0.455 -4.675 1.00 93.25 248 LYS A O 1
ATOM 1831 N N . VAL A 1 249 ? -5.983 -0.960 -2.505 1.00 92.81 249 VAL A N 1
ATOM 1832 C CA . VAL A 1 249 ? -4.611 -1.355 -2.182 1.00 92.81 249 VAL A CA 1
ATOM 1833 C C . VAL A 1 249 ? -4.561 -2.762 -1.599 1.00 92.81 249 VAL A C 1
ATOM 1835 O O . VAL A 1 249 ? -5.201 -3.072 -0.595 1.00 92.81 249 VAL A O 1
ATOM 1838 N N . ASN A 1 250 ? -3.733 -3.616 -2.202 1.00 94.06 250 ASN A N 1
ATOM 1839 C CA . ASN A 1 250 ? -3.376 -4.932 -1.684 1.00 94.06 250 ASN A CA 1
ATOM 1840 C C . ASN A 1 250 ? -1.866 -5.003 -1.437 1.00 94.06 250 ASN A C 1
ATOM 1842 O O . ASN A 1 250 ? -1.092 -5.065 -2.391 1.00 94.06 250 ASN A O 1
ATOM 1846 N N . GLN A 1 251 ? -1.453 -5.108 -0.176 1.00 91.12 251 GLN A N 1
ATOM 1847 C CA . GLN A 1 251 ? -0.057 -5.335 0.206 1.00 91.12 251 GLN A CA 1
ATOM 1848 C C . GLN A 1 251 ? 0.089 -6.721 0.839 1.00 91.12 251 GLN A C 1
ATOM 1850 O O . GLN A 1 251 ? -0.536 -7.024 1.856 1.00 91.12 251 GLN A O 1
ATOM 1855 N N . ASN A 1 252 ? 0.906 -7.587 0.235 1.00 92.12 252 ASN A N 1
ATOM 1856 C CA . ASN A 1 252 ? 1.225 -8.911 0.765 1.00 92.12 252 ASN A CA 1
ATOM 1857 C C . ASN A 1 252 ? 2.741 -9.049 0.934 1.00 92.12 252 ASN A C 1
ATOM 1859 O O . ASN A 1 252 ? 3.487 -9.035 -0.044 1.00 92.12 252 ASN A O 1
ATOM 1863 N N . GLN A 1 253 ? 3.193 -9.242 2.168 1.00 86.81 253 GLN A N 1
ATOM 1864 C CA . GLN A 1 253 ? 4.601 -9.395 2.509 1.00 86.81 253 GLN A CA 1
ATOM 1865 C C . GLN A 1 253 ? 4.806 -10.723 3.232 1.00 86.81 253 GLN A C 1
ATOM 1867 O O . GLN A 1 253 ? 4.111 -11.041 4.195 1.00 86.81 253 GLN A O 1
ATOM 1872 N N . THR A 1 254 ? 5.744 -11.532 2.755 1.00 88.81 254 THR A N 1
ATOM 1873 C CA . THR A 1 254 ? 6.142 -12.786 3.404 1.00 88.81 254 THR A CA 1
ATOM 1874 C C . THR A 1 254 ? 7.642 -12.769 3.599 1.00 88.81 254 THR A C 1
ATOM 1876 O O . THR A 1 254 ? 8.402 -12.870 2.632 1.00 88.81 254 THR A O 1
ATOM 1879 N N . SER A 1 255 ? 8.078 -12.630 4.847 1.00 84.75 255 SER A N 1
ATOM 1880 C CA . SER A 1 255 ? 9.492 -12.702 5.162 1.00 84.75 255 SER A CA 1
ATOM 1881 C C . SER A 1 255 ? 9.925 -14.130 5.451 1.00 84.75 255 SER A C 1
ATOM 1883 O O . SER A 1 255 ? 9.311 -14.826 6.256 1.00 84.75 255 SER A O 1
ATOM 1885 N N . ASN A 1 256 ? 11.023 -14.537 4.816 1.00 78.94 256 ASN A N 1
ATOM 1886 C CA . ASN A 1 256 ? 11.705 -15.795 5.120 1.00 78.94 256 ASN A CA 1
ATOM 1887 C C . ASN A 1 256 ? 12.937 -15.574 6.021 1.00 78.94 256 ASN A C 1
ATOM 1889 O O . ASN A 1 256 ? 13.641 -16.537 6.326 1.00 78.94 256 ASN A O 1
ATOM 1893 N N . ALA A 1 257 ? 13.205 -14.327 6.434 1.00 70.81 257 ALA A N 1
ATOM 1894 C CA . ALA A 1 257 ? 14.312 -14.009 7.326 1.00 70.81 257 ALA A CA 1
ATOM 1895 C C . ALA A 1 257 ? 14.037 -14.549 8.732 1.00 70.81 257 ALA A C 1
ATOM 1897 O O . ALA A 1 257 ? 13.010 -14.257 9.346 1.00 70.81 257 ALA A O 1
ATOM 1898 N N . VAL A 1 258 ? 15.008 -15.293 9.264 1.00 61.47 258 VAL A N 1
ATOM 1899 C CA . VAL A 1 258 ? 14.973 -15.861 10.624 1.00 61.47 258 VAL A CA 1
ATOM 1900 C C . VAL A 1 258 ? 15.212 -14.778 11.694 1.00 61.47 258 VAL A C 1
ATOM 1902 O O . VAL A 1 258 ? 14.846 -14.956 12.849 1.00 61.47 258 VAL A O 1
ATOM 1905 N N . SER A 1 259 ? 15.826 -13.650 11.321 1.00 60.09 259 SER A N 1
ATOM 1906 C CA . SER A 1 259 ? 16.052 -12.465 12.161 1.00 60.09 259 SER A CA 1
ATOM 1907 C C . SER A 1 259 ? 16.437 -11.273 11.271 1.00 60.09 259 SER A C 1
ATOM 1909 O O . SER A 1 259 ? 17.065 -11.481 10.232 1.00 60.09 259 SER A O 1
ATOM 1911 N N . GLY A 1 260 ? 16.096 -10.041 11.666 1.00 63.03 260 GLY A N 1
ATOM 1912 C CA . GLY A 1 260 ? 16.498 -8.814 10.964 1.00 63.03 260 GLY A CA 1
ATOM 1913 C C . GLY A 1 260 ? 15.338 -8.004 10.377 1.00 63.03 260 GLY A C 1
ATOM 1914 O O . GLY A 1 260 ? 14.220 -8.029 10.891 1.00 63.03 260 GLY A O 1
ATOM 1915 N N . VAL A 1 261 ? 15.635 -7.242 9.322 1.00 73.50 261 VAL A N 1
ATOM 1916 C CA . VAL A 1 261 ? 14.682 -6.360 8.627 1.00 73.50 261 VAL A CA 1
ATOM 1917 C C . VAL A 1 261 ? 13.838 -7.197 7.659 1.00 73.50 261 VAL A C 1
ATOM 1919 O O . VAL A 1 261 ? 14.382 -7.941 6.841 1.00 73.50 261 VAL A O 1
ATOM 1922 N N . GLY A 1 262 ? 12.511 -7.124 7.785 1.00 80.75 262 GLY A N 1
ATOM 1923 C CA . GLY A 1 262 ? 11.577 -7.754 6.850 1.00 80.75 262 GLY A CA 1
ATOM 1924 C C . GLY A 1 262 ? 11.431 -6.934 5.569 1.00 80.75 262 GLY A C 1
ATOM 1925 O O . GLY A 1 262 ? 12.323 -6.181 5.199 1.00 80.75 262 GLY A O 1
ATOM 1926 N N . ASN A 1 263 ? 10.320 -7.096 4.858 1.00 84.81 263 ASN A N 1
ATOM 1927 C CA . ASN A 1 263 ? 10.066 -6.320 3.642 1.00 84.81 263 ASN A CA 1
ATOM 1928 C C . ASN A 1 263 ? 9.403 -4.972 3.979 1.00 84.81 263 ASN A C 1
ATOM 1930 O O . ASN A 1 263 ? 8.708 -4.868 4.992 1.00 84.81 263 ASN A O 1
ATOM 1934 N N . ASN A 1 264 ? 9.586 -3.963 3.126 1.00 86.25 264 ASN A N 1
ATOM 1935 C CA . ASN A 1 264 ? 8.951 -2.650 3.218 1.00 86.25 264 ASN A CA 1
ATOM 1936 C C . ASN A 1 264 ? 8.063 -2.397 1.991 1.00 86.25 264 ASN A C 1
ATOM 1938 O O . ASN A 1 264 ? 8.546 -2.420 0.861 1.00 86.25 264 ASN A O 1
ATOM 1942 N N . ALA A 1 265 ? 6.772 -2.160 2.209 1.00 87.00 265 ALA A N 1
ATOM 1943 C CA . ALA A 1 265 ? 5.784 -1.922 1.163 1.00 87.00 265 ALA A CA 1
ATOM 1944 C C . ALA A 1 265 ? 5.081 -0.594 1.442 1.00 87.00 265 ALA A C 1
ATOM 1946 O O . ALA A 1 265 ? 4.398 -0.454 2.455 1.00 87.00 265 ALA A O 1
ATOM 1947 N N . GLU A 1 266 ? 5.220 0.376 0.547 1.00 90.06 266 GLU A N 1
ATOM 1948 C CA . GLU A 1 266 ? 4.491 1.639 0.614 1.00 90.06 266 GLU A CA 1
ATOM 1949 C C . GLU A 1 266 ? 3.650 1.852 -0.646 1.00 90.06 266 GLU A C 1
ATOM 1951 O O . GLU A 1 266 ? 4.146 1.757 -1.774 1.00 90.06 266 GLU A O 1
ATOM 1956 N N . VAL A 1 267 ? 2.373 2.171 -0.437 1.00 87.25 267 VAL A N 1
ATOM 1957 C CA . VAL A 1 267 ? 1.463 2.652 -1.473 1.00 87.25 267 VAL A CA 1
ATOM 1958 C C . VAL A 1 267 ? 0.865 3.982 -1.045 1.00 87.25 267 VAL A C 1
ATOM 1960 O O . VAL A 1 267 ? 0.314 4.098 0.051 1.00 87.25 267 VAL A O 1
ATOM 1963 N N . THR A 1 268 ? 0.902 4.947 -1.957 1.00 86.00 268 THR A N 1
ATOM 1964 C CA . THR A 1 268 ? 0.232 6.234 -1.800 1.00 86.00 268 THR A CA 1
ATOM 1965 C C . THR A 1 268 ? -0.597 6.550 -3.038 1.00 86.00 268 THR A C 1
ATOM 1967 O O . THR A 1 268 ? -0.070 6.570 -4.152 1.00 86.00 268 THR A O 1
ATOM 1970 N N . GLN A 1 269 ? -1.879 6.839 -2.839 1.00 81.12 269 GLN A N 1
ATOM 1971 C CA . GLN A 1 269 ? -2.828 7.246 -3.874 1.00 81.12 269 GLN A CA 1
ATOM 1972 C C . GLN A 1 269 ? -3.417 8.610 -3.499 1.00 81.12 269 GLN A C 1
ATOM 1974 O O . GLN A 1 269 ? -3.883 8.792 -2.378 1.00 81.12 269 GLN A O 1
ATOM 1979 N N . GLY A 1 270 ? -3.301 9.599 -4.389 1.00 71.00 270 GLY A N 1
ATOM 1980 C CA . GLY A 1 270 ? -3.840 10.959 -4.200 1.00 71.00 270 GLY A CA 1
ATOM 1981 C C . GLY A 1 270 ? -3.058 11.868 -3.241 1.00 71.00 270 GLY A C 1
ATOM 1982 O O . GLY A 1 270 ? -3.003 13.078 -3.450 1.00 71.00 270 GLY A O 1
ATOM 1983 N N . LYS A 1 271 ? -2.333 11.313 -2.265 1.00 75.00 271 LYS A N 1
ATOM 1984 C CA . LYS A 1 271 ? -1.585 12.099 -1.270 1.00 75.00 271 LYS A CA 1
ATOM 1985 C C . LYS A 1 271 ? -0.131 12.357 -1.663 1.00 75.00 271 LYS A C 1
ATOM 1987 O O . LYS A 1 271 ? 0.556 11.508 -2.227 1.00 75.00 271 LYS A O 1
ATOM 1992 N N . ALA A 1 272 ? 0.399 13.535 -1.345 1.00 63.81 272 ALA A N 1
ATOM 1993 C CA . ALA A 1 272 ? 1.828 13.811 -1.503 1.00 63.81 272 ALA A CA 1
ATOM 1994 C C . ALA A 1 272 ? 2.615 13.227 -0.316 1.00 63.81 272 ALA A C 1
ATOM 1996 O O . ALA A 1 272 ? 2.719 13.870 0.728 1.00 63.81 272 ALA A O 1
ATOM 1997 N N . THR A 1 273 ? 3.182 12.022 -0.454 1.00 59.59 273 THR A N 1
ATOM 1998 C CA . THR A 1 273 ? 4.083 11.460 0.571 1.00 59.59 273 THR A CA 1
ATOM 1999 C C . THR A 1 273 ? 5.554 11.679 0.234 1.00 59.59 273 THR A C 1
ATOM 2001 O O . THR A 1 273 ? 5.995 11.630 -0.916 1.00 59.59 273 THR A O 1
ATOM 2004 N N . THR A 1 274 ? 6.346 11.929 1.275 1.00 58.69 274 THR A N 1
ATOM 2005 C CA . THR A 1 274 ? 7.806 11.914 1.211 1.00 58.69 274 THR A CA 1
ATOM 2006 C C . THR A 1 274 ? 8.303 10.502 1.511 1.00 58.69 274 THR A C 1
ATOM 2008 O O . THR A 1 274 ? 8.660 10.203 2.648 1.00 58.69 274 THR A O 1
ATOM 2011 N N . ASN A 1 275 ? 8.339 9.633 0.502 1.00 70.25 275 ASN A N 1
ATOM 2012 C CA . ASN A 1 275 ? 9.016 8.339 0.608 1.00 70.25 275 ASN A CA 1
ATOM 2013 C C . ASN A 1 275 ? 10.469 8.455 0.122 1.00 70.25 275 ASN A C 1
ATOM 2015 O O . ASN A 1 275 ? 10.731 9.019 -0.943 1.00 70.25 275 ASN A O 1
ATOM 2019 N N . ALA A 1 276 ? 11.426 7.923 0.885 1.00 71.62 276 ALA A N 1
ATOM 2020 C CA . ALA A 1 276 ? 12.846 8.005 0.543 1.00 71.62 276 ALA A CA 1
ATOM 2021 C C . ALA A 1 276 ? 13.189 7.248 -0.758 1.00 71.62 276 ALA A C 1
ATOM 2023 O O . ALA A 1 276 ? 13.940 7.767 -1.593 1.00 71.62 276 ALA A O 1
ATOM 2024 N N . LEU A 1 277 ? 12.603 6.065 -0.973 1.00 77.06 277 LEU A N 1
ATOM 2025 C CA . LEU A 1 277 ? 12.783 5.273 -2.190 1.00 77.06 277 LEU A CA 1
ATOM 2026 C C . LEU A 1 277 ? 12.136 5.956 -3.407 1.00 77.06 277 LEU A C 1
ATOM 2028 O O . LEU A 1 277 ? 12.806 6.203 -4.407 1.00 77.06 277 LEU A O 1
ATOM 2032 N N . GLY A 1 278 ? 10.866 6.343 -3.317 1.00 75.06 278 GLY A N 1
ATOM 2033 C CA . GLY A 1 278 ? 10.151 7.065 -4.366 1.00 75.06 278 GLY A CA 1
ATOM 2034 C C . GLY A 1 278 ? 10.854 8.366 -4.751 1.00 75.06 278 GLY A C 1
ATOM 2035 O O . GLY A 1 278 ? 11.074 8.628 -5.933 1.00 75.06 278 GLY A O 1
ATOM 2036 N N . ASN A 1 279 ? 11.292 9.156 -3.767 1.00 77.88 279 ASN A N 1
ATOM 2037 C CA . ASN A 1 279 ? 11.990 10.417 -4.011 1.00 77.88 279 ASN A CA 1
ATOM 2038 C C . ASN A 1 279 ? 13.384 10.195 -4.625 1.00 77.88 279 ASN A C 1
ATOM 2040 O O . ASN A 1 279 ? 13.757 10.876 -5.581 1.00 77.88 279 ASN A O 1
ATOM 2044 N N . SER A 1 280 ? 14.147 9.209 -4.142 1.00 78.81 280 SER A N 1
ATOM 2045 C CA . SER A 1 280 ? 15.456 8.881 -4.723 1.00 78.81 280 SER A CA 1
ATOM 2046 C C . SER A 1 280 ? 15.338 8.359 -6.160 1.00 78.81 280 SER A C 1
ATOM 2048 O O . SER A 1 280 ? 16.043 8.856 -7.044 1.00 78.81 280 SER A O 1
ATOM 2050 N N . ALA A 1 281 ? 14.400 7.445 -6.431 1.00 79.19 281 ALA A N 1
ATOM 2051 C CA . ALA A 1 281 ? 14.111 6.948 -7.775 1.00 79.19 281 ALA A CA 1
ATOM 2052 C C . ALA A 1 281 ? 13.652 8.078 -8.707 1.00 79.19 281 ALA A C 1
ATOM 2054 O O . ALA A 1 281 ? 14.114 8.178 -9.847 1.00 79.19 281 ALA A O 1
ATOM 2055 N N . TYR A 1 282 ? 12.796 8.975 -8.214 1.00 81.06 282 TYR A N 1
ATOM 2056 C CA . TYR A 1 282 ? 12.346 10.152 -8.949 1.00 81.06 282 TYR A CA 1
ATOM 2057 C C . TYR A 1 282 ? 13.502 11.093 -9.318 1.00 81.06 282 TYR A C 1
ATOM 2059 O O . TYR A 1 282 ? 13.669 11.435 -10.492 1.00 81.06 282 TYR A O 1
ATOM 2067 N N . LEU A 1 283 ? 14.330 11.492 -8.346 1.00 80.94 283 LEU A N 1
ATOM 2068 C CA . LEU A 1 283 ? 15.480 12.378 -8.565 1.00 80.94 283 LEU A CA 1
ATOM 2069 C C . LEU A 1 283 ? 16.491 11.768 -9.539 1.00 80.94 283 LEU A C 1
ATOM 2071 O O . LEU A 1 283 ? 17.040 12.475 -10.396 1.00 80.94 283 LEU A O 1
ATOM 2075 N N . PHE A 1 284 ? 16.707 10.454 -9.435 1.00 83.50 284 PHE A N 1
ATOM 2076 C CA . PHE A 1 284 ? 17.556 9.720 -10.359 1.00 83.50 284 PHE A CA 1
ATOM 2077 C C . PHE A 1 284 ? 17.006 9.783 -11.785 1.00 83.50 284 PHE A C 1
ATOM 2079 O O . PHE A 1 284 ? 17.733 10.202 -12.690 1.00 83.50 284 PHE A O 1
ATOM 2086 N N . MET A 1 285 ? 15.732 9.423 -11.985 1.00 84.50 285 MET A N 1
ATOM 2087 C CA . MET A 1 285 ? 15.088 9.465 -13.301 1.00 84.50 285 MET A CA 1
ATOM 2088 C C . MET A 1 285 ? 15.105 10.877 -13.887 1.00 84.50 285 MET A C 1
ATOM 2090 O O . MET A 1 285 ? 15.436 11.041 -15.061 1.00 84.50 285 MET A O 1
ATOM 2094 N N . ASN A 1 286 ? 14.843 11.895 -13.063 1.00 83.88 286 ASN A N 1
ATOM 2095 C CA . ASN A 1 286 ? 14.842 13.292 -13.485 1.00 83.88 286 ASN A CA 1
ATOM 2096 C C . ASN A 1 286 ? 16.196 13.778 -14.011 1.00 83.88 286 ASN A C 1
ATOM 2098 O O . ASN A 1 286 ? 16.251 14.527 -14.987 1.00 83.88 286 ASN A O 1
ATOM 2102 N N . SER A 1 287 ? 17.278 13.354 -13.357 1.00 82.88 287 SER A N 1
ATOM 2103 C CA . SER A 1 287 ? 18.630 13.827 -13.665 1.00 82.88 287 SER A CA 1
ATOM 2104 C C . SER A 1 287 ? 19.326 12.995 -14.743 1.00 82.88 287 SER A C 1
ATOM 2106 O O . SER A 1 287 ? 20.185 13.522 -15.450 1.00 82.88 287 SER A O 1
ATOM 2108 N N . ASN A 1 288 ? 18.989 11.704 -14.859 1.00 80.62 288 ASN A N 1
ATOM 2109 C CA . ASN A 1 288 ? 19.756 10.738 -15.655 1.00 80.62 288 ASN A CA 1
ATOM 2110 C C . ASN A 1 288 ? 18.974 10.075 -16.799 1.00 80.62 288 ASN A C 1
ATOM 2112 O O . ASN A 1 288 ? 19.610 9.472 -17.663 1.00 80.62 288 ASN A O 1
ATOM 2116 N N . VAL A 1 289 ? 17.636 10.143 -16.810 1.00 81.56 289 VAL A N 1
ATOM 2117 C CA . VAL A 1 289 ? 16.796 9.450 -17.808 1.00 81.56 289 VAL A CA 1
ATOM 2118 C C . VAL A 1 289 ? 15.982 10.438 -18.632 1.00 81.56 289 VAL A C 1
ATOM 2120 O O . VAL A 1 289 ? 16.168 10.533 -19.841 1.00 81.56 289 VAL A O 1
ATOM 2123 N N . ASP A 1 290 ? 15.085 11.184 -17.991 1.00 81.69 290 ASP A N 1
ATOM 2124 C CA . ASP A 1 290 ? 14.297 12.223 -18.646 1.00 81.69 290 ASP A CA 1
ATOM 2125 C C . ASP A 1 290 ? 13.946 13.338 -17.661 1.00 81.69 290 ASP A C 1
ATOM 2127 O O . ASP A 1 290 ? 13.614 13.081 -16.508 1.00 81.69 290 ASP A O 1
ATOM 2131 N N . MET A 1 291 ? 13.932 14.587 -18.127 1.00 79.44 291 MET A N 1
ATOM 2132 C CA . MET A 1 291 ? 13.421 15.710 -17.341 1.00 79.44 291 MET A CA 1
ATOM 2133 C C . MET A 1 291 ? 11.897 15.573 -17.168 1.00 79.44 291 MET A C 1
ATOM 2135 O O . MET A 1 291 ? 11.110 16.005 -18.019 1.00 79.44 291 MET A O 1
ATOM 2139 N N . ILE A 1 292 ? 11.515 14.959 -16.048 1.00 73.19 292 ILE A N 1
ATOM 2140 C CA . ILE A 1 292 ? 10.138 14.652 -15.622 1.00 73.19 292 ILE A CA 1
ATOM 2141 C C . ILE A 1 292 ? 9.502 15.723 -14.712 1.00 73.19 292 ILE A C 1
ATOM 2143 O O . ILE A 1 292 ? 8.299 15.699 -14.491 1.00 73.19 292 ILE A O 1
ATOM 2147 N N . THR A 1 293 ? 10.266 16.730 -14.275 1.00 69.75 293 THR A N 1
ATOM 2148 C CA . THR A 1 293 ? 9.835 17.851 -13.402 1.00 69.75 293 THR A CA 1
ATOM 2149 C C . THR A 1 293 ? 9.046 18.941 -14.137 1.00 69.75 293 THR A C 1
ATOM 2151 O O . THR A 1 293 ? 8.964 20.080 -13.678 1.00 69.75 293 THR A O 1
ATOM 2154 N N . ASN A 1 294 ? 8.490 18.659 -15.317 1.00 65.69 294 ASN A N 1
ATOM 2155 C CA . ASN A 1 294 ? 7.804 19.699 -16.076 1.00 65.69 294 ASN A CA 1
ATOM 2156 C C . ASN A 1 294 ? 6.396 19.957 -15.525 1.00 65.69 294 ASN A C 1
ATOM 2158 O O . ASN A 1 294 ? 5.429 19.362 -15.999 1.00 65.69 294 ASN A O 1
ATOM 2162 N N . GLY A 1 295 ? 6.305 20.888 -14.581 1.00 63.78 295 GLY A N 1
ATOM 2163 C CA . GLY A 1 295 ? 5.068 21.305 -13.930 1.00 63.78 295 GLY A CA 1
ATOM 2164 C C . GLY A 1 295 ? 5.231 21.344 -12.416 1.00 63.78 295 GLY A C 1
ATOM 2165 O O . GLY A 1 295 ? 6.277 20.984 -11.876 1.00 63.78 295 GLY A O 1
ATOM 2166 N N . THR A 1 296 ? 4.192 21.792 -11.724 1.00 66.38 296 THR A N 1
ATOM 2167 C CA . THR A 1 296 ? 4.064 21.529 -10.290 1.00 66.38 296 THR A CA 1
ATOM 2168 C C . THR A 1 296 ? 3.839 20.035 -10.074 1.00 66.38 296 THR A C 1
ATOM 2170 O O . THR A 1 296 ? 3.354 19.346 -10.974 1.00 66.38 296 THR A O 1
ATOM 2173 N N . MET A 1 297 ? 4.209 19.529 -8.895 1.00 70.00 297 MET A N 1
ATOM 2174 C CA . MET A 1 297 ? 3.745 18.209 -8.472 1.00 70.00 297 MET A CA 1
ATOM 2175 C C . MET A 1 297 ? 2.216 18.220 -8.550 1.00 70.00 297 MET A C 1
ATOM 2177 O O . MET A 1 297 ? 1.592 19.228 -8.197 1.00 70.00 297 MET A O 1
ATOM 2181 N N . ASN A 1 298 ? 1.626 17.145 -9.054 1.00 68.62 298 ASN A N 1
ATOM 2182 C CA . ASN A 1 298 ? 0.191 16.933 -8.989 1.00 68.62 298 ASN A CA 1
ATOM 2183 C C . ASN A 1 298 ? -0.151 16.612 -7.528 1.00 68.62 298 ASN A C 1
ATOM 2185 O O . ASN A 1 298 ? -0.343 15.466 -7.155 1.00 68.62 298 ASN A O 1
ATOM 2189 N N . VAL A 1 299 ? -0.169 17.656 -6.696 1.00 61.56 299 VAL A N 1
ATOM 2190 C CA . VAL A 1 299 ? -0.686 17.656 -5.316 1.00 61.56 299 VAL A CA 1
ATOM 2191 C C . VAL A 1 299 ? -2.209 17.868 -5.352 1.00 61.56 299 VAL A C 1
ATOM 2193 O O . VAL A 1 299 ? -2.771 18.559 -4.512 1.00 61.56 299 VAL A O 1
ATOM 2196 N N . VAL A 1 300 ? -2.869 17.435 -6.427 1.00 52.25 300 VAL A N 1
ATOM 2197 C CA . VAL A 1 300 ? -4.229 17.864 -6.755 1.00 52.25 300 VAL A CA 1
ATOM 2198 C C . VAL A 1 300 ? -5.196 16.758 -6.364 1.00 52.25 300 VAL A C 1
ATOM 2200 O O . VAL A 1 300 ? -5.326 15.834 -7.151 1.00 52.25 300 VAL A O 1
ATOM 2203 N N . ASN A 1 301 ? -5.865 16.951 -5.218 1.00 62.12 301 ASN A N 1
ATOM 2204 C CA . ASN A 1 301 ? -7.161 16.382 -4.815 1.00 62.12 301 ASN A CA 1
ATOM 2205 C C . ASN A 1 301 ? -7.310 14.841 -4.840 1.00 62.12 301 ASN A C 1
ATOM 2207 O O . ASN A 1 301 ? -6.426 14.153 -5.347 1.00 62.12 301 ASN A O 1
ATOM 2211 N N . PRO A 1 302 ? -8.395 14.303 -4.238 1.00 64.50 302 PRO A N 1
ATOM 2212 C CA . PRO A 1 302 ? -8.786 12.899 -4.340 1.00 64.50 302 PRO A CA 1
ATOM 2213 C C . PRO A 1 302 ? -8.474 12.307 -5.722 1.00 64.50 302 PRO A C 1
ATOM 2215 O O . PRO A 1 302 ? -8.807 12.900 -6.747 1.00 64.50 302 PRO A O 1
ATOM 2218 N N . SER A 1 303 ? -7.725 11.206 -5.739 1.00 78.12 303 SER A N 1
ATOM 2219 C CA . SER A 1 303 ? -7.412 10.459 -6.955 1.00 78.12 303 SER A CA 1
ATOM 2220 C C . SER A 1 303 ? -8.236 9.194 -6.913 1.00 78.12 303 SER A C 1
ATOM 2222 O O . SER A 1 303 ? -8.059 8.425 -5.977 1.00 78.12 303 SER A O 1
ATOM 2224 N N . ASP A 1 304 ? -9.093 8.978 -7.902 1.00 85.00 304 ASP A N 1
ATOM 2225 C CA . ASP A 1 304 ? -10.108 7.933 -7.809 1.00 85.00 304 ASP A CA 1
ATOM 2226 C C . ASP A 1 304 ? -9.733 6.680 -8.610 1.00 85.00 304 ASP A C 1
ATOM 2228 O O . ASP A 1 304 ? -8.887 6.707 -9.514 1.00 85.00 304 ASP A O 1
ATOM 2232 N N . ASP A 1 305 ? -10.373 5.559 -8.274 1.00 87.31 305 ASP A N 1
ATOM 2233 C CA . ASP A 1 305 ? -10.295 4.286 -9.007 1.00 87.31 305 ASP A CA 1
ATOM 2234 C C . ASP A 1 305 ? -8.876 3.690 -9.139 1.00 87.31 305 ASP A C 1
ATOM 2236 O O . ASP A 1 305 ? -8.629 2.814 -9.982 1.00 87.31 305 ASP A O 1
ATOM 2240 N N . ASN A 1 306 ? -7.901 4.135 -8.340 1.00 88.94 306 ASN A N 1
ATOM 2241 C CA . ASN A 1 306 ? -6.548 3.605 -8.447 1.00 88.94 306 ASN A CA 1
ATOM 2242 C C . ASN A 1 306 ? -6.450 2.205 -7.843 1.00 88.94 306 ASN A C 1
ATOM 2244 O O . ASN A 1 306 ? -6.991 1.893 -6.784 1.00 88.94 306 ASN A O 1
ATOM 2248 N N . LEU A 1 307 ? -5.669 1.357 -8.500 1.00 91.38 307 LEU A N 1
ATOM 2249 C CA . LEU A 1 307 ? -5.463 -0.034 -8.130 1.00 91.38 307 LEU A CA 1
ATOM 2250 C C . LEU A 1 307 ? -3.966 -0.273 -7.922 1.00 91.38 307 LEU A C 1
ATOM 2252 O O . LEU A 1 307 ? -3.184 -0.154 -8.870 1.00 91.38 307 LEU A O 1
ATOM 2256 N N . ALA A 1 308 ? -3.570 -0.658 -6.710 1.00 92.81 308 ALA A N 1
ATOM 2257 C CA . ALA A 1 308 ? -2.178 -0.932 -6.361 1.00 92.81 308 ALA A CA 1
ATOM 2258 C C . ALA A 1 308 ? -2.001 -2.306 -5.701 1.00 92.81 308 ALA A C 1
ATOM 2260 O O . ALA A 1 308 ? -2.564 -2.596 -4.643 1.00 92.81 308 ALA A O 1
ATOM 2261 N N . LEU A 1 309 ? -1.172 -3.157 -6.304 1.00 92.75 309 LEU A N 1
ATOM 2262 C CA . LEU A 1 309 ? -0.815 -4.477 -5.786 1.00 92.75 309 LEU A CA 1
ATOM 2263 C C . LEU A 1 309 ? 0.691 -4.555 -5.520 1.00 92.75 309 LEU A C 1
ATOM 2265 O O . LEU A 1 309 ? 1.489 -4.447 -6.445 1.00 92.75 309 LEU A O 1
ATOM 2269 N N . GLN A 1 310 ? 1.080 -4.819 -4.274 1.00 91.44 310 GLN A N 1
ATOM 2270 C CA . GLN A 1 310 ? 2.465 -5.114 -3.902 1.00 91.44 310 GLN A CA 1
ATOM 2271 C C . GLN A 1 310 ? 2.560 -6.508 -3.285 1.00 91.44 310 GLN A C 1
ATOM 2273 O O . GLN A 1 310 ? 1.912 -6.804 -2.281 1.00 91.44 310 GLN A O 1
ATOM 2278 N N . ASN A 1 311 ? 3.392 -7.364 -3.874 1.00 90.44 311 ASN A N 1
ATOM 2279 C CA . ASN A 1 311 ? 3.720 -8.690 -3.366 1.00 90.44 311 ASN A CA 1
ATOM 2280 C C . ASN A 1 311 ? 5.232 -8.786 -3.150 1.00 90.44 311 ASN A C 1
ATOM 2282 O O . ASN A 1 311 ? 5.999 -8.705 -4.106 1.00 90.44 311 ASN A O 1
ATOM 2286 N N . GLN A 1 312 ? 5.660 -9.000 -1.909 1.00 86.94 312 GLN A N 1
ATOM 2287 C CA . GLN A 1 312 ? 7.072 -9.106 -1.541 1.00 86.94 312 GLN A CA 1
ATOM 2288 C C . GLN A 1 312 ? 7.333 -10.415 -0.799 1.00 86.94 312 GLN A C 1
ATOM 2290 O O . GLN A 1 312 ? 6.675 -10.720 0.197 1.00 86.94 312 GLN A O 1
ATOM 2295 N N . SER A 1 313 ? 8.300 -11.197 -1.272 1.00 88.25 313 SER A N 1
ATOM 2296 C CA . SER A 1 313 ? 8.721 -12.445 -0.640 1.00 88.25 313 SER A CA 1
ATOM 2297 C C . SER A 1 313 ? 10.232 -12.482 -0.448 1.00 88.25 313 SER A C 1
ATOM 2299 O O . SER A 1 313 ? 10.986 -12.328 -1.403 1.00 88.25 313 SER A O 1
ATOM 2301 N N . GLY A 1 314 ? 10.686 -12.741 0.776 1.00 86.38 314 GLY A N 1
ATOM 2302 C CA . GLY A 1 314 ? 12.107 -12.837 1.109 1.00 86.38 314 GLY A CA 1
ATOM 2303 C C . GLY A 1 314 ? 12.545 -11.808 2.146 1.00 86.38 314 GLY A C 1
ATOM 2304 O O . GLY A 1 314 ? 11.867 -11.648 3.161 1.00 86.38 314 GLY A O 1
ATOM 2305 N N . GLU A 1 315 ? 13.702 -11.182 1.954 1.00 84.88 315 GLU A N 1
ATOM 2306 C CA . GLU A 1 315 ? 14.363 -10.370 2.987 1.00 84.88 315 GLU A CA 1
ATOM 2307 C C . GLU A 1 315 ? 14.658 -8.964 2.461 1.00 84.88 315 GLU A C 1
ATOM 2309 O O . GLU A 1 315 ? 15.222 -8.824 1.380 1.00 84.88 315 GLU A O 1
ATOM 2314 N N . ASN A 1 316 ? 14.297 -7.928 3.223 1.00 85.25 316 ASN A N 1
ATOM 2315 C CA . ASN A 1 316 ? 14.642 -6.536 2.921 1.00 85.25 316 ASN A CA 1
ATOM 2316 C C . ASN A 1 316 ? 14.281 -6.062 1.492 1.00 85.25 316 ASN A C 1
ATOM 2318 O O . ASN A 1 316 ? 14.998 -5.260 0.901 1.00 85.25 316 ASN A O 1
ATOM 2322 N N . ASN A 1 317 ? 13.182 -6.559 0.910 1.00 86.25 317 ASN A N 1
ATOM 2323 C CA . ASN A 1 317 ? 12.669 -5.991 -0.339 1.00 86.25 317 ASN A CA 1
ATOM 2324 C C . ASN A 1 317 ? 11.922 -4.686 -0.038 1.00 86.25 317 ASN A C 1
ATOM 2326 O O . ASN A 1 317 ? 11.112 -4.653 0.887 1.00 86.25 317 ASN A O 1
ATOM 2330 N N . ASP A 1 318 ? 12.172 -3.643 -0.825 1.00 87.00 318 ASP A N 1
ATOM 2331 C CA . ASP A 1 318 ? 11.569 -2.318 -0.695 1.00 87.00 318 ASP A CA 1
ATOM 2332 C C . ASP A 1 318 ? 10.748 -1.978 -1.948 1.00 87.00 318 ASP A C 1
ATOM 2334 O O . ASP A 1 318 ? 11.223 -2.088 -3.086 1.00 87.00 318 ASP A O 1
ATOM 2338 N N . GLY A 1 319 ? 9.494 -1.596 -1.746 1.00 88.38 319 GLY A N 1
ATOM 2339 C CA . GLY A 1 319 ? 8.513 -1.377 -2.799 1.00 88.38 319 GLY A CA 1
ATOM 2340 C C . GLY A 1 319 ? 7.754 -0.087 -2.556 1.00 88.38 319 GLY A C 1
ATOM 2341 O O . GLY A 1 319 ? 7.172 0.107 -1.492 1.00 88.38 319 GLY A O 1
ATOM 2342 N N . PHE A 1 320 ? 7.710 0.774 -3.566 1.00 90.25 320 PHE A N 1
ATOM 2343 C CA . PHE A 1 320 ? 6.956 2.020 -3.549 1.00 90.25 320 PHE A CA 1
ATOM 2344 C C . PHE A 1 320 ? 6.072 2.140 -4.792 1.00 90.25 320 PHE A C 1
ATOM 2346 O O . PHE A 1 320 ? 6.582 2.122 -5.918 1.00 90.25 320 PHE A O 1
ATOM 2353 N N . ILE A 1 321 ? 4.765 2.322 -4.595 1.00 89.00 321 ILE A N 1
ATOM 2354 C CA . ILE A 1 321 ? 3.819 2.720 -5.644 1.00 89.00 321 ILE A CA 1
ATOM 2355 C C . ILE A 1 321 ? 3.202 4.064 -5.252 1.00 89.00 321 ILE A C 1
ATOM 2357 O O . ILE A 1 321 ? 2.503 4.164 -4.250 1.00 89.00 321 ILE A O 1
ATOM 2361 N N . GLY A 1 322 ? 3.435 5.089 -6.066 1.00 88.12 322 GLY A N 1
ATOM 2362 C CA . GLY A 1 322 ? 2.776 6.385 -5.949 1.00 88.12 322 GLY A CA 1
ATOM 2363 C C . GLY A 1 322 ? 1.892 6.645 -7.162 1.00 88.12 322 GLY A C 1
ATOM 2364 O O . GLY A 1 322 ? 2.397 6.655 -8.290 1.00 88.12 322 GLY A O 1
ATOM 2365 N N . GLN A 1 323 ? 0.596 6.854 -6.949 1.00 84.56 323 GLN A N 1
ATOM 2366 C CA . GLN A 1 323 ? -0.375 7.116 -8.013 1.00 84.56 323 GLN A CA 1
ATOM 2367 C C . GLN A 1 323 ? -1.103 8.426 -7.734 1.00 84.56 323 GLN A C 1
ATOM 2369 O O . GLN A 1 323 ? -1.620 8.661 -6.646 1.00 84.56 323 GLN A O 1
ATOM 2374 N N . TRP A 1 324 ? -1.111 9.292 -8.735 1.00 84.25 324 TRP A N 1
ATOM 2375 C CA . TRP A 1 324 ? -1.749 10.596 -8.684 1.00 84.25 324 TRP A CA 1
ATOM 2376 C C . TRP A 1 324 ? -2.551 10.828 -9.967 1.00 84.25 324 TRP A C 1
ATOM 2378 O O . TRP A 1 324 ? -2.436 10.090 -10.955 1.00 84.25 324 TRP A O 1
ATOM 2388 N N . GLY A 1 325 ? -3.302 11.923 -9.971 1.00 72.88 325 GLY A N 1
ATOM 2389 C CA . GLY A 1 325 ? -4.097 12.366 -11.107 1.00 72.88 325 GLY A CA 1
ATOM 2390 C C . GLY A 1 325 ? -5.547 11.892 -11.044 1.00 72.88 325 GLY A C 1
ATOM 2391 O O . GLY A 1 325 ? -5.846 10.834 -10.507 1.00 72.88 325 GLY A O 1
ATOM 2392 N N . ASP A 1 326 ? -6.424 12.714 -11.601 1.00 68.06 326 ASP A N 1
ATOM 2393 C CA . ASP A 1 326 ? -7.890 12.623 -11.537 1.00 68.06 326 ASP A CA 1
ATOM 2394 C C . ASP A 1 326 ? -8.467 12.179 -12.902 1.00 68.06 326 ASP A C 1
ATOM 2396 O O . ASP A 1 326 ? -9.360 12.790 -13.488 1.00 68.06 326 ASP A O 1
ATOM 2400 N N . GLY A 1 327 ? -7.801 11.215 -13.543 1.00 68.88 327 GLY A N 1
ATOM 2401 C CA . GLY A 1 327 ? -8.277 10.581 -14.778 1.00 68.88 327 GLY A CA 1
ATOM 2402 C C . GLY A 1 327 ? -8.974 9.249 -14.487 1.00 68.88 327 GLY A C 1
ATOM 2403 O O . GLY A 1 327 ? -9.230 8.923 -13.339 1.00 68.88 327 GLY A O 1
ATOM 2404 N N . ASP A 1 328 ? -9.209 8.427 -15.518 1.00 73.94 328 ASP A N 1
ATOM 2405 C CA . ASP A 1 328 ? -9.552 7.010 -15.305 1.00 73.94 328 ASP A CA 1
ATOM 2406 C C . ASP A 1 328 ? -8.437 6.384 -14.429 1.00 73.94 328 ASP A C 1
ATOM 2408 O O . ASP A 1 328 ? -7.267 6.581 -14.752 1.00 73.94 328 ASP A O 1
ATOM 2412 N N . GLY A 1 329 ? -8.736 5.703 -13.321 1.00 82.06 329 GLY A N 1
ATOM 2413 C CA . GLY A 1 329 ? -7.733 5.297 -12.320 1.00 82.06 329 GLY A CA 1
ATOM 2414 C C . GLY A 1 329 ? -6.477 4.586 -12.859 1.00 82.06 329 GLY A C 1
ATOM 2415 O O . GLY A 1 329 ? -6.465 3.962 -13.929 1.00 82.06 329 GLY A O 1
ATOM 2416 N N . ASN A 1 330 ? -5.363 4.687 -12.129 1.00 88.06 330 ASN A N 1
ATOM 2417 C CA . ASN A 1 330 ? -4.103 4.054 -12.525 1.00 88.06 330 ASN A CA 1
ATOM 2418 C C . ASN A 1 330 ? -3.966 2.638 -11.943 1.00 88.06 330 ASN A C 1
ATOM 2420 O O . ASN A 1 330 ? -4.372 2.363 -10.818 1.00 88.06 330 ASN A O 1
ATOM 2424 N N . TYR A 1 331 ? -3.307 1.745 -12.683 1.00 92.81 331 TYR A N 1
ATOM 2425 C CA . TYR A 1 331 ? -2.949 0.403 -12.226 1.00 92.81 331 TYR A CA 1
ATOM 2426 C C . TYR A 1 331 ? -1.443 0.290 -11.976 1.00 92.81 331 TYR A C 1
ATOM 2428 O O . TYR A 1 331 ? -0.639 0.515 -12.891 1.00 92.81 331 TYR A O 1
ATOM 2436 N N . GLY A 1 332 ? -1.071 -0.107 -10.761 1.00 93.06 332 GLY A N 1
ATOM 2437 C CA . GLY A 1 332 ? 0.296 -0.379 -10.337 1.00 93.06 332 GLY A CA 1
ATOM 2438 C C . GLY A 1 332 ? 0.434 -1.776 -9.737 1.00 93.06 332 GLY A C 1
ATOM 2439 O O . GLY A 1 332 ? -0.298 -2.143 -8.823 1.00 93.06 332 GLY A O 1
ATOM 2440 N N . GLU A 1 333 ? 1.393 -2.562 -10.219 1.00 94.38 333 GLU A N 1
ATOM 2441 C CA . GLU A 1 333 ? 1.702 -3.893 -9.688 1.00 94.38 333 GLU A CA 1
ATOM 2442 C C . GLU A 1 333 ? 3.213 -4.057 -9.481 1.00 94.38 333 GLU A C 1
ATOM 2444 O O . GLU A 1 333 ? 4.006 -3.832 -10.396 1.00 94.38 333 GLU A O 1
ATOM 2449 N N . GLN A 1 334 ? 3.621 -4.483 -8.288 1.00 91.88 334 GLN A N 1
ATOM 2450 C CA . GLN A 1 334 ? 5.004 -4.823 -7.963 1.00 91.88 334 GLN A CA 1
ATOM 2451 C C . GLN A 1 334 ? 5.072 -6.220 -7.351 1.00 91.88 334 GLN A C 1
ATOM 2453 O O . GLN A 1 334 ? 4.442 -6.491 -6.331 1.00 91.88 334 GLN A O 1
ATOM 2458 N N . ASN A 1 335 ? 5.861 -7.102 -7.958 1.00 91.06 335 ASN A N 1
ATOM 2459 C CA . ASN A 1 335 ? 6.133 -8.447 -7.465 1.00 91.06 335 ASN A CA 1
ATOM 2460 C C . ASN A 1 335 ? 7.641 -8.599 -7.245 1.00 91.06 335 ASN A C 1
ATOM 2462 O O . ASN A 1 335 ? 8.401 -8.626 -8.209 1.00 91.06 335 ASN A O 1
ATOM 2466 N N . GLN A 1 336 ? 8.086 -8.713 -5.997 1.00 86.25 336 GLN A N 1
ATOM 2467 C CA . GLN A 1 336 ? 9.500 -8.841 -5.640 1.00 86.25 336 GLN A CA 1
ATOM 2468 C C . GLN A 1 336 ? 9.736 -10.143 -4.878 1.00 86.25 336 GLN A C 1
ATOM 2470 O O . GLN A 1 336 ? 9.078 -10.412 -3.872 1.00 86.25 336 GLN A O 1
ATOM 2475 N N . SER A 1 337 ? 10.687 -10.955 -5.335 1.00 88.31 337 SER A N 1
ATOM 2476 C CA . SER A 1 337 ? 11.109 -12.172 -4.642 1.00 88.31 337 SER A CA 1
ATOM 2477 C C . SER A 1 337 ? 12.626 -12.237 -4.481 1.00 88.31 337 SER A C 1
ATOM 2479 O O . SER A 1 337 ? 13.353 -12.096 -5.460 1.00 88.31 337 SER A O 1
ATOM 2481 N N . GLY A 1 338 ? 13.113 -12.535 -3.281 1.00 86.62 338 GLY A N 1
ATOM 2482 C CA . GLY A 1 338 ? 14.542 -12.646 -2.991 1.00 86.62 338 GLY A CA 1
ATOM 2483 C C . GLY A 1 338 ? 14.988 -11.639 -1.940 1.00 86.62 338 GLY A C 1
ATOM 2484 O O . GLY A 1 338 ? 14.258 -11.419 -0.970 1.00 86.62 338 GLY A O 1
ATOM 2485 N N . LYS A 1 339 ? 16.194 -11.086 -2.094 1.00 85.50 339 LYS A N 1
ATOM 2486 C CA . LYS A 1 339 ? 16.809 -10.216 -1.083 1.00 85.50 339 LYS A CA 1
ATOM 2487 C C . LYS A 1 339 ? 17.153 -8.841 -1.633 1.00 85.50 339 LYS A C 1
ATOM 2489 O O . LYS A 1 339 ? 17.625 -8.738 -2.760 1.00 85.50 339 LYS A O 1
ATOM 2494 N N . ASP A 1 340 ? 16.954 -7.802 -0.830 1.00 86.00 340 ASP A N 1
ATOM 2495 C CA . ASP A 1 340 ? 17.427 -6.442 -1.127 1.00 86.00 340 ASP A CA 1
ATOM 2496 C C . ASP A 1 340 ? 16.940 -5.880 -2.485 1.00 86.00 340 ASP A C 1
ATOM 2498 O O . ASP A 1 340 ? 17.612 -5.054 -3.103 1.00 86.00 340 ASP A O 1
ATOM 2502 N N . ASN A 1 341 ? 15.787 -6.332 -3.001 1.00 86.50 341 ASN A N 1
ATOM 2503 C CA . ASN A 1 341 ? 15.239 -5.792 -4.249 1.00 86.50 341 ASN A CA 1
ATOM 2504 C C . ASN A 1 341 ? 14.486 -4.486 -3.989 1.00 86.50 341 ASN A C 1
ATOM 2506 O O . ASN A 1 341 ? 13.771 -4.361 -3.000 1.00 86.50 341 ASN A O 1
ATOM 2510 N N . SER A 1 342 ? 14.598 -3.536 -4.912 1.00 89.62 342 SER A N 1
ATOM 2511 C CA . SER A 1 342 ? 13.999 -2.211 -4.821 1.00 89.62 342 SER A CA 1
ATOM 2512 C C . SER A 1 342 ? 13.174 -1.885 -6.071 1.00 89.62 342 SER A C 1
ATOM 2514 O O . SER A 1 342 ? 13.692 -1.936 -7.192 1.00 89.62 342 SER A O 1
ATOM 2516 N N . ALA A 1 343 ? 11.895 -1.545 -5.892 1.00 88.75 343 ALA A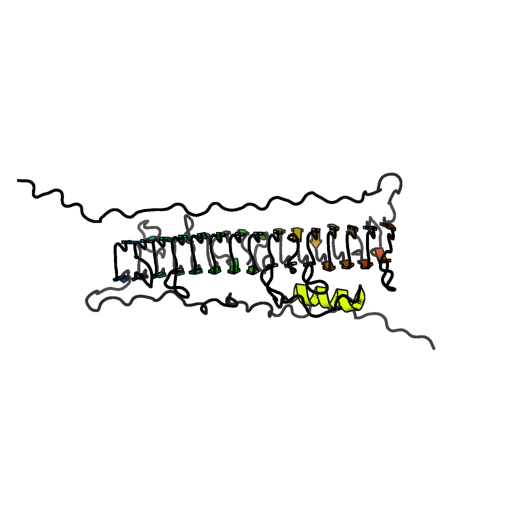 N 1
ATOM 2517 C CA . ALA A 1 343 ? 10.968 -1.210 -6.973 1.00 88.75 343 ALA A CA 1
ATOM 2518 C C . ALA A 1 343 ? 10.214 0.085 -6.661 1.00 88.75 343 ALA A C 1
ATOM 2520 O O . ALA A 1 343 ? 9.559 0.208 -5.631 1.00 88.75 343 ALA A O 1
ATOM 2521 N N . ALA A 1 344 ? 10.272 1.045 -7.579 1.00 91.38 344 ALA A N 1
ATOM 2522 C CA . ALA A 1 344 ? 9.547 2.303 -7.498 1.00 91.38 344 ALA A CA 1
ATOM 2523 C C . ALA A 1 344 ? 8.725 2.522 -8.773 1.00 91.38 344 ALA A C 1
ATOM 2525 O O . ALA A 1 344 ? 9.277 2.567 -9.879 1.00 91.38 344 ALA A O 1
ATOM 2526 N N . LEU A 1 345 ? 7.417 2.709 -8.612 1.00 90.75 345 LEU A N 1
ATOM 2527 C CA . LEU A 1 345 ? 6.479 3.059 -9.674 1.00 90.75 345 LEU A CA 1
ATOM 2528 C C . LEU A 1 345 ? 5.778 4.371 -9.317 1.00 90.75 345 LEU A C 1
ATOM 2530 O O . LEU A 1 345 ? 5.160 4.490 -8.266 1.00 90.75 345 LEU A O 1
ATOM 2534 N N . ILE A 1 346 ? 5.884 5.358 -10.203 1.00 87.88 346 ILE A N 1
ATOM 2535 C CA . ILE A 1 346 ? 5.370 6.715 -10.008 1.00 87.88 346 ILE A CA 1
ATOM 2536 C C . ILE A 1 346 ? 4.454 7.052 -11.186 1.00 87.88 346 ILE A C 1
ATOM 2538 O O . ILE A 1 346 ? 4.909 7.117 -12.330 1.00 87.88 346 ILE A O 1
ATOM 2542 N N . GLN A 1 347 ? 3.171 7.290 -10.934 1.00 85.50 347 GLN A N 1
ATOM 2543 C CA . GLN A 1 347 ? 2.171 7.560 -11.970 1.00 85.50 347 GLN A CA 1
ATOM 2544 C C . GLN A 1 347 ? 1.536 8.933 -11.753 1.00 85.50 347 GLN A C 1
ATOM 2546 O O . GLN A 1 347 ? 0.955 9.207 -10.717 1.00 85.50 347 GLN A O 1
ATOM 2551 N N . ASN A 1 348 ? 1.697 9.816 -12.734 1.00 83.31 348 ASN A N 1
ATOM 2552 C CA . ASN A 1 348 ? 1.249 11.207 -12.767 1.00 83.31 348 ASN A CA 1
ATOM 2553 C C . ASN A 1 348 ? 1.633 12.059 -11.548 1.00 83.31 348 ASN A C 1
ATOM 2555 O O . ASN A 1 348 ? 0.925 13.009 -11.241 1.00 83.31 348 ASN A O 1
ATOM 2559 N N . ALA A 1 349 ? 2.778 11.820 -10.901 1.00 78.06 349 ALA A N 1
ATOM 2560 C CA . ALA A 1 349 ? 3.272 12.718 -9.845 1.00 78.06 349 ALA A CA 1
ATOM 2561 C C . ALA A 1 349 ? 3.475 14.172 -10.321 1.00 78.06 349 ALA A C 1
ATOM 2563 O O . ALA A 1 349 ? 3.471 15.101 -9.521 1.00 78.06 349 ALA A O 1
ATOM 2564 N N . TYR A 1 350 ? 3.683 14.377 -11.625 1.00 74.00 350 TYR A N 1
ATOM 2565 C CA . TYR A 1 350 ? 3.883 15.676 -12.270 1.00 74.00 350 TYR A CA 1
ATOM 2566 C C . TYR A 1 350 ? 3.214 15.683 -13.652 1.00 74.00 350 TYR A C 1
ATOM 2568 O O . TYR A 1 350 ? 2.966 14.637 -14.255 1.00 74.00 350 TYR A O 1
ATOM 2576 N N . GLY A 1 351 ? 2.993 16.865 -14.223 1.00 69.62 351 GLY A N 1
ATOM 2577 C CA . GLY A 1 351 ? 2.494 16.996 -15.593 1.00 69.62 351 GLY A CA 1
ATOM 2578 C C . GLY A 1 351 ? 0.998 17.291 -15.651 1.00 69.62 351 GLY A C 1
ATOM 2579 O O . GLY A 1 351 ? 0.564 18.298 -15.108 1.00 69.62 351 GLY A O 1
ATOM 2580 N N . ASN A 1 352 ? 0.221 16.505 -16.405 1.00 71.44 352 ASN A N 1
ATOM 2581 C CA . ASN A 1 352 ? -1.219 16.749 -16.528 1.00 71.44 352 ASN A CA 1
ATOM 2582 C C . ASN A 1 352 ? -1.941 16.171 -15.304 1.00 71.44 352 ASN A C 1
ATOM 2584 O O . ASN A 1 352 ? -1.876 14.963 -15.097 1.00 71.44 352 ASN A O 1
ATOM 2588 N N . ALA A 1 353 ? -2.611 17.023 -14.527 1.00 67.88 353 ALA A N 1
ATOM 2589 C CA . ALA A 1 353 ? -3.382 16.626 -13.349 1.00 67.88 353 ALA A CA 1
ATOM 2590 C C . ALA A 1 353 ? -4.547 15.681 -13.680 1.00 67.88 353 ALA A C 1
ATOM 2592 O O . ALA A 1 353 ? -4.938 14.894 -12.836 1.00 67.88 353 ALA A O 1
ATOM 2593 N N . ASN A 1 354 ? -5.029 15.683 -14.924 1.00 73.25 354 ASN A N 1
ATOM 2594 C CA . ASN A 1 354 ? -6.109 14.796 -15.357 1.00 73.25 354 ASN A CA 1
ATOM 2595 C C . ASN A 1 354 ? -5.578 13.488 -15.966 1.00 73.25 354 ASN A C 1
ATOM 2597 O O . ASN A 1 354 ? -6.336 12.781 -16.615 1.00 73.25 354 ASN A O 1
ATOM 2601 N N . GLY A 1 355 ? -4.267 13.219 -15.893 1.00 76.38 355 GLY A N 1
ATOM 2602 C CA . GLY A 1 355 ? -3.680 11.982 -16.413 1.00 76.38 355 GLY A CA 1
ATOM 2603 C C . GLY A 1 355 ? -4.277 10.744 -15.739 1.00 76.38 355 GLY A C 1
ATOM 2604 O O . GLY A 1 355 ? -4.611 10.790 -14.562 1.00 76.38 355 GLY A O 1
ATOM 2605 N N . GLY A 1 356 ? -4.374 9.634 -16.472 1.00 83.94 356 GLY A N 1
ATOM 2606 C CA . GLY A 1 356 ? -5.024 8.412 -15.993 1.00 83.94 356 GLY A CA 1
ATOM 2607 C C . GLY A 1 356 ? -4.865 7.222 -16.943 1.00 83.94 356 GLY A C 1
ATOM 2608 O O . GLY A 1 356 ? -4.272 7.327 -18.023 1.00 83.94 356 GLY A O 1
ATOM 2609 N N . ASN A 1 357 ? -5.394 6.073 -16.542 1.00 87.62 357 ASN A N 1
ATOM 2610 C CA . ASN A 1 357 ? -5.354 4.786 -17.224 1.00 87.62 357 ASN A CA 1
ATOM 2611 C C . ASN A 1 357 ? -3.923 4.317 -17.501 1.00 87.62 357 ASN A C 1
ATOM 2613 O O . ASN A 1 357 ? -3.630 3.700 -18.530 1.00 87.62 357 ASN A O 1
ATOM 2617 N N . ASN A 1 358 ? -2.987 4.678 -16.623 1.00 89.25 358 ASN A N 1
ATOM 2618 C CA . ASN A 1 358 ? -1.619 4.208 -16.736 1.00 89.25 358 ASN A CA 1
ATOM 2619 C C . ASN A 1 358 ? -1.508 2.828 -16.093 1.00 89.25 358 ASN A C 1
ATOM 2621 O O . ASN A 1 358 ? -1.935 2.613 -14.966 1.00 89.25 358 ASN A O 1
ATOM 2625 N N . TYR A 1 359 ? -0.908 1.898 -16.821 1.00 93.00 359 TYR A N 1
ATOM 2626 C CA . TYR A 1 359 ? -0.591 0.552 -16.376 1.00 93.00 359 TYR A CA 1
ATOM 2627 C C . TYR A 1 359 ? 0.915 0.453 -16.151 1.00 93.00 359 TYR A C 1
ATOM 2629 O O . TYR A 1 359 ? 1.697 0.638 -17.092 1.00 93.00 359 TYR A O 1
ATOM 2637 N N . GLY A 1 360 ? 1.324 0.131 -14.930 1.00 93.00 360 GLY A N 1
ATOM 2638 C CA . GLY A 1 360 ? 2.707 -0.141 -14.568 1.00 93.00 360 GLY A CA 1
ATOM 2639 C C . GLY A 1 360 ? 2.811 -1.465 -13.828 1.00 93.00 360 GLY A C 1
ATOM 2640 O O . GLY A 1 360 ? 2.147 -1.664 -12.818 1.00 93.00 360 GLY A O 1
ATOM 2641 N N . ARG A 1 361 ? 3.668 -2.363 -14.314 1.00 94.00 361 ARG A N 1
ATOM 2642 C CA . ARG A 1 361 ? 4.002 -3.615 -13.632 1.00 94.00 361 ARG A CA 1
ATOM 2643 C C . ARG A 1 361 ? 5.511 -3.800 -13.530 1.00 94.00 361 ARG A C 1
ATOM 2645 O O . ARG A 1 361 ? 6.217 -3.614 -14.522 1.00 94.00 361 ARG A O 1
ATOM 2652 N N . GLN A 1 362 ? 6.001 -4.199 -12.362 1.00 91.88 362 GLN A N 1
ATOM 2653 C CA . GLN A 1 362 ? 7.410 -4.491 -12.103 1.00 91.88 362 GLN A CA 1
ATOM 2654 C C . GLN A 1 362 ? 7.540 -5.852 -11.410 1.00 91.88 362 GLN A C 1
ATOM 2656 O O . GLN A 1 362 ? 7.058 -6.028 -10.297 1.00 91.88 362 GLN A O 1
ATOM 2661 N N . ASP A 1 363 ? 8.211 -6.805 -12.055 1.00 91.38 363 ASP A N 1
ATOM 2662 C CA . ASP A 1 363 ? 8.496 -8.129 -11.498 1.00 91.38 363 ASP A CA 1
ATOM 2663 C C . ASP A 1 363 ? 10.018 -8.275 -11.301 1.00 91.38 363 ASP A C 1
ATOM 2665 O O . ASP A 1 363 ? 10.777 -8.184 -12.269 1.00 91.38 363 ASP A O 1
ATOM 2669 N N . GLN A 1 364 ? 10.480 -8.511 -10.072 1.00 85.19 364 GLN A N 1
ATOM 2670 C CA . GLN A 1 364 ? 11.894 -8.684 -9.718 1.00 85.19 364 GLN A CA 1
ATOM 2671 C C . GLN A 1 364 ? 12.120 -9.999 -8.964 1.00 85.19 364 GLN A C 1
ATOM 2673 O O . GLN A 1 364 ? 11.404 -10.312 -8.015 1.00 85.19 364 GLN A O 1
ATOM 2678 N N . SER A 1 365 ? 13.144 -10.758 -9.355 1.00 87.94 365 SER A N 1
ATOM 2679 C CA . SER A 1 365 ? 13.555 -11.995 -8.690 1.00 87.94 365 SER A CA 1
ATOM 2680 C C . SER A 1 365 ? 15.075 -12.097 -8.588 1.00 87.94 365 SER A C 1
ATOM 2682 O O . SER A 1 365 ? 15.736 -12.193 -9.619 1.00 87.94 365 SER A O 1
ATOM 2684 N N . GLY A 1 366 ? 15.613 -12.215 -7.374 1.00 86.00 366 GLY A N 1
ATOM 2685 C CA . GLY A 1 366 ? 17.049 -12.380 -7.115 1.00 86.00 366 GLY A CA 1
ATOM 2686 C C . GLY A 1 366 ? 17.534 -11.486 -5.980 1.00 86.00 366 GLY A C 1
ATOM 2687 O O . GLY A 1 366 ? 16.750 -11.165 -5.082 1.00 86.00 366 GLY A O 1
ATOM 2688 N N . GLU A 1 367 ? 18.808 -11.103 -6.013 1.00 84.56 367 GLU A N 1
ATOM 2689 C CA . GLU A 1 367 ? 19.414 -10.204 -5.028 1.00 84.56 367 GLU A CA 1
ATOM 2690 C C . GLU A 1 367 ? 19.761 -8.828 -5.624 1.00 84.56 367 GLU A C 1
ATOM 2692 O O . GLU A 1 367 ? 20.309 -8.728 -6.722 1.00 84.56 367 GLU A O 1
ATOM 2697 N N . ASN A 1 368 ? 19.501 -7.751 -4.876 1.00 84.88 368 ASN A N 1
ATOM 2698 C CA . ASN A 1 368 ? 19.937 -6.385 -5.208 1.00 84.88 368 ASN A CA 1
ATOM 2699 C C . ASN A 1 368 ? 19.431 -5.835 -6.563 1.00 84.88 368 ASN A C 1
ATOM 2701 O O . ASN A 1 368 ? 20.113 -5.031 -7.204 1.00 84.88 368 ASN A O 1
ATOM 2705 N N . ASN A 1 369 ? 18.248 -6.240 -7.040 1.00 86.19 369 ASN A N 1
ATOM 2706 C CA . ASN A 1 369 ? 17.681 -5.666 -8.268 1.00 86.19 369 ASN A CA 1
ATOM 2707 C C . ASN A 1 369 ? 16.997 -4.319 -8.011 1.00 86.19 369 ASN A C 1
ATOM 2709 O O . ASN A 1 369 ? 16.346 -4.123 -6.991 1.00 86.19 369 ASN A O 1
ATOM 2713 N N . MET A 1 370 ? 17.074 -3.408 -8.980 1.00 89.06 370 MET A N 1
ATOM 2714 C CA . MET A 1 370 ? 16.525 -2.057 -8.911 1.00 89.06 370 MET A CA 1
ATOM 2715 C C . MET A 1 370 ? 15.672 -1.730 -10.144 1.00 89.06 370 MET A C 1
ATOM 2717 O O . MET A 1 370 ? 16.164 -1.748 -11.276 1.00 89.06 370 MET A O 1
ATOM 2721 N N . ALA A 1 371 ? 14.402 -1.385 -9.925 1.00 89.00 371 ALA A N 1
ATOM 2722 C CA . ALA A 1 371 ? 13.444 -1.026 -10.966 1.00 89.00 371 ALA A CA 1
ATOM 2723 C C . ALA A 1 371 ? 12.769 0.310 -10.646 1.00 89.00 371 ALA A C 1
ATOM 2725 O O . ALA A 1 371 ? 12.100 0.459 -9.630 1.00 89.00 371 ALA A O 1
ATOM 2726 N N . GLY A 1 372 ? 12.917 1.290 -11.532 1.00 90.56 372 GLY A N 1
ATOM 2727 C CA . GLY A 1 372 ? 12.254 2.585 -11.444 1.00 90.56 372 GLY A CA 1
ATOM 2728 C C . GLY A 1 372 ? 11.397 2.868 -12.673 1.00 90.56 372 GLY A C 1
ATOM 2729 O O . GLY A 1 372 ? 11.813 2.647 -13.818 1.00 90.56 372 GLY A O 1
ATOM 2730 N N . ALA A 1 373 ? 10.198 3.387 -12.451 1.00 90.31 373 ALA A N 1
ATOM 2731 C CA . ALA A 1 373 ? 9.282 3.775 -13.509 1.00 90.31 373 ALA A CA 1
ATOM 2732 C C . ALA A 1 373 ? 8.561 5.085 -13.172 1.00 90.31 373 ALA A C 1
ATOM 2734 O O . ALA A 1 373 ? 8.052 5.249 -12.066 1.00 90.31 373 ALA A O 1
ATOM 2735 N N . ALA A 1 374 ? 8.480 5.995 -14.146 1.00 89.06 374 ALA A N 1
ATOM 2736 C CA . ALA A 1 374 ? 7.642 7.189 -14.080 1.00 89.06 374 ALA A CA 1
ATOM 2737 C C . ALA A 1 374 ? 6.745 7.302 -15.323 1.00 89.06 374 ALA A C 1
ATOM 2739 O O . ALA A 1 374 ? 7.248 7.376 -16.446 1.00 89.06 374 ALA A O 1
ATOM 2740 N N . GLN A 1 375 ? 5.426 7.348 -15.139 1.00 85.69 375 GLN A N 1
ATOM 2741 C CA . GLN A 1 375 ? 4.437 7.519 -16.213 1.00 85.69 375 GLN A CA 1
ATOM 2742 C C . GLN A 1 375 ? 3.675 8.826 -15.993 1.00 85.69 375 GLN A C 1
ATOM 2744 O O . GLN A 1 375 ? 3.051 8.991 -14.959 1.00 85.69 375 GLN A O 1
ATOM 2749 N N . LEU A 1 376 ? 3.738 9.769 -16.933 1.00 85.19 376 LEU A N 1
ATOM 2750 C CA . LEU A 1 376 ? 3.151 11.107 -16.813 1.00 85.19 376 LEU A CA 1
ATOM 2751 C C . LEU A 1 376 ? 2.230 11.388 -18.007 1.00 85.19 376 LEU A C 1
ATOM 2753 O O . LEU A 1 376 ? 2.687 11.810 -19.079 1.00 85.19 376 LEU A O 1
ATOM 2757 N N . GLY A 1 377 ? 0.929 11.185 -17.828 1.00 85.06 377 GLY A N 1
ATOM 2758 C CA . GLY A 1 377 ? -0.066 11.379 -18.876 1.00 85.06 377 GLY A CA 1
ATOM 2759 C C . GLY A 1 377 ? -1.114 10.276 -18.899 1.00 85.06 377 GLY A C 1
ATOM 2760 O O . GLY A 1 377 ? -1.638 9.905 -17.856 1.00 85.06 377 GLY A O 1
ATOM 2761 N N . PHE A 1 378 ? -1.455 9.801 -20.098 1.00 86.62 378 PHE A N 1
ATOM 2762 C CA . PHE A 1 378 ? -2.597 8.909 -20.299 1.00 86.62 378 PHE A CA 1
ATOM 2763 C C . PHE A 1 378 ? -2.236 7.593 -20.973 1.00 86.62 378 PHE A C 1
ATOM 2765 O O . PHE A 1 378 ? -1.418 7.566 -21.901 1.00 86.62 378 PHE A O 1
ATOM 2772 N N . ASN A 1 379 ? -2.958 6.530 -20.612 1.00 88.06 379 ASN A N 1
ATOM 2773 C CA . ASN A 1 379 ? -2.969 5.248 -21.327 1.00 88.06 379 ASN A CA 1
ATOM 2774 C C . ASN A 1 379 ? -1.569 4.640 -21.524 1.00 88.06 379 ASN A C 1
ATOM 2776 O O . ASN A 1 379 ? -1.322 3.933 -22.508 1.00 88.06 379 ASN A O 1
ATOM 2780 N N . HIS A 1 380 ? -0.612 4.964 -20.655 1.00 89.44 380 HIS A N 1
ATOM 2781 C CA . HIS A 1 380 ? 0.721 4.388 -20.731 1.00 89.44 380 HIS A CA 1
ATOM 2782 C C . HIS A 1 380 ? 0.683 2.927 -20.299 1.00 89.44 380 HIS A C 1
ATOM 2784 O O . HIS A 1 380 ? -0.022 2.579 -19.360 1.00 89.44 380 HIS A O 1
ATOM 2790 N N . LYS A 1 381 ? 1.457 2.063 -20.959 1.00 91.94 381 LYS A N 1
ATOM 2791 C CA . LYS A 1 381 ? 1.700 0.702 -20.466 1.00 91.94 381 LYS A CA 1
ATOM 2792 C C . LYS A 1 381 ? 3.186 0.475 -20.291 1.00 91.94 381 LYS A C 1
ATOM 2794 O O . LYS A 1 381 ? 3.961 0.697 -21.223 1.00 91.94 381 LYS A O 1
ATOM 2799 N N . LEU A 1 382 ? 3.560 0.011 -19.110 1.00 92.94 382 LEU A N 1
ATOM 2800 C CA . LEU A 1 382 ? 4.915 -0.337 -18.731 1.00 92.94 382 LEU A CA 1
ATOM 2801 C C . LEU A 1 382 ? 4.908 -1.702 -18.055 1.00 92.94 382 LEU A C 1
ATOM 2803 O O . LEU A 1 382 ? 4.157 -1.925 -17.110 1.00 92.94 382 LEU A O 1
ATOM 2807 N N . TYR A 1 383 ? 5.768 -2.595 -18.527 1.00 92.94 383 TYR A N 1
ATOM 2808 C CA . TYR A 1 383 ? 6.067 -3.846 -17.847 1.00 92.94 383 TYR A CA 1
ATOM 2809 C C . TYR A 1 383 ? 7.580 -4.019 -17.751 1.00 92.94 383 TYR A C 1
ATOM 2811 O O . TYR A 1 383 ? 8.241 -4.044 -18.781 1.00 92.94 383 TYR A O 1
ATOM 2819 N N . GLN A 1 384 ? 8.134 -4.122 -16.546 1.00 90.00 384 GLN A N 1
ATOM 2820 C CA . GLN A 1 384 ? 9.559 -4.354 -16.305 1.00 90.00 384 GLN A CA 1
ATOM 2821 C C . GLN A 1 384 ? 9.747 -5.704 -15.611 1.00 90.00 384 GLN A C 1
ATOM 2823 O O . GLN A 1 384 ? 9.118 -5.962 -14.590 1.00 90.00 384 GLN A O 1
ATOM 2828 N N . ARG A 1 385 ? 10.616 -6.563 -16.149 1.00 89.50 385 ARG A N 1
ATOM 2829 C CA . ARG A 1 385 ? 10.992 -7.849 -15.543 1.00 89.50 385 ARG A CA 1
ATOM 2830 C C . ARG A 1 385 ? 12.493 -7.898 -15.280 1.00 89.50 385 ARG A C 1
ATOM 2832 O O . ARG A 1 385 ? 13.265 -7.615 -16.194 1.00 89.50 385 ARG A O 1
ATOM 2839 N N . GLN A 1 386 ? 12.918 -8.299 -14.089 1.00 81.56 386 GLN A N 1
ATOM 2840 C CA . GLN A 1 386 ? 14.328 -8.501 -13.739 1.00 81.56 386 GLN A CA 1
ATOM 2841 C C . GLN A 1 386 ? 14.515 -9.836 -13.010 1.00 81.56 386 GLN A C 1
ATOM 2843 O O . GLN A 1 386 ? 13.842 -10.110 -12.021 1.00 81.56 386 GLN A O 1
ATOM 2848 N N . PHE A 1 387 ? 15.432 -10.664 -13.499 1.00 82.12 387 PHE A N 1
ATOM 2849 C CA . PHE A 1 387 ? 15.794 -11.966 -12.942 1.00 82.12 387 PHE A CA 1
ATOM 2850 C C . PHE A 1 387 ? 17.315 -12.028 -12.692 1.00 82.12 387 PHE A C 1
ATOM 2852 O O . PHE A 1 387 ? 18.102 -11.547 -13.506 1.00 82.12 387 PHE A O 1
ATOM 2859 N N . GLY A 1 388 ? 17.760 -12.671 -11.617 1.00 80.00 388 GLY A N 1
ATOM 2860 C CA . GLY A 1 388 ? 19.186 -12.714 -11.249 1.00 80.00 388 GLY A CA 1
ATOM 2861 C C . GLY A 1 388 ? 19.591 -11.507 -10.408 1.00 80.00 388 GLY A C 1
ATOM 2862 O O . GLY A 1 388 ? 18.715 -10.887 -9.814 1.00 80.00 388 GLY A O 1
ATOM 2863 N N . ASP A 1 389 ? 20.882 -11.176 -10.356 1.00 82.44 389 ASP A N 1
ATOM 2864 C CA . ASP A 1 389 ? 21.397 -10.250 -9.340 1.00 82.44 389 ASP A CA 1
ATOM 2865 C C . ASP A 1 389 ? 21.889 -8.916 -9.937 1.00 82.44 389 ASP A C 1
ATOM 2867 O O . ASP A 1 389 ? 22.368 -8.845 -11.076 1.00 82.44 389 ASP A O 1
ATOM 2871 N N . ASP A 1 390 ? 21.772 -7.841 -9.149 1.00 82.94 390 ASP A N 1
ATOM 2872 C CA . ASP A 1 390 ? 22.266 -6.482 -9.442 1.00 82.94 390 ASP A CA 1
ATOM 2873 C C . ASP A 1 390 ? 21.739 -5.835 -10.739 1.00 82.94 390 ASP A C 1
ATOM 2875 O O . ASP A 1 390 ? 22.403 -4.977 -11.336 1.00 82.94 390 ASP A O 1
ATOM 2879 N N . ASN A 1 391 ? 20.559 -6.223 -11.232 1.00 83.94 391 ASN A N 1
ATOM 2880 C CA . ASN A 1 391 ? 19.999 -5.592 -12.429 1.00 83.94 391 ASN A CA 1
ATOM 2881 C C . ASN A 1 391 ? 19.400 -4.222 -12.107 1.00 83.94 391 ASN A C 1
ATOM 2883 O O . ASN A 1 391 ? 18.722 -4.047 -11.103 1.00 83.94 391 ASN A O 1
ATOM 2887 N N . THR A 1 392 ? 19.593 -3.248 -12.995 1.00 87.44 392 THR A N 1
ATOM 2888 C CA . THR A 1 392 ? 19.040 -1.894 -12.875 1.00 87.44 392 THR A CA 1
ATOM 2889 C C . THR A 1 392 ? 18.236 -1.522 -14.121 1.00 87.44 392 THR A C 1
ATOM 2891 O O . THR A 1 392 ? 18.744 -1.570 -15.247 1.00 87.44 392 THR A O 1
ATOM 2894 N N . VAL A 1 393 ? 16.986 -1.091 -13.941 1.00 87.62 393 VAL A N 1
ATOM 2895 C CA . VAL A 1 393 ? 16.142 -0.558 -15.017 1.00 87.62 393 VAL A CA 1
ATOM 2896 C C . VAL A 1 393 ? 15.446 0.719 -14.573 1.00 87.62 393 VAL A C 1
ATOM 2898 O O . VAL A 1 393 ? 14.793 0.750 -13.537 1.00 87.62 393 VAL A O 1
ATOM 2901 N N . TYR A 1 394 ? 15.536 1.766 -15.392 1.00 90.12 394 TYR A N 1
ATOM 2902 C CA . TYR A 1 394 ? 14.743 2.981 -15.230 1.00 90.12 394 TYR A CA 1
ATOM 2903 C C . TYR A 1 394 ? 13.983 3.301 -16.506 1.00 90.12 394 TYR A C 1
ATOM 2905 O O . TYR A 1 394 ? 14.511 3.176 -17.613 1.00 90.12 394 TYR A O 1
ATOM 2913 N N . SER A 1 395 ? 12.718 3.682 -16.383 1.00 89.31 395 SER A N 1
ATOM 2914 C CA . SER A 1 395 ? 11.867 3.978 -17.536 1.00 89.31 395 SER A CA 1
ATOM 2915 C C . SER A 1 395 ? 10.985 5.190 -17.287 1.00 89.31 395 SER A C 1
ATOM 2917 O O . SER A 1 395 ? 10.381 5.321 -16.229 1.00 89.31 395 SER A O 1
ATOM 2919 N N . THR A 1 396 ? 10.888 6.068 -18.280 1.00 88.00 396 THR A N 1
ATOM 2920 C CA . THR A 1 396 ? 10.027 7.252 -18.229 1.00 88.00 396 THR A CA 1
ATOM 2921 C C . THR A 1 396 ? 9.114 7.297 -19.451 1.00 88.00 396 THR A C 1
ATOM 2923 O O . THR A 1 396 ? 9.549 7.086 -20.587 1.00 88.00 396 THR A O 1
ATOM 2926 N N . GLN A 1 397 ? 7.830 7.566 -19.228 1.00 84.38 397 GLN A N 1
ATOM 2927 C CA . GLN A 1 397 ? 6.831 7.742 -20.279 1.00 84.38 397 GLN A CA 1
ATOM 2928 C C . GLN A 1 397 ? 6.083 9.049 -20.043 1.00 84.38 397 GLN A C 1
ATOM 2930 O O . GLN A 1 397 ? 5.544 9.263 -18.964 1.00 84.38 397 GLN A O 1
ATOM 2935 N N . ARG A 1 398 ? 6.028 9.920 -21.051 1.00 86.62 398 ARG A N 1
ATOM 2936 C CA . ARG A 1 398 ? 5.266 11.171 -21.003 1.00 86.62 398 ARG A CA 1
ATOM 2937 C C . ARG A 1 398 ? 4.402 11.350 -22.242 1.00 86.62 398 ARG A C 1
ATOM 2939 O O . ARG A 1 398 ? 4.899 11.240 -23.365 1.00 86.62 398 ARG A O 1
ATOM 2946 N N . GLY A 1 399 ? 3.148 11.743 -22.050 1.00 83.81 399 GLY A N 1
ATOM 2947 C CA . GLY A 1 399 ? 2.216 12.060 -23.131 1.00 83.81 399 GLY A CA 1
ATOM 2948 C C . GLY A 1 399 ? 1.025 11.114 -23.151 1.00 83.81 399 GLY A C 1
ATOM 2949 O O . GLY A 1 399 ? 0.224 11.136 -22.226 1.00 83.81 399 GLY A O 1
ATOM 2950 N N . ASN A 1 400 ? 0.857 10.340 -24.224 1.00 86.69 400 ASN A N 1
ATOM 2951 C CA . ASN A 1 400 ? -0.283 9.429 -24.341 1.00 86.69 400 ASN A CA 1
ATOM 2952 C C . ASN A 1 400 ? 0.098 8.114 -25.033 1.00 86.69 400 ASN A C 1
ATOM 2954 O O . ASN A 1 400 ? 0.820 8.131 -26.030 1.00 86.69 400 ASN A O 1
ATOM 2958 N N . SER A 1 401 ? -0.436 6.989 -24.554 1.00 87.75 401 SER A N 1
ATOM 2959 C CA . SER A 1 401 ? -0.419 5.695 -25.261 1.00 87.75 401 SER A CA 1
ATOM 2960 C C . SER A 1 401 ? 0.984 5.179 -25.613 1.00 87.75 401 SER A C 1
ATOM 2962 O O . SER A 1 401 ? 1.179 4.466 -26.595 1.00 87.75 401 SER A O 1
ATOM 2964 N N . ASN A 1 402 ? 1.990 5.569 -24.827 1.00 87.06 402 ASN A N 1
ATOM 2965 C CA . ASN A 1 402 ? 3.336 5.010 -24.948 1.00 87.06 402 ASN A CA 1
ATOM 2966 C C . ASN A 1 402 ? 3.398 3.618 -24.302 1.00 87.06 402 ASN A C 1
ATOM 2968 O O . ASN A 1 402 ? 2.775 3.381 -23.265 1.00 87.06 402 ASN A O 1
ATOM 2972 N N . LEU A 1 403 ? 4.181 2.724 -24.901 1.00 88.81 403 LEU A N 1
ATOM 2973 C CA . LEU A 1 403 ? 4.370 1.341 -24.473 1.00 88.81 403 LEU A CA 1
ATOM 2974 C C . LEU A 1 403 ? 5.849 1.082 -24.152 1.00 88.81 403 LEU A C 1
ATOM 2976 O O . LEU A 1 403 ? 6.713 1.390 -24.976 1.00 88.81 403 LEU A O 1
ATOM 2980 N N . VAL A 1 404 ? 6.118 0.470 -22.998 1.00 87.81 404 VAL A N 1
ATOM 2981 C CA . VAL A 1 404 ? 7.420 -0.070 -22.576 1.00 87.81 404 VAL A CA 1
ATOM 2982 C C . VAL A 1 404 ? 7.232 -1.524 -22.132 1.00 87.81 404 VAL A C 1
ATOM 2984 O O . VAL A 1 404 ? 6.393 -1.791 -21.284 1.00 87.81 404 VAL A O 1
ATOM 2987 N N . SER A 1 405 ? 8.023 -2.470 -22.624 1.00 79.25 405 SER A N 1
ATOM 2988 C CA . SER A 1 405 ? 8.088 -3.838 -22.087 1.00 79.25 405 SER A CA 1
ATOM 2989 C C . SER A 1 405 ? 9.561 -4.211 -21.944 1.00 79.25 405 SER A C 1
ATOM 2991 O O . SER A 1 405 ? 10.287 -4.216 -22.927 1.00 79.25 405 SER A O 1
ATOM 2993 N N . THR A 1 406 ? 10.085 -4.439 -20.751 1.00 75.00 406 THR A N 1
ATOM 2994 C CA . THR A 1 406 ? 11.511 -4.718 -20.546 1.00 75.00 406 THR A CA 1
ATOM 2995 C C . THR A 1 406 ? 11.735 -5.994 -19.746 1.00 75.00 406 THR A C 1
ATOM 2997 O O . THR A 1 406 ? 10.863 -6.468 -19.021 1.00 75.00 406 THR A O 1
ATOM 3000 N N . TYR A 1 407 ? 12.895 -6.611 -19.934 1.00 72.75 407 TYR A N 1
ATOM 3001 C CA . TYR A 1 407 ? 13.294 -7.895 -19.359 1.00 72.75 407 TYR A CA 1
ATOM 3002 C C . TYR A 1 407 ? 14.802 -7.850 -19.103 1.00 72.75 407 TYR A C 1
ATOM 3004 O O . TYR A 1 407 ? 15.541 -7.415 -19.980 1.00 72.75 407 TYR A O 1
ATOM 3012 N N . GLN A 1 408 ? 15.303 -8.310 -17.964 1.00 71.38 408 GLN A N 1
ATOM 3013 C CA . GLN A 1 408 ? 16.740 -8.409 -17.695 1.00 71.38 408 GLN A CA 1
ATOM 3014 C C . GLN A 1 408 ? 17.050 -9.714 -16.949 1.00 71.38 408 GLN A C 1
ATOM 3016 O O . GLN A 1 408 ? 16.298 -10.092 -16.062 1.00 71.38 408 GLN A O 1
ATOM 3021 N N . PHE A 1 409 ? 18.134 -10.403 -17.298 1.00 67.44 409 PHE A N 1
ATOM 3022 C CA . PHE A 1 409 ? 18.647 -11.604 -16.636 1.00 67.44 409 PHE A CA 1
ATOM 3023 C C . PHE A 1 409 ? 20.157 -11.456 -16.467 1.00 67.44 409 PHE A C 1
ATOM 3025 O O . PHE A 1 409 ? 20.804 -11.216 -17.488 1.00 67.44 409 PHE A O 1
ATOM 3032 N N . ALA A 1 410 ? 20.736 -11.614 -15.269 1.00 62.88 410 ALA A N 1
ATOM 3033 C CA . ALA A 1 410 ? 22.197 -11.585 -15.129 1.00 62.88 410 ALA A CA 1
ATOM 3034 C C . ALA A 1 410 ? 22.824 -12.396 -13.976 1.00 62.88 410 ALA A C 1
ATOM 3036 O O . ALA A 1 410 ? 22.626 -12.041 -12.824 1.00 62.88 410 ALA A O 1
ATOM 3037 N N . ASP A 1 411 ? 23.669 -13.394 -14.299 1.00 60.38 411 ASP A N 1
ATOM 3038 C CA . ASP A 1 411 ? 25.069 -13.529 -13.815 1.00 60.38 411 ASP A CA 1
ATOM 3039 C C . ASP A 1 411 ? 25.881 -14.585 -14.630 1.00 60.38 411 ASP A C 1
ATOM 3041 O O . ASP A 1 411 ? 25.225 -15.429 -15.243 1.00 60.38 411 ASP A O 1
ATOM 3045 N N . PRO A 1 412 ? 27.243 -14.574 -14.772 1.00 57.53 412 PRO A N 1
ATOM 3046 C CA . PRO A 1 412 ? 28.216 -14.543 -13.670 1.00 57.53 412 PRO A CA 1
ATOM 3047 C C . PRO A 1 412 ? 29.346 -13.506 -13.839 1.00 57.53 412 PRO A C 1
ATOM 3049 O O . PRO A 1 412 ? 30.416 -13.794 -14.378 1.00 57.53 412 PRO A O 1
ATOM 3052 N N . GLY A 1 413 ? 29.099 -12.311 -13.305 1.00 57.09 413 GLY A N 1
ATOM 3053 C CA . GLY A 1 413 ? 29.993 -11.143 -13.287 1.00 57.09 413 GLY A CA 1
ATOM 3054 C C . GLY A 1 413 ? 29.264 -9.816 -12.995 1.00 57.09 413 GLY A C 1
ATOM 3055 O O . GLY A 1 413 ? 29.926 -8.800 -12.789 1.00 57.09 413 GLY A O 1
ATOM 3056 N N . LYS A 1 414 ? 27.927 -9.887 -12.915 1.00 67.81 414 LYS A N 1
ATOM 3057 C CA . LYS A 1 414 ? 26.897 -8.952 -12.435 1.00 67.81 414 LYS A CA 1
ATOM 3058 C C . LYS A 1 414 ? 26.298 -7.966 -13.438 1.00 67.81 414 LYS A C 1
ATOM 3060 O O . LYS A 1 414 ? 26.717 -7.892 -14.593 1.00 67.81 414 LYS A O 1
ATOM 3065 N N . GLY A 1 415 ? 25.241 -7.313 -12.953 1.00 73.19 415 GLY A N 1
ATOM 3066 C CA . GLY A 1 415 ? 23.967 -7.029 -13.609 1.00 73.19 415 GLY A CA 1
ATOM 3067 C C . GLY A 1 415 ? 23.910 -6.193 -14.882 1.00 73.19 415 GLY A C 1
ATOM 3068 O O . GLY A 1 415 ? 24.868 -5.558 -15.327 1.00 73.19 415 GLY A O 1
ATOM 3069 N N . ASN A 1 416 ? 22.720 -6.205 -15.483 1.00 82.88 416 ASN A N 1
ATOM 3070 C CA . ASN A 1 416 ? 22.390 -5.382 -16.639 1.00 82.88 416 ASN A CA 1
ATOM 3071 C C . ASN A 1 416 ? 21.872 -4.003 -16.215 1.00 82.88 416 ASN A C 1
ATOM 3073 O O . ASN A 1 416 ? 21.186 -3.880 -15.205 1.00 82.88 416 ASN A O 1
ATOM 3077 N N . ALA A 1 417 ? 22.126 -2.979 -17.031 1.00 86.44 417 ALA A N 1
ATOM 3078 C CA . ALA A 1 417 ? 21.627 -1.622 -16.816 1.00 86.44 417 ALA A CA 1
ATOM 3079 C C . ALA A 1 417 ? 20.829 -1.115 -18.028 1.00 86.44 417 ALA A C 1
ATOM 3081 O O . ALA A 1 417 ? 21.317 -1.130 -19.160 1.00 86.44 417 ALA A O 1
ATOM 3082 N N . ALA A 1 418 ? 19.615 -0.613 -17.816 1.00 86.88 418 ALA A N 1
ATOM 3083 C CA . ALA A 1 418 ? 18.788 -0.077 -18.894 1.00 86.88 418 ALA A CA 1
ATOM 3084 C C . ALA A 1 418 ? 18.104 1.236 -18.526 1.00 86.88 418 ALA A C 1
ATOM 3086 O O . ALA A 1 418 ? 17.474 1.332 -17.476 1.00 86.88 418 ALA A O 1
ATOM 3087 N N . HIS A 1 419 ? 18.141 2.203 -19.445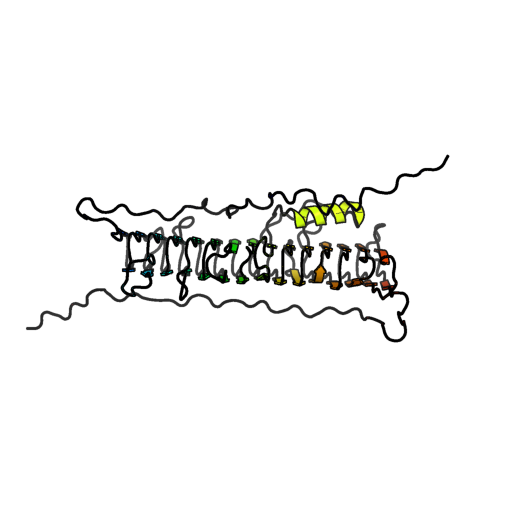 1.00 90.44 419 HIS A N 1
ATOM 3088 C CA . HIS A 1 419 ? 17.324 3.415 -19.386 1.00 90.44 419 HIS A CA 1
ATOM 3089 C C . HIS A 1 419 ? 16.402 3.491 -20.606 1.00 90.44 419 HIS A C 1
ATOM 3091 O O . HIS A 1 419 ? 16.858 3.376 -21.745 1.00 90.44 419 HIS A O 1
ATOM 3097 N N . THR A 1 420 ? 15.107 3.717 -20.387 1.00 88.25 420 THR A N 1
ATOM 3098 C CA . THR A 1 420 ? 14.158 4.008 -21.469 1.00 88.25 420 THR A CA 1
ATOM 3099 C C . THR A 1 420 ? 13.438 5.329 -21.217 1.00 88.25 420 THR A C 1
ATOM 3101 O O . THR A 1 420 ? 13.038 5.635 -20.094 1.00 88.25 420 THR A O 1
ATOM 3104 N N . ALA A 1 421 ? 13.290 6.143 -22.256 1.00 87.25 421 ALA A N 1
ATOM 3105 C CA . ALA A 1 421 ? 12.613 7.427 -22.169 1.00 87.25 421 ALA A CA 1
ATOM 3106 C C . ALA A 1 421 ? 11.757 7.671 -23.411 1.00 87.25 421 ALA A C 1
ATOM 3108 O O . ALA A 1 421 ? 12.249 7.606 -24.540 1.00 87.25 421 ALA A O 1
ATOM 3109 N N . GLN A 1 422 ? 10.472 7.963 -23.209 1.00 83.12 422 GLN A N 1
ATOM 3110 C CA . GLN A 1 422 ? 9.517 8.236 -24.283 1.00 83.12 422 GLN A CA 1
ATOM 3111 C C . GLN A 1 422 ? 8.726 9.511 -24.000 1.00 83.12 422 GLN A C 1
ATOM 3113 O O . GLN A 1 422 ? 8.037 9.607 -22.987 1.00 83.12 422 GLN A O 1
ATOM 3118 N N . ARG A 1 423 ? 8.747 10.461 -24.940 1.00 84.56 423 ARG A N 1
ATOM 3119 C CA . ARG A 1 423 ? 7.864 11.637 -24.949 1.00 84.56 423 ARG A CA 1
ATOM 3120 C C . ARG A 1 423 ? 6.969 11.644 -26.180 1.00 84.56 423 ARG A C 1
ATOM 3122 O O . ARG A 1 423 ? 7.411 11.304 -27.275 1.00 84.56 423 ARG A O 1
ATOM 3129 N N . GLY A 1 424 ? 5.734 12.102 -26.006 1.00 80.94 424 GLY A N 1
ATOM 3130 C CA . GLY A 1 424 ? 4.761 12.253 -27.085 1.00 80.94 424 GLY A CA 1
ATOM 3131 C C . GLY A 1 424 ? 3.755 11.108 -27.111 1.00 80.94 424 GLY A C 1
ATOM 3132 O O . GLY A 1 424 ? 3.384 10.580 -26.062 1.00 80.94 424 GLY A O 1
ATOM 3133 N N . GLN A 1 425 ? 3.282 10.770 -28.308 1.00 84.81 425 GLN A N 1
ATOM 3134 C CA . GLN A 1 425 ? 2.211 9.798 -28.506 1.00 84.81 425 GLN A CA 1
ATOM 3135 C C . GLN A 1 425 ? 2.682 8.526 -29.212 1.00 84.81 425 GLN A C 1
ATOM 3137 O O . GLN A 1 425 ? 3.473 8.601 -30.160 1.00 84.81 425 GLN A O 1
ATOM 3142 N N . ASN A 1 426 ? 2.102 7.390 -28.809 1.00 84.50 426 ASN A N 1
ATOM 3143 C CA . ASN A 1 426 ? 2.197 6.091 -29.489 1.00 84.50 426 ASN A CA 1
ATOM 3144 C C . ASN A 1 426 ? 3.631 5.582 -29.693 1.00 84.50 426 ASN A C 1
ATOM 3146 O O . ASN A 1 426 ? 3.916 4.887 -30.670 1.00 84.50 426 ASN A O 1
ATOM 3150 N N . ASN A 1 427 ? 4.551 5.947 -28.803 1.00 85.25 427 ASN A N 1
ATOM 3151 C CA . ASN A 1 427 ? 5.893 5.386 -28.833 1.00 85.25 427 ASN A CA 1
ATOM 3152 C C . ASN A 1 427 ? 5.883 3.954 -28.299 1.00 85.25 427 ASN A C 1
ATOM 3154 O O . ASN A 1 427 ? 5.126 3.626 -27.389 1.00 85.25 427 ASN A O 1
ATOM 3158 N N . GLN A 1 428 ? 6.765 3.110 -28.818 1.00 85.69 428 GLN A N 1
ATOM 3159 C CA . GLN A 1 428 ? 6.899 1.718 -28.401 1.00 85.69 428 GLN A CA 1
ATOM 3160 C C . GLN A 1 428 ? 8.363 1.401 -28.082 1.00 85.69 428 GLN A C 1
ATOM 3162 O O . GLN A 1 428 ? 9.237 1.680 -28.908 1.00 85.69 428 GLN A O 1
ATOM 3167 N N . ILE A 1 429 ? 8.637 0.793 -26.924 1.00 75.75 429 ILE A N 1
ATOM 3168 C CA . ILE A 1 429 ? 9.946 0.214 -26.591 1.00 75.75 429 ILE A CA 1
ATOM 3169 C C . ILE A 1 429 ? 9.753 -1.179 -25.980 1.00 75.75 429 ILE A C 1
ATOM 3171 O O . ILE A 1 429 ? 9.085 -1.329 -24.967 1.00 75.75 429 ILE A O 1
ATOM 3175 N N . LEU A 1 430 ? 10.388 -2.195 -26.560 1.00 75.62 430 LEU A N 1
ATOM 3176 C CA . LEU A 1 430 ? 10.670 -3.482 -25.911 1.00 75.62 430 LEU A CA 1
ATOM 3177 C C . LEU A 1 430 ? 12.188 -3.546 -25.633 1.00 75.62 430 LEU A C 1
ATOM 3179 O O . LEU A 1 430 ? 12.947 -3.290 -26.565 1.00 75.62 430 LEU A O 1
ATOM 3183 N N . LEU A 1 431 ? 12.668 -3.846 -24.419 1.00 72.75 431 LEU A N 1
ATOM 3184 C CA . LEU A 1 431 ? 14.114 -3.990 -24.135 1.00 72.75 431 LEU A CA 1
ATOM 3185 C C . LEU A 1 431 ? 14.418 -5.187 -23.216 1.00 72.75 431 LEU A C 1
ATOM 3187 O O . LEU A 1 431 ? 14.145 -5.155 -22.024 1.00 72.75 431 LEU A O 1
ATOM 3191 N N . VAL A 1 432 ? 15.018 -6.232 -23.774 1.00 70.56 432 VAL A N 1
ATOM 3192 C CA . VAL A 1 432 ? 15.341 -7.522 -23.155 1.00 70.56 432 VAL A CA 1
ATOM 3193 C C . VAL A 1 432 ? 16.862 -7.654 -23.019 1.00 70.56 432 VAL A C 1
ATOM 3195 O O . VAL A 1 432 ? 17.565 -7.376 -23.980 1.00 70.56 432 VAL A O 1
ATOM 3198 N N . GLN A 1 433 ? 17.417 -8.082 -21.885 1.00 69.69 433 GLN A N 1
ATOM 3199 C CA . GLN A 1 433 ? 18.863 -8.297 -21.694 1.00 69.69 433 GLN A CA 1
ATOM 3200 C C . GLN A 1 433 ? 19.088 -9.586 -20.882 1.00 69.69 433 GLN A C 1
ATOM 3202 O O . GLN A 1 433 ? 18.361 -9.855 -19.944 1.00 69.69 433 GLN A O 1
ATOM 3207 N N . LYS A 1 434 ? 20.034 -10.437 -21.258 1.00 73.88 434 LYS A N 1
ATOM 3208 C CA . LYS A 1 434 ? 20.278 -11.790 -20.729 1.00 73.88 434 LYS A CA 1
ATOM 3209 C C . LYS A 1 434 ? 21.786 -11.964 -20.501 1.00 73.88 434 LYS A C 1
ATOM 3211 O O . LYS A 1 434 ? 22.569 -11.213 -21.071 1.00 73.88 434 LYS A O 1
ATOM 3216 N N . THR A 1 435 ? 22.225 -12.979 -19.760 1.00 63.22 435 THR A N 1
ATOM 3217 C CA . THR A 1 435 ? 23.657 -13.292 -19.546 1.00 63.22 435 THR A CA 1
ATOM 3218 C C . THR A 1 435 ? 23.911 -14.802 -19.557 1.00 63.22 435 THR A C 1
ATOM 3220 O O . THR A 1 435 ? 22.972 -15.583 -19.682 1.00 63.22 435 THR A O 1
ATOM 3223 N N . GLY A 1 436 ? 25.170 -15.243 -19.450 1.00 61.81 436 GLY A N 1
ATOM 3224 C CA . GLY A 1 436 ? 25.505 -16.669 -19.458 1.00 61.81 436 GLY A CA 1
ATOM 3225 C C . GLY A 1 436 ? 26.916 -16.971 -18.958 1.00 61.81 436 GLY A C 1
ATOM 3226 O O . GLY A 1 436 ? 27.718 -16.062 -18.745 1.00 61.81 436 GLY A O 1
ATOM 3227 N N . ALA A 1 437 ? 27.226 -18.260 -18.779 1.00 60.28 437 ALA A N 1
ATOM 3228 C CA . ALA A 1 437 ? 28.505 -18.724 -18.244 1.00 60.28 437 ALA A CA 1
ATOM 3229 C C . ALA A 1 437 ? 29.708 -18.089 -18.976 1.00 60.28 437 ALA A C 1
ATOM 3231 O O . ALA A 1 437 ? 29.747 -18.025 -20.202 1.00 60.28 437 ALA A O 1
ATOM 3232 N N . ASN A 1 438 ? 30.715 -17.653 -18.208 1.00 58.28 438 ASN A N 1
ATOM 3233 C CA . ASN A 1 438 ? 31.925 -16.948 -18.669 1.00 58.28 438 ASN A CA 1
ATOM 3234 C C . ASN A 1 438 ? 31.765 -15.461 -19.065 1.00 58.28 438 ASN A C 1
ATOM 3236 O O . ASN A 1 438 ? 32.705 -14.894 -19.627 1.00 58.28 438 ASN A O 1
ATOM 3240 N N . SER A 1 439 ? 30.643 -14.790 -18.775 1.00 60.81 439 SER A N 1
ATOM 3241 C CA . SER A 1 439 ? 30.532 -13.336 -18.989 1.00 60.81 439 SER A CA 1
ATOM 3242 C C . SER A 1 439 ? 31.204 -12.531 -17.869 1.00 60.81 439 SER A C 1
ATOM 3244 O O . SER A 1 439 ? 30.729 -12.545 -16.747 1.00 60.81 439 SER A O 1
ATOM 3246 N N . SER A 1 440 ? 32.250 -11.751 -18.157 1.00 65.12 440 SER A N 1
ATOM 3247 C CA . SER A 1 440 ? 32.955 -10.937 -17.146 1.00 65.12 440 SER A CA 1
ATOM 3248 C C . SER A 1 440 ? 32.247 -9.625 -16.738 1.00 65.12 440 SER A C 1
ATOM 3250 O O . SER A 1 440 ? 32.869 -8.795 -16.078 1.00 65.12 440 SER A O 1
ATOM 3252 N N . GLY A 1 441 ? 31.003 -9.395 -17.178 1.00 69.81 441 GLY A N 1
ATOM 3253 C CA . GLY A 1 441 ? 30.186 -8.210 -16.874 1.00 69.81 441 GLY A CA 1
ATOM 3254 C C . GLY A 1 441 ? 28.854 -8.199 -17.641 1.00 69.81 441 GLY A C 1
ATOM 3255 O O . GLY A 1 441 ? 28.692 -8.968 -18.593 1.00 69.81 441 GLY A O 1
ATOM 3256 N N . GLY A 1 442 ? 27.915 -7.344 -17.225 1.00 77.31 442 GLY A N 1
ATOM 3257 C CA . GLY A 1 442 ? 26.566 -7.239 -17.791 1.00 77.31 442 GLY A CA 1
ATOM 3258 C C . GLY A 1 442 ? 26.418 -6.269 -18.967 1.00 77.31 442 GLY A C 1
ATOM 3259 O O . GLY A 1 442 ? 27.345 -5.555 -19.364 1.00 77.31 442 GLY A O 1
ATOM 3260 N N . HIS A 1 443 ? 25.230 -6.265 -19.566 1.00 82.19 443 HIS A N 1
ATOM 3261 C CA . HIS A 1 443 ? 24.889 -5.411 -20.697 1.00 82.19 443 HIS A CA 1
ATOM 3262 C C . HIS A 1 443 ? 24.327 -4.061 -20.254 1.00 82.19 443 HIS A C 1
ATOM 3264 O O . HIS A 1 443 ? 23.667 -3.955 -19.225 1.00 82.19 443 HIS A O 1
ATOM 3270 N N . SER A 1 444 ? 24.537 -3.025 -21.071 1.00 87.19 444 SER A N 1
ATOM 3271 C CA . SER A 1 444 ? 23.878 -1.740 -20.870 1.00 87.19 444 SER A CA 1
ATOM 3272 C C . SER A 1 444 ? 23.319 -1.137 -22.152 1.00 87.19 444 SER A C 1
ATOM 3274 O O . SER A 1 444 ? 23.901 -1.290 -23.232 1.00 87.19 444 SER A O 1
ATOM 3276 N N . TYR A 1 445 ? 22.163 -0.475 -22.041 1.00 87.31 445 TYR A N 1
ATOM 3277 C CA . TYR A 1 445 ? 21.530 0.201 -23.172 1.00 87.31 445 TYR A CA 1
ATOM 3278 C C . TYR A 1 445 ? 20.636 1.369 -22.738 1.00 87.31 445 TYR A C 1
ATOM 3280 O O . TYR A 1 445 ? 19.918 1.280 -21.744 1.00 87.31 445 TYR A O 1
ATOM 3288 N N . THR A 1 446 ? 20.633 2.439 -23.537 1.00 89.56 446 THR A N 1
ATOM 3289 C CA . THR A 1 446 ? 19.731 3.587 -23.372 1.00 89.56 446 THR A CA 1
ATOM 3290 C C . THR A 1 446 ? 18.892 3.768 -24.630 1.00 89.56 446 THR A C 1
ATOM 3292 O O . THR A 1 446 ? 19.435 3.822 -25.735 1.00 89.56 446 THR A O 1
ATOM 3295 N N . VAL A 1 447 ? 17.574 3.886 -24.468 1.00 86.38 447 VAL A N 1
ATOM 3296 C CA . VAL A 1 447 ? 16.632 4.199 -25.549 1.00 86.38 447 VAL A CA 1
ATOM 3297 C C . VAL A 1 447 ? 15.930 5.515 -25.243 1.00 86.38 447 VAL A C 1
ATOM 3299 O O . VAL A 1 447 ? 15.209 5.614 -24.256 1.00 86.38 447 VAL A O 1
ATOM 3302 N N . GLU A 1 448 ? 16.081 6.500 -26.122 1.00 87.88 448 GLU A N 1
ATOM 3303 C CA . GLU A 1 448 ? 15.417 7.799 -26.007 1.00 87.88 448 GLU A CA 1
ATOM 3304 C C . GLU A 1 448 ? 14.566 8.066 -27.251 1.00 87.88 448 GLU A C 1
ATOM 3306 O O . GLU A 1 448 ? 15.056 8.059 -28.382 1.00 87.88 448 GLU A O 1
ATOM 3311 N N . GLN A 1 449 ? 13.274 8.317 -27.053 1.00 81.44 449 GLN A N 1
ATOM 3312 C CA . GLN A 1 449 ? 12.318 8.592 -28.119 1.00 81.44 449 GLN A CA 1
ATOM 3313 C C . GLN A 1 449 ? 11.580 9.900 -27.839 1.00 81.44 449 GLN A C 1
ATOM 3315 O O . GLN A 1 449 ? 10.889 10.051 -26.836 1.00 81.44 449 GLN A O 1
ATOM 3320 N N . GLY A 1 450 ? 11.695 10.859 -28.759 1.00 74.38 450 GLY A N 1
ATOM 3321 C CA . GLY A 1 450 ? 10.905 12.093 -28.706 1.00 74.38 450 GLY A CA 1
ATOM 3322 C C . GLY A 1 450 ? 11.381 13.141 -27.691 1.00 74.38 450 GLY A C 1
ATOM 3323 O O . GLY A 1 450 ? 10.720 14.170 -27.548 1.00 74.38 450 GLY A O 1
ATOM 3324 N N . LEU A 1 451 ? 12.539 12.955 -27.038 1.00 78.00 451 LEU A N 1
ATOM 3325 C CA . LEU A 1 451 ? 13.057 13.901 -26.033 1.00 78.00 451 LEU A CA 1
ATOM 3326 C C . LEU A 1 451 ? 13.271 15.328 -26.567 1.00 78.00 451 LEU A C 1
ATOM 3328 O O . LEU A 1 451 ? 13.105 16.290 -25.819 1.00 78.00 451 LEU A O 1
ATOM 3332 N N . GLY A 1 452 ? 13.530 15.468 -27.872 1.00 69.88 452 GLY A N 1
ATOM 3333 C CA . GLY A 1 452 ? 13.662 16.747 -28.581 1.00 69.88 452 GLY A CA 1
ATOM 3334 C C . GLY A 1 452 ? 12.353 17.502 -28.870 1.00 69.88 452 GLY A C 1
ATOM 3335 O O . GLY A 1 452 ? 12.397 18.506 -29.574 1.00 69.88 452 GLY A O 1
ATOM 3336 N N . GLY A 1 453 ? 11.201 17.045 -28.359 1.00 63.06 453 GLY A N 1
ATOM 3337 C CA . GLY A 1 453 ? 9.959 17.830 -28.352 1.00 63.06 453 GLY A CA 1
ATOM 3338 C C . GLY A 1 453 ? 8.996 17.601 -29.521 1.00 63.06 453 GLY A C 1
ATOM 3339 O O . GLY A 1 453 ? 8.192 18.483 -29.812 1.00 63.06 453 GLY A O 1
ATOM 3340 N N . SER A 1 454 ? 9.033 16.442 -30.190 1.00 58.22 454 SER A N 1
ATOM 3341 C CA . SER A 1 454 ? 8.003 16.128 -31.192 1.00 58.22 454 SER A CA 1
ATOM 3342 C C . SER A 1 454 ? 6.709 15.658 -30.504 1.00 58.22 454 SER A C 1
ATOM 3344 O O . SER A 1 454 ? 6.752 14.668 -29.773 1.00 58.22 454 SER A O 1
ATOM 3346 N N . PRO A 1 455 ? 5.553 16.318 -30.722 1.00 60.53 455 PRO A N 1
ATOM 3347 C CA . PRO A 1 455 ? 4.292 15.970 -30.058 1.00 60.53 455 PRO A CA 1
ATOM 3348 C C . PRO A 1 455 ? 3.689 14.637 -30.540 1.00 60.53 455 PRO A C 1
ATOM 3350 O O . PRO A 1 455 ? 2.889 14.040 -29.825 1.00 60.53 455 PRO A O 1
ATOM 3353 N N . HIS A 1 456 ? 4.096 14.149 -31.720 1.00 63.34 456 HIS A N 1
ATOM 3354 C CA . HIS A 1 456 ? 3.620 12.903 -32.332 1.00 63.34 456 HIS A CA 1
ATOM 3355 C C . HIS A 1 456 ? 4.801 12.142 -32.926 1.00 63.34 456 HIS A C 1
ATOM 3357 O O . HIS A 1 456 ? 5.174 12.344 -34.081 1.00 63.34 456 HIS A O 1
ATOM 3363 N N . SER A 1 457 ? 5.442 11.310 -32.121 1.00 66.50 457 SER A N 1
ATOM 3364 C CA . SER A 1 457 ? 6.656 10.623 -32.536 1.00 66.50 457 SER A CA 1
ATOM 3365 C C . SER A 1 457 ? 6.385 9.259 -33.155 1.00 66.50 457 SER A C 1
ATOM 3367 O O . SER A 1 457 ? 7.042 8.937 -34.138 1.00 66.50 457 SER A O 1
ATOM 3369 N N . GLY A 1 458 ? 5.438 8.466 -32.628 1.00 74.75 458 GLY A N 1
ATOM 3370 C CA . GLY A 1 458 ? 5.165 7.116 -33.147 1.00 74.75 458 GLY A CA 1
ATOM 3371 C C . GLY A 1 458 ? 6.429 6.254 -33.273 1.00 74.75 458 GLY A C 1
ATOM 3372 O O . GLY A 1 458 ? 6.510 5.393 -34.147 1.00 74.75 458 GLY A O 1
ATOM 3373 N N . ASN A 1 459 ? 7.456 6.553 -32.471 1.00 83.12 459 ASN A N 1
ATOM 3374 C CA . ASN A 1 459 ? 8.762 5.938 -32.618 1.00 83.12 459 ASN A CA 1
ATOM 3375 C C . ASN A 1 459 ? 8.683 4.504 -32.107 1.00 83.12 459 ASN A C 1
ATOM 3377 O O . ASN A 1 459 ? 8.044 4.230 -31.092 1.00 83.12 459 ASN A O 1
ATOM 3381 N N . GLN A 1 460 ? 9.391 3.601 -32.772 1.00 84.12 460 GLN A N 1
ATOM 3382 C CA . GLN A 1 460 ? 9.447 2.202 -32.380 1.00 84.12 460 GLN A CA 1
ATOM 3383 C C . GLN A 1 460 ? 10.889 1.790 -32.100 1.00 84.12 460 GLN A C 1
ATOM 3385 O O . GLN A 1 460 ? 11.800 2.122 -32.860 1.00 84.12 460 GLN A O 1
ATOM 3390 N N . ALA A 1 461 ? 11.089 1.056 -31.009 1.00 79.06 461 ALA A N 1
ATOM 3391 C CA . ALA A 1 461 ? 12.336 0.376 -30.703 1.00 79.06 461 ALA A CA 1
ATOM 3392 C C . ALA A 1 461 ? 12.053 -1.017 -30.119 1.00 79.06 461 ALA A C 1
ATOM 3394 O O . ALA A 1 461 ? 11.075 -1.228 -29.406 1.00 79.06 461 ALA A O 1
ATOM 3395 N N . ASN A 1 462 ? 12.916 -1.975 -30.430 1.00 76.75 462 ASN A N 1
ATOM 3396 C CA . ASN A 1 462 ? 12.887 -3.334 -29.903 1.00 76.75 462 ASN A CA 1
ATOM 3397 C C . ASN A 1 462 ? 14.346 -3.771 -29.737 1.00 76.75 462 ASN A C 1
ATOM 3399 O O . ASN A 1 462 ? 15.079 -3.763 -30.726 1.00 76.75 462 ASN A O 1
ATOM 3403 N N . ILE A 1 463 ? 14.809 -4.069 -28.526 1.00 76.75 463 ILE A N 1
ATOM 3404 C CA . ILE A 1 463 ? 16.215 -4.402 -28.277 1.00 76.75 463 ILE A CA 1
ATOM 3405 C C . ILE A 1 463 ? 16.296 -5.655 -27.394 1.00 76.75 463 ILE A C 1
ATOM 3407 O O . ILE A 1 463 ? 15.598 -5.753 -26.400 1.00 76.75 463 ILE A O 1
ATOM 3411 N N . LEU A 1 464 ? 17.151 -6.613 -27.760 1.00 75.44 464 LEU A N 1
ATOM 3412 C CA . LEU A 1 464 ? 17.357 -7.919 -27.114 1.00 75.44 464 LEU A CA 1
ATOM 3413 C C . LEU A 1 464 ? 18.870 -8.132 -26.913 1.00 75.44 464 LEU A C 1
ATOM 3415 O O . LEU A 1 464 ? 19.606 -8.048 -27.893 1.00 75.44 464 LEU A O 1
ATOM 3419 N N . GLN A 1 465 ? 19.367 -8.404 -25.702 1.00 72.44 465 GLN A N 1
ATOM 3420 C CA . GLN A 1 465 ? 20.795 -8.644 -25.434 1.00 72.44 465 GLN A CA 1
ATOM 3421 C C . GLN A 1 465 ? 20.999 -10.005 -24.773 1.00 72.44 465 GLN A C 1
ATOM 3423 O O . GLN A 1 465 ? 20.211 -10.409 -23.931 1.00 72.44 465 GLN A O 1
ATOM 3428 N N . LEU A 1 466 ? 22.014 -10.734 -25.221 1.00 72.25 466 LEU A N 1
ATOM 3429 C CA . LEU A 1 466 ? 22.216 -12.164 -25.004 1.00 72.25 466 LEU A CA 1
ATOM 3430 C C . LEU A 1 466 ? 23.729 -12.428 -24.877 1.00 72.25 466 LEU A C 1
ATOM 3432 O O . LEU A 1 466 ? 24.506 -11.867 -25.648 1.00 72.25 466 LEU A O 1
ATOM 3436 N N . GLY A 1 467 ? 24.134 -13.276 -23.925 1.00 69.75 467 GLY A N 1
ATOM 3437 C CA . GLY A 1 467 ? 25.537 -13.553 -23.573 1.00 69.75 467 GLY A CA 1
ATOM 3438 C C . GLY A 1 467 ? 26.310 -14.453 -24.559 1.00 69.75 467 GLY A C 1
ATOM 3439 O O . GLY A 1 467 ? 25.837 -14.687 -25.670 1.00 69.75 467 GLY A O 1
ATOM 3440 N N . PRO A 1 468 ? 27.488 -14.992 -24.167 1.00 65.94 468 PRO A N 1
ATOM 3441 C CA . PRO A 1 468 ? 28.389 -15.746 -25.056 1.00 65.94 468 PRO A CA 1
ATOM 3442 C C . PRO A 1 468 ? 27.739 -16.912 -25.821 1.00 65.94 468 PRO A C 1
ATOM 3444 O O . PRO A 1 468 ? 28.185 -17.236 -26.919 1.00 65.94 468 PRO A O 1
ATOM 3447 N N . ASP A 1 469 ? 26.679 -17.498 -25.258 1.00 69.12 469 ASP A N 1
ATOM 3448 C CA . ASP A 1 469 ? 25.997 -18.693 -25.771 1.00 69.12 469 ASP A CA 1
ATOM 3449 C C . ASP A 1 469 ? 24.592 -18.416 -26.352 1.00 69.12 469 ASP A C 1
ATOM 3451 O O . ASP A 1 469 ? 23.850 -19.352 -26.649 1.00 69.12 469 ASP A O 1
ATOM 3455 N N . GLY A 1 470 ? 24.180 -17.149 -26.488 1.00 71.62 470 GLY A N 1
ATOM 3456 C CA . GLY A 1 470 ? 22.812 -16.802 -26.891 1.00 71.62 470 GLY A CA 1
ATOM 3457 C C . GLY A 1 470 ? 22.475 -17.076 -28.363 1.00 71.62 470 GLY A C 1
ATOM 3458 O O . GLY A 1 470 ? 23.326 -16.940 -29.246 1.00 71.62 470 GLY A O 1
ATOM 3459 N N . ASN A 1 471 ? 21.209 -17.409 -28.649 1.00 75.19 471 ASN A N 1
ATOM 3460 C CA . ASN A 1 471 ? 20.730 -17.760 -29.988 1.00 75.19 471 ASN A CA 1
ATOM 3461 C C . ASN A 1 471 ? 19.509 -16.930 -30.428 1.00 75.19 471 ASN A C 1
ATOM 3463 O O . ASN A 1 471 ? 18.381 -17.120 -29.976 1.00 75.19 471 ASN A O 1
ATOM 3467 N N . PHE A 1 472 ? 19.709 -16.079 -31.438 1.00 73.81 472 PHE A N 1
ATOM 3468 C CA . PHE A 1 472 ? 18.657 -15.225 -32.004 1.00 73.81 472 PHE A CA 1
ATOM 3469 C C . PHE A 1 472 ? 17.457 -15.978 -32.599 1.00 73.81 472 PHE A C 1
ATOM 3471 O O . PHE A 1 472 ? 16.382 -15.394 -32.715 1.00 73.81 472 PHE A O 1
ATOM 3478 N N . ALA A 1 473 ? 17.621 -17.240 -33.009 1.00 68.69 473 ALA A N 1
ATOM 3479 C CA . ALA A 1 473 ? 16.549 -18.020 -33.627 1.00 68.69 473 ALA A CA 1
ATOM 3480 C C . ALA A 1 473 ? 15.588 -18.650 -32.606 1.00 68.69 473 ALA A C 1
ATOM 3482 O O . ALA A 1 473 ? 14.461 -18.980 -32.969 1.00 68.69 473 ALA A O 1
ATOM 3483 N N . THR A 1 474 ? 16.029 -18.837 -31.359 1.00 72.94 474 THR A N 1
ATOM 3484 C CA . THR A 1 474 ? 15.247 -19.506 -30.305 1.00 72.94 474 THR A CA 1
ATOM 3485 C C . THR A 1 474 ? 14.895 -18.594 -29.137 1.00 72.94 474 THR A C 1
ATOM 3487 O O . THR A 1 474 ? 13.935 -18.887 -28.434 1.00 72.94 474 THR A O 1
ATOM 3490 N N . ASP A 1 475 ? 15.616 -17.485 -28.954 1.00 71.25 475 ASP A N 1
ATOM 3491 C CA . ASP A 1 475 ? 15.568 -16.705 -27.709 1.00 71.25 475 ASP A CA 1
ATOM 3492 C C . ASP A 1 475 ? 14.862 -15.347 -27.868 1.00 71.25 475 ASP A C 1
ATOM 3494 O O . ASP A 1 475 ? 15.054 -14.441 -27.047 1.00 71.25 475 ASP A O 1
ATOM 3498 N N . ALA A 1 476 ? 14.082 -15.195 -28.943 1.00 72.56 476 ALA A N 1
ATOM 3499 C CA . ALA A 1 476 ? 13.282 -14.008 -29.205 1.00 72.56 476 ALA A CA 1
ATOM 3500 C C . ALA A 1 476 ? 12.154 -13.871 -28.175 1.00 72.56 476 ALA A C 1
ATOM 3502 O O . ALA A 1 476 ? 11.457 -14.833 -27.863 1.00 72.56 476 ALA A O 1
ATOM 3503 N N . GLU A 1 477 ? 11.956 -12.648 -27.695 1.00 77.94 477 GLU A N 1
ATOM 3504 C CA . GLU A 1 477 ? 10.898 -12.306 -26.751 1.00 77.94 477 GLU A CA 1
ATOM 3505 C C . GLU A 1 477 ? 9.880 -11.383 -27.410 1.00 77.94 477 GLU A C 1
ATOM 3507 O O . GLU A 1 477 ? 10.232 -10.506 -28.205 1.00 77.94 477 GLU A O 1
ATOM 3512 N N . ASN A 1 478 ? 8.616 -11.561 -27.038 1.00 78.88 478 ASN A N 1
ATOM 3513 C CA . ASN A 1 478 ? 7.530 -10.709 -27.496 1.00 78.88 478 ASN A CA 1
ATOM 3514 C C . ASN A 1 478 ? 7.264 -9.572 -26.507 1.00 78.88 478 ASN A C 1
ATOM 3516 O O . ASN A 1 478 ? 7.491 -9.692 -25.303 1.00 78.88 478 ASN A O 1
ATOM 3520 N N . CYS A 1 479 ? 6.738 -8.471 -27.041 1.00 78.44 479 CYS A N 1
ATOM 3521 C CA . CYS A 1 479 ? 6.197 -7.383 -26.240 1.00 78.44 479 CYS A CA 1
ATOM 3522 C C . CYS A 1 479 ? 4.837 -7.839 -25.708 1.00 78.44 479 CYS A C 1
ATOM 3524 O O . CYS A 1 479 ? 3.879 -7.923 -26.478 1.00 78.44 479 CYS A O 1
ATOM 3526 N N . ASP A 1 480 ? 4.784 -8.183 -24.424 1.00 81.94 480 ASP A N 1
ATOM 3527 C CA . ASP A 1 480 ? 3.578 -8.663 -23.754 1.00 81.94 480 ASP A CA 1
ATOM 3528 C C . ASP A 1 480 ? 3.272 -7.806 -22.522 1.00 81.94 480 ASP A C 1
ATOM 3530 O O . ASP A 1 480 ? 4.182 -7.261 -21.888 1.00 81.94 480 ASP A O 1
ATOM 3534 N N . PHE A 1 481 ? 1.985 -7.694 -22.207 1.00 85.88 481 PHE A N 1
ATOM 3535 C CA . PHE A 1 481 ? 1.441 -6.974 -21.063 1.00 85.88 481 PHE A CA 1
ATOM 3536 C C . PHE A 1 481 ? 0.383 -7.857 -20.422 1.00 85.88 481 PHE A C 1
ATOM 3538 O O . PHE A 1 481 ? -0.632 -8.168 -21.048 1.00 85.88 481 PHE A O 1
ATOM 3545 N N . GLN A 1 482 ? 0.618 -8.247 -19.173 1.00 86.06 482 GLN A N 1
ATOM 3546 C CA . GLN A 1 482 ? -0.345 -9.062 -18.449 1.00 86.06 482 GLN A CA 1
ATOM 3547 C C . GLN A 1 482 ? -1.625 -8.263 -18.197 1.00 86.06 482 GLN A C 1
ATOM 3549 O O . GLN A 1 482 ? -1.597 -7.039 -18.043 1.00 86.06 482 GLN A O 1
ATOM 3554 N N . ALA A 1 483 ? -2.759 -8.959 -18.165 1.00 86.19 483 ALA A N 1
ATOM 3555 C CA . ALA A 1 483 ? -3.996 -8.337 -17.721 1.00 86.19 483 ALA A CA 1
ATOM 3556 C C . ALA A 1 483 ? -3.839 -7.868 -16.260 1.00 86.19 483 ALA A C 1
ATOM 3558 O O . ALA A 1 483 ? -3.173 -8.560 -15.483 1.00 86.19 483 ALA A O 1
ATOM 3559 N N . PRO A 1 484 ? -4.433 -6.720 -15.883 1.00 87.44 484 PRO A N 1
ATOM 3560 C CA . PRO A 1 484 ? -4.550 -6.328 -14.486 1.00 87.44 484 PRO A CA 1
ATOM 3561 C C . PRO A 1 484 ? -5.140 -7.464 -13.650 1.00 87.44 484 PRO A C 1
ATOM 3563 O O . PRO A 1 484 ? -6.089 -8.125 -14.075 1.00 87.44 484 PRO A O 1
ATOM 3566 N N . GLN A 1 485 ? -4.565 -7.696 -12.475 1.00 88.44 485 GLN A N 1
ATOM 3567 C CA . GLN A 1 485 ? -5.163 -8.594 -11.495 1.00 88.44 485 GLN A CA 1
ATOM 3568 C C . GLN A 1 485 ? -6.289 -7.880 -10.757 1.00 88.44 485 GLN A C 1
ATOM 3570 O O . GLN A 1 485 ? -6.104 -6.754 -10.292 1.00 88.44 485 GLN A O 1
ATOM 3575 N N . ASP A 1 486 ? -7.412 -8.571 -10.584 1.00 86.81 486 ASP A N 1
ATOM 3576 C CA . ASP A 1 486 ? -8.471 -8.109 -9.695 1.00 86.81 486 ASP A CA 1
ATOM 3577 C C . ASP A 1 486 ? -7.960 -8.105 -8.252 1.00 86.81 486 ASP A C 1
ATOM 3579 O O . ASP A 1 486 ? -7.439 -9.106 -7.740 1.00 86.81 486 ASP A O 1
ATOM 3583 N N . LEU A 1 487 ? -8.113 -6.969 -7.574 1.00 88.94 487 LEU A N 1
ATOM 3584 C CA . LEU A 1 487 ? -7.778 -6.881 -6.164 1.00 88.94 487 LEU A CA 1
ATOM 3585 C C . LEU A 1 487 ? -8.867 -7.552 -5.330 1.00 88.94 487 LEU A C 1
ATOM 3587 O O . LEU A 1 487 ? -10.061 -7.337 -5.513 1.00 88.94 487 LEU A O 1
ATOM 3591 N N . VAL A 1 488 ? -8.431 -8.363 -4.370 1.00 89.38 488 VAL A N 1
ATOM 3592 C CA . VAL A 1 488 ? -9.320 -8.934 -3.358 1.00 89.38 488 VAL A CA 1
ATOM 3593 C C . VAL A 1 488 ? -9.889 -7.820 -2.481 1.00 89.38 488 VAL A C 1
ATOM 3595 O O . VAL A 1 488 ? -9.147 -7.230 -1.702 1.00 89.38 488 VAL A O 1
ATOM 3598 N N . CYS A 1 489 ? -11.201 -7.611 -2.547 1.00 87.81 489 CYS A N 1
ATOM 3599 C CA . CYS A 1 489 ? -11.938 -6.804 -1.580 1.00 87.81 489 CYS A CA 1
ATOM 3600 C C . CYS A 1 489 ? -12.357 -7.697 -0.397 1.00 87.81 489 CYS A C 1
ATOM 3602 O O . CYS A 1 489 ? -13.068 -8.687 -0.608 1.00 87.81 489 CYS A O 1
ATOM 3604 N N . PRO A 1 490 ? -11.893 -7.424 0.834 1.00 86.88 490 PRO A N 1
ATOM 3605 C CA . PRO A 1 490 ? -12.401 -8.111 2.011 1.00 86.88 490 PRO A CA 1
ATOM 3606 C C . PRO A 1 490 ? -13.886 -7.761 2.217 1.00 86.88 490 PRO A C 1
ATOM 3608 O O . PRO A 1 490 ? -14.310 -6.657 1.878 1.00 86.88 490 PRO A O 1
ATOM 3611 N N . PRO A 1 491 ? -14.702 -8.694 2.734 1.00 85.75 491 PRO A N 1
ATOM 3612 C CA . PRO A 1 491 ? -16.083 -8.384 3.071 1.00 85.75 491 PRO A CA 1
ATOM 3613 C C . PRO A 1 491 ? -16.131 -7.418 4.260 1.00 85.75 491 PRO A C 1
ATOM 3615 O O . PRO A 1 491 ? -15.307 -7.528 5.173 1.00 85.75 491 PRO A O 1
ATOM 3618 N N . GLY A 1 492 ? -17.135 -6.541 4.279 1.00 82.38 492 GLY A N 1
ATOM 3619 C CA . GLY A 1 492 ? -17.463 -5.749 5.462 1.00 82.38 492 GLY A CA 1
ATOM 3620 C C . GLY A 1 492 ? -17.831 -6.628 6.664 1.00 82.38 492 GLY A C 1
ATOM 3621 O O . GLY A 1 492 ? -18.141 -7.821 6.534 1.00 82.38 492 GLY A O 1
ATOM 3622 N N . LEU A 1 493 ? -17.782 -6.047 7.859 1.00 88.00 493 LEU A N 1
ATOM 3623 C CA . LEU A 1 493 ? -18.168 -6.737 9.084 1.00 88.00 493 LEU A CA 1
ATOM 3624 C C . LEU A 1 493 ? -19.694 -6.908 9.181 1.00 88.00 493 LEU A C 1
ATOM 3626 O O . LEU A 1 493 ? -20.484 -6.037 8.815 1.00 88.00 493 LEU A O 1
ATOM 3630 N N . ASN A 1 494 ? -20.111 -8.061 9.707 1.00 87.81 494 ASN A N 1
ATOM 3631 C CA . ASN A 1 494 ? -21.519 -8.335 9.985 1.00 87.81 494 ASN A CA 1
ATOM 3632 C C . ASN A 1 494 ? -21.969 -7.605 11.250 1.00 87.81 494 ASN A C 1
ATOM 3634 O O . ASN A 1 494 ? -21.199 -7.494 12.206 1.00 87.81 494 ASN A O 1
ATOM 3638 N N . ASP A 1 495 ? -23.242 -7.222 11.281 1.00 87.31 495 ASP A N 1
ATOM 3639 C CA . ASP A 1 495 ? -23.861 -6.674 12.482 1.00 87.31 495 ASP A CA 1
ATOM 3640 C C . ASP A 1 495 ? -23.954 -7.702 13.606 1.00 87.31 495 ASP A C 1
ATOM 3642 O O . ASP A 1 495 ? -24.105 -8.911 13.386 1.00 87.31 495 ASP A O 1
ATOM 3646 N N . PHE A 1 496 ? -23.942 -7.198 14.832 1.00 89.38 496 PHE A N 1
ATOM 3647 C CA . PHE A 1 496 ? -24.318 -7.952 16.008 1.00 89.38 496 PHE A CA 1
ATOM 3648 C C . PHE A 1 496 ? -25.294 -7.174 16.887 1.00 89.38 496 PHE A C 1
ATOM 3650 O O . PHE A 1 496 ? -25.449 -5.952 16.812 1.00 89.38 496 PHE A O 1
ATOM 3657 N N . ASP A 1 497 ? -25.952 -7.920 17.767 1.00 88.88 497 ASP A N 1
ATOM 3658 C CA . ASP A 1 497 ? -26.689 -7.348 18.879 1.00 88.88 497 ASP A CA 1
ATOM 3659 C C . ASP A 1 497 ? -26.224 -7.963 20.202 1.00 88.88 497 ASP A C 1
ATOM 3661 O O . ASP A 1 497 ? -25.530 -8.989 20.231 1.00 88.88 497 ASP A O 1
ATOM 3665 N N . LEU A 1 498 ? -26.561 -7.286 21.293 1.00 86.69 498 LEU A N 1
ATOM 3666 C CA . LEU A 1 498 ? -26.340 -7.748 22.654 1.00 86.69 498 LEU A CA 1
ATOM 3667 C C . LEU A 1 498 ? -27.692 -7.943 23.337 1.00 86.69 498 LEU A C 1
ATOM 3669 O O . LEU A 1 498 ? -28.527 -7.030 23.379 1.00 86.69 498 LEU A O 1
ATOM 3673 N N . ASP A 1 499 ? -27.883 -9.149 23.869 1.00 86.12 499 ASP A N 1
ATOM 3674 C CA . ASP A 1 499 ? -29.060 -9.501 24.651 1.00 86.12 499 ASP A CA 1
ATOM 3675 C C . ASP A 1 499 ? -29.091 -8.711 25.962 1.00 86.12 499 ASP A C 1
ATOM 3677 O O . ASP A 1 499 ? -28.057 -8.362 26.540 1.00 86.12 499 ASP A O 1
ATOM 3681 N N . ALA A 1 500 ? -30.300 -8.455 26.465 1.00 81.62 500 ALA A N 1
ATOM 3682 C CA . ALA A 1 500 ? -30.461 -7.876 27.789 1.00 81.62 500 ALA A CA 1
ATOM 3683 C C . ALA A 1 500 ? -29.837 -8.813 28.843 1.00 81.62 500 ALA A C 1
ATOM 3685 O O . ALA A 1 500 ? -30.121 -10.014 28.830 1.00 81.62 500 ALA A O 1
ATOM 3686 N N . PRO A 1 501 ? -29.047 -8.291 29.801 1.00 82.38 501 PRO A N 1
ATOM 3687 C CA . PRO A 1 501 ? -28.386 -9.132 30.800 1.00 82.38 501 PRO A CA 1
ATOM 3688 C C . PRO A 1 501 ? -29.385 -9.836 31.729 1.00 82.38 501 PRO A C 1
ATOM 3690 O O . PRO A 1 501 ? -29.072 -10.871 32.312 1.00 82.38 501 PRO A O 1
ATOM 3693 N N . CYS A 1 502 ? -30.595 -9.285 31.857 1.00 83.38 502 CYS A N 1
ATOM 3694 C CA . CYS A 1 502 ? -31.678 -9.830 32.660 1.00 83.38 502 CYS A CA 1
ATOM 3695 C C . CYS A 1 502 ? -32.987 -9.775 31.865 1.00 83.38 502 CYS A C 1
ATOM 3697 O O . CYS A 1 502 ? -33.336 -8.730 31.316 1.00 83.38 502 CYS A O 1
ATOM 3699 N N . VAL A 1 503 ? -33.747 -10.870 31.878 1.00 77.62 503 VAL A N 1
ATOM 3700 C CA . VAL A 1 503 ? -35.150 -10.898 31.445 1.00 77.62 503 VAL A CA 1
ATOM 3701 C C . VAL A 1 503 ? -36.037 -11.010 32.682 1.00 77.62 503 VAL A C 1
ATOM 3703 O O . VAL A 1 503 ? -35.886 -11.942 33.473 1.00 77.62 503 VAL A O 1
ATOM 3706 N N . ASP A 1 504 ? -36.946 -10.054 32.886 1.00 73.62 504 ASP A N 1
ATOM 3707 C CA . ASP A 1 504 ? -37.987 -10.205 33.903 1.00 73.62 504 ASP A CA 1
ATOM 3708 C C . ASP A 1 504 ? -38.945 -11.299 33.424 1.00 73.62 504 ASP A C 1
ATOM 3710 O O . ASP A 1 504 ? -39.739 -11.105 32.505 1.00 73.62 504 ASP A O 1
ATOM 3714 N N . THR A 1 505 ? -38.830 -12.486 34.017 1.00 70.50 505 THR A N 1
ATOM 3715 C CA . THR A 1 505 ? -39.693 -13.633 33.693 1.00 70.50 505 THR A CA 1
ATOM 3716 C C . THR A 1 505 ? -41.102 -13.489 34.281 1.00 70.50 505 THR A C 1
ATOM 3718 O O . THR A 1 505 ? -41.919 -14.401 34.149 1.00 70.50 505 THR A O 1
ATOM 3721 N N . GLY A 1 506 ? -41.411 -12.331 34.882 1.00 60.94 506 GLY A N 1
ATOM 3722 C CA . GLY A 1 506 ? -42.590 -12.113 35.697 1.00 60.94 506 GLY A CA 1
ATOM 3723 C C . GLY A 1 506 ? -42.415 -12.811 37.040 1.00 60.94 506 GLY A C 1
ATOM 3724 O O . GLY A 1 506 ? -41.847 -13.899 37.133 1.00 60.94 506 GLY A O 1
ATOM 3725 N N . SER A 1 507 ? -42.912 -12.200 38.115 1.00 58.25 507 SER A N 1
ATOM 3726 C CA . SER A 1 507 ? -43.013 -12.884 39.401 1.00 58.25 507 SER A CA 1
ATOM 3727 C C . SER A 1 507 ? -43.788 -14.188 39.202 1.00 58.25 507 SER A C 1
ATOM 3729 O O . SER A 1 507 ? -45.000 -14.156 38.977 1.00 58.25 507 SER A O 1
ATOM 3731 N N . GLY A 1 508 ? -43.088 -15.320 39.267 1.00 55.22 508 GLY A N 1
ATOM 3732 C CA . GLY A 1 508 ? -43.711 -16.621 39.425 1.00 55.22 508 GLY A CA 1
ATOM 3733 C C . GLY A 1 508 ? -44.492 -16.618 40.734 1.00 55.22 508 GLY A C 1
ATOM 3734 O O . GLY A 1 508 ? -43.911 -16.798 41.803 1.00 55.22 508 GLY A O 1
ATOM 3735 N N . CYS A 1 509 ? -45.790 -16.355 40.628 1.00 43.53 509 CYS A N 1
ATOM 3736 C CA . CYS A 1 509 ? -46.791 -16.788 41.590 1.00 43.53 509 CYS A CA 1
ATOM 3737 C C . CYS A 1 509 ? -47.399 -18.092 41.082 1.00 43.53 509 CYS A C 1
ATOM 3739 O O . CYS A 1 509 ? -47.769 -18.131 39.885 1.00 43.53 509 CYS A O 1
#

Foldseek 3Di:
DDDDDDDDPPPPPPDDDPPDDFPHPQQADPPDDGDDFFDFADDDPPDDDAFDEEEDAAAEAPQEEEDEAADGGSEYEYEAFYAQVAHGNEYEYEAQDEPPPDDDDFWSENEYEYAYEAHENAYEYEHETAYNETYEEAECPVNNNEYQEYYYHAYAPPARAYAEYEYEHEYHYNEFEYAHEHHYDAYEYYHYAEYQEYYAAYWHQDDHPANYEEYYEAEAYELEFEHYAEEYRAYEYEEYYAFAYAHYEDAHFYEPDPYDHGEYYYEYELADGDGPQQVVLVVCCCVPFAVQQPAAFLNDGHAYNAYEEEAEYYGHEYYYEYEAANEAYEYYEEAEYYEQHYEYEAEQRDDDRHAHPEAEYEHEYEEQEEYEEYEHHYNEYEYEEEEYYNEEEYEYHEEYNEYEAEEWEDDDQDGEYEHEYEYAPQEYEYYYFYEDPPDNDGYYDYYYFCSVPDNHGNHYYYYHHYYPPDDPVPPDDDRDDDDGDDDDGDDGDDDDDDDDPDDCPDPDD

Sequence (509 aa):
MKKVFFGAAALLFSGALMAQEGLNANGTATNGSSATDPTVVAALPSAGGFWNNTGKSVQEGTNQKVYVGQAGANNSVLTMQDNGSGTGENKARIWQTGDVNNGFNDSGYGNAAEVRQSGTDNQSTTNQEGDFNEGLTLQGQKDDASSGNKARIDHGTGQQGEDNFAMIEQDGEDNSSRIVQQYDNSEARSIQEGDDNISDIRQNAGPDQSAGHLATTEQYGDDNVTRVRQYGSARNVSVSVQEGDNNKVNQNQTSNAVSGVGNNAEVTQGKATTNALGNSAYLFMNSNVDMITNGTMNVVNPSDDNLALQNQSGENNDGFIGQWGDGDGNYGEQNQSGKDNSAALIQNAYGNANGGNNYGRQDQSGENNMAGAAQLGFNHKLYQRQFGDDNTVYSTQRGNSNLVSTYQFADPGKGNAAHTAQRGQNNQILLVQKTGANSSGGHSYTVEQGLGGSPHSGNQANILQLGPDGNFATDAENCDFQAPQDLVCPPGLNDFDLDAPCVDTGSGC

Organism: Bizionia paragorgiae (NCBI:txid283786)